Protein AF-A0A8H6FAD7-F1 (afdb_monomer_lite)

Foldseek 3Di:
DDPPPQLLPDPVLVVLLVVLLVLQLVLLVVLPDDPVCNVLLNVVSVVLCVVCSPDRDPVVSVVSSVVSVVLSVLCVVPVSVVVSSVVSVCVSDPVVPPDDDDDDPDDPPPPPPPPPPPPPPQLDPDPPDDDPLVDDDPDDDDAQAQWDWDADQLATDTARDPPGRVNVVVVSVVVNVVVVVLVVLLVVLVVCLVVLVVVLVVVVVVCVPPVDCPPDPPDDRSNVVSVVVNVVSVVVVVVVNVVRVVVSVSSVVRSVVSVVSSVVVVVVVVLVVVLVVQLVVVVVVVDDPVVSVCVSCVDPVVVVVVVVVVVVVVVVVVVVVCVVVVDDPCPPVSVVVVVVVVPDDDDPVVVVVVVVVVVVVVVVVVVVVVVVVVVVVVVVVVVVVVVVVVVVVVVVVVVVVVPDDDDDDDDDDDDDDDDDDDDDDDDPPVVVVVVVVVVVVVVVVPD

pLDDT: mean 80.55, std 16.34, range [39.75, 98.25]

InterPro domains:
  IPR008011 Complex 1 LYR protein domain [PF05347] (16-73)
  IPR059490 Required for respiratory growth protein 1, C-terminal domain [PF28561] (118-277)

Secondary structure (DSSP, 8-state):
--TTS-GGG-HHHHHHHHHHHHHHHHHTTTTT--HHHHHHHHHHHHHHHHHHTT---HHHHHHHHHHHHHHHHHHHSHHHHHHHHHHHHHHHSGGGGG-PPP---------------------PPPTTPPPGGGPPPS--SSS--PPEEEEETTEEEEE-SSSPPHHHHHHHHHHHHHHHHHHHHHHHHHHHHHHHHHHHHHHHHHHHHH-S--S-TT---HHHHHHHHHHHHHHHHHHHHHHHHHHHHHHHHHHHHHHHHHHHHHHHHHHHHHHHHHHHHHHTTT--HHHHHHHHS--HHHHHHHHHHHHHHHHHHHHHHHHHTT-PPPPHHHHHHHHHHHHSPPPHHHHHHHHHHHHHHHHHHHHHHHHHHHHHHHHHHHHHHHHHHHHHHHHHHHHHGGGSPPPP------------PPPPPPPTHHHHHHHHHHHHHHHHHH-

Organism: NCBI:txid560253

Structure (mmCIF, N/CA/C/O backbone):
data_AF-A0A8H6FAD7-F1
#
_entry.id   AF-A0A8H6FAD7-F1
#
loop_
_atom_site.group_PDB
_atom_site.id
_atom_site.type_symbol
_atom_site.label_atom_id
_atom_site.label_alt_id
_atom_site.label_comp_id
_atom_site.label_asym_id
_atom_site.label_entity_id
_atom_site.label_seq_id
_atom_site.pdbx_PDB_ins_code
_atom_site.Cartn_x
_atom_site.Cartn_y
_atom_site.Cartn_z
_atom_site.occupancy
_atom_site.B_iso_or_equiv
_atom_site.auth_seq_id
_atom_site.auth_comp_id
_atom_site.auth_asym_id
_atom_site.auth_atom_id
_atom_site.pdbx_PDB_model_num
ATOM 1 N N . MET A 1 1 ? 23.307 -23.990 -22.978 1.00 42.25 1 MET A N 1
ATOM 2 C CA . MET A 1 1 ? 22.043 -23.214 -23.001 1.00 42.25 1 MET A CA 1
ATOM 3 C C . MET A 1 1 ? 21.091 -23.718 -21.919 1.00 42.25 1 MET A C 1
ATOM 5 O O . MET A 1 1 ? 20.913 -24.931 -21.833 1.00 42.25 1 MET A O 1
ATOM 9 N N . PRO A 1 2 ? 20.505 -22.845 -21.080 1.00 39.75 2 PRO A N 1
ATOM 10 C CA . PRO A 1 2 ? 19.655 -23.275 -19.970 1.00 39.75 2 PRO A CA 1
ATOM 11 C C . PRO A 1 2 ? 18.357 -23.928 -20.477 1.00 39.75 2 PRO A C 1
ATOM 13 O O . PRO A 1 2 ? 17.585 -23.314 -21.210 1.00 39.75 2 PRO A O 1
ATOM 16 N N . ARG A 1 3 ? 18.103 -25.177 -20.067 1.00 52.41 3 ARG A N 1
ATOM 17 C CA . ARG A 1 3 ? 17.018 -26.056 -20.557 1.00 52.41 3 ARG A CA 1
ATOM 18 C C . ARG A 1 3 ? 15.613 -25.748 -19.997 1.00 52.41 3 ARG A C 1
ATOM 20 O O . ARG A 1 3 ? 14.700 -26.542 -20.196 1.00 52.41 3 ARG A O 1
ATOM 27 N N . TYR A 1 4 ? 15.409 -24.617 -19.314 1.00 56.25 4 TYR A N 1
ATOM 28 C CA . TYR A 1 4 ? 14.213 -24.398 -18.475 1.00 56.25 4 TYR A CA 1
ATOM 29 C C . TYR A 1 4 ? 13.311 -23.229 -18.891 1.00 56.25 4 TYR A C 1
ATOM 31 O O . TYR A 1 4 ? 12.312 -22.950 -18.226 1.00 56.25 4 TYR A O 1
ATOM 39 N N . LEU A 1 5 ? 13.606 -22.537 -19.994 1.00 61.47 5 LEU A N 1
ATOM 40 C CA . LEU A 1 5 ? 12.690 -21.517 -20.498 1.00 61.47 5 LEU A CA 1
ATOM 41 C C . LEU A 1 5 ? 11.534 -22.191 -21.238 1.00 61.47 5 LEU A C 1
ATOM 43 O O . LEU A 1 5 ? 11.703 -22.757 -22.314 1.00 61.47 5 LEU A O 1
ATOM 47 N N . VAL A 1 6 ? 10.334 -22.101 -20.661 1.00 69.75 6 VAL A N 1
ATOM 48 C CA . VAL A 1 6 ? 9.083 -22.485 -21.327 1.00 69.75 6 VAL A CA 1
ATOM 49 C C . VAL A 1 6 ? 9.027 -21.770 -22.681 1.00 69.75 6 VAL A C 1
ATOM 51 O O . VAL A 1 6 ? 8.837 -20.555 -22.721 1.00 69.75 6 VAL A O 1
ATOM 54 N N . LEU A 1 7 ? 9.171 -22.510 -23.787 1.00 70.94 7 LEU A N 1
ATOM 55 C CA . LEU A 1 7 ? 9.323 -21.975 -25.154 1.00 70.94 7 LEU A CA 1
ATOM 56 C C . LEU A 1 7 ? 8.253 -20.946 -25.542 1.00 70.94 7 LEU A C 1
ATOM 58 O O . LEU A 1 7 ? 8.541 -19.970 -26.225 1.00 70.94 7 LEU A O 1
ATOM 62 N N . ARG A 1 8 ? 7.029 -21.076 -25.019 1.00 68.88 8 ARG A N 1
ATOM 63 C CA . ARG A 1 8 ? 5.939 -20.102 -25.219 1.00 68.88 8 ARG A CA 1
ATOM 64 C C . ARG A 1 8 ? 6.269 -18.680 -24.723 1.00 68.88 8 ARG A C 1
ATOM 66 O O . ARG A 1 8 ? 5.661 -17.707 -25.184 1.00 68.88 8 ARG A O 1
ATOM 73 N N . ARG A 1 9 ? 7.163 -18.563 -23.738 1.00 77.38 9 ARG A N 1
ATOM 74 C CA . ARG A 1 9 ? 7.654 -17.295 -23.178 1.00 77.38 9 ARG A CA 1
ATOM 75 C C . ARG A 1 9 ? 8.943 -16.814 -23.845 1.00 77.38 9 ARG A C 1
ATOM 77 O O . ARG A 1 9 ? 9.327 -15.679 -23.598 1.00 77.38 9 ARG A O 1
ATOM 84 N N . SER A 1 10 ? 9.567 -17.626 -24.702 1.00 85.50 10 SER A N 1
ATOM 85 C CA . SER A 1 10 ? 10.691 -17.175 -25.519 1.00 85.50 10 SER A CA 1
ATOM 86 C C . SER A 1 10 ? 10.197 -16.174 -26.566 1.00 85.50 10 SER A C 1
ATOM 88 O O . SER A 1 10 ? 9.297 -16.476 -27.359 1.00 85.50 10 SER A O 1
ATOM 90 N N . GLY A 1 11 ? 10.779 -14.972 -26.562 1.00 86.06 11 GLY A N 1
ATOM 91 C CA . GLY A 1 11 ? 10.513 -13.950 -27.577 1.00 86.06 11 GLY A CA 1
ATOM 92 C C . GLY A 1 11 ? 10.861 -14.442 -28.984 1.00 86.06 11 GLY A C 1
ATOM 93 O O . GLY A 1 11 ? 10.070 -14.255 -29.906 1.00 86.06 11 GLY A O 1
ATOM 94 N N . VAL A 1 12 ? 11.969 -15.181 -29.117 1.00 88.88 12 VAL A N 1
ATOM 95 C CA . VAL A 1 12 ? 12.456 -15.751 -30.385 1.00 88.88 12 VAL A CA 1
ATOM 96 C C . VAL A 1 12 ? 11.434 -16.713 -30.995 1.00 88.88 12 VAL A C 1
ATOM 98 O O . VAL A 1 12 ? 11.085 -16.592 -32.166 1.00 88.88 12 VAL A O 1
ATOM 101 N N . HIS A 1 13 ? 10.871 -17.621 -30.191 1.00 88.69 13 HIS A N 1
ATOM 102 C CA . HIS A 1 13 ? 9.853 -18.562 -30.667 1.00 88.69 13 HIS A CA 1
ATOM 103 C C . HIS A 1 13 ? 8.578 -17.842 -31.137 1.00 88.69 13 HIS A C 1
ATOM 105 O O . HIS A 1 13 ? 8.012 -18.179 -32.178 1.00 88.69 13 HIS A O 1
ATOM 111 N N . ARG A 1 14 ? 8.132 -16.818 -30.395 1.00 90.62 14 ARG A N 1
ATOM 112 C CA . ARG A 1 14 ? 6.982 -15.996 -30.803 1.00 90.62 14 ARG A CA 1
ATOM 113 C C . ARG A 1 14 ? 7.246 -15.270 -32.120 1.00 90.62 14 ARG A C 1
ATOM 115 O O . ARG A 1 14 ? 6.364 -15.267 -32.977 1.00 90.62 14 ARG A O 1
ATOM 122 N N . ALA A 1 15 ? 8.433 -14.688 -32.281 1.00 92.44 15 ALA A N 1
ATOM 123 C CA . ALA A 1 15 ? 8.836 -14.009 -33.507 1.00 92.44 15 ALA A CA 1
ATOM 124 C C . ALA A 1 15 ? 8.851 -14.974 -34.703 1.00 92.44 15 ALA A C 1
ATOM 126 O O . ALA A 1 15 ? 8.224 -14.675 -35.717 1.00 92.44 15 ALA A O 1
ATOM 127 N N . ALA A 1 16 ? 9.445 -16.163 -34.554 1.00 92.12 16 ALA A N 1
ATOM 128 C CA . ALA A 1 16 ? 9.476 -17.194 -35.594 1.00 92.12 16 ALA A CA 1
ATOM 129 C C . ALA A 1 16 ? 8.065 -17.651 -36.011 1.00 92.12 16 ALA A C 1
ATOM 131 O O . ALA A 1 16 ? 7.733 -17.649 -37.196 1.00 92.12 16 ALA A O 1
ATOM 132 N N . CYS A 1 17 ? 7.186 -17.951 -35.047 1.00 93.75 17 CYS A N 1
ATOM 133 C CA . CYS A 1 17 ? 5.793 -18.316 -35.324 1.00 93.75 17 CYS A CA 1
ATOM 134 C C . CYS A 1 17 ? 5.025 -17.200 -36.052 1.00 93.75 17 CYS A C 1
ATOM 136 O O . CYS A 1 17 ? 4.243 -17.483 -36.961 1.00 93.75 17 CYS A O 1
ATOM 138 N N . PHE A 1 18 ? 5.227 -15.932 -35.670 1.00 93.69 18 PHE A N 1
ATOM 139 C CA . PHE A 1 18 ? 4.592 -14.803 -36.352 1.00 93.69 18 PHE A CA 1
ATOM 140 C C . PHE A 1 18 ? 5.153 -14.571 -37.752 1.00 93.69 18 PHE A C 1
ATOM 142 O O . PHE A 1 18 ? 4.373 -14.271 -38.656 1.00 93.69 18 PHE A O 1
ATOM 149 N N . ALA A 1 19 ? 6.464 -14.716 -37.937 1.00 95.75 19 ALA A N 1
ATOM 150 C CA . ALA A 1 19 ? 7.107 -14.625 -39.240 1.00 95.75 19 ALA A CA 1
ATOM 151 C C . ALA A 1 19 ? 6.557 -15.698 -40.185 1.00 95.75 19 ALA A C 1
ATOM 153 O O . ALA A 1 19 ? 6.094 -15.358 -41.270 1.00 95.75 19 ALA A O 1
ATOM 154 N N . LEU A 1 20 ? 6.479 -16.953 -39.732 1.00 95.62 20 LEU A N 1
ATOM 155 C CA . LEU A 1 20 ? 5.927 -18.066 -40.506 1.00 95.62 20 LEU A CA 1
ATOM 156 C C . LEU A 1 20 ? 4.444 -17.860 -40.840 1.00 95.62 20 LEU A C 1
ATOM 158 O O . LEU A 1 20 ? 4.042 -17.958 -41.996 1.00 95.62 20 LEU A O 1
ATOM 162 N N . TYR A 1 21 ? 3.628 -17.484 -39.850 1.00 95.19 21 TYR A N 1
ATOM 163 C CA . TYR A 1 21 ? 2.215 -17.162 -40.070 1.00 95.19 21 TYR A CA 1
ATOM 164 C C . TYR A 1 21 ? 2.033 -16.040 -41.104 1.00 95.19 21 TYR A C 1
ATOM 166 O O . TYR A 1 21 ? 1.175 -16.131 -41.983 1.00 95.19 21 TYR A O 1
ATOM 174 N N . ARG A 1 22 ? 2.846 -14.978 -41.025 1.00 94.50 22 ARG A N 1
ATOM 175 C CA . ARG A 1 22 ? 2.821 -13.872 -41.993 1.00 94.50 22 ARG A CA 1
ATOM 176 C C . ARG A 1 22 ? 3.314 -14.309 -43.369 1.00 94.50 22 ARG A C 1
ATOM 178 O O . ARG A 1 22 ? 2.715 -13.890 -44.351 1.00 94.50 22 ARG A O 1
ATOM 185 N N . ALA A 1 23 ? 4.353 -15.137 -43.447 1.00 94.56 23 ALA A N 1
ATOM 186 C CA . ALA A 1 23 ? 4.893 -15.649 -44.701 1.00 94.56 23 ALA A CA 1
ATOM 187 C C . ALA A 1 23 ? 3.840 -16.467 -45.458 1.00 94.56 23 ALA A C 1
ATOM 189 O O . ALA A 1 23 ? 3.537 -16.141 -46.602 1.00 94.56 23 ALA A O 1
ATOM 190 N N . ILE A 1 24 ? 3.185 -17.424 -44.791 1.00 92.12 24 ILE A N 1
ATOM 191 C CA . ILE A 1 24 ? 2.117 -18.238 -45.397 1.00 92.12 24 ILE A CA 1
ATOM 192 C C . ILE A 1 24 ? 0.957 -17.344 -45.861 1.00 92.12 24 ILE A C 1
ATOM 194 O O . ILE A 1 24 ? 0.451 -17.496 -46.970 1.00 92.12 24 ILE A O 1
ATOM 198 N N . LEU A 1 25 ? 0.552 -16.356 -45.055 1.00 90.81 25 LEU A N 1
ATOM 199 C CA . LEU A 1 25 ? -0.509 -15.428 -45.457 1.00 90.81 25 LEU A CA 1
ATOM 200 C C . LEU A 1 25 ? -0.112 -14.484 -46.593 1.00 90.81 25 LEU A C 1
ATOM 202 O O . LEU A 1 25 ? -0.997 -14.052 -47.325 1.00 90.81 25 LEU A O 1
ATOM 206 N N . ARG A 1 26 ? 1.169 -14.141 -46.753 1.00 91.12 26 ARG A N 1
ATOM 207 C CA . ARG A 1 26 ? 1.651 -13.335 -47.886 1.00 91.12 26 ARG A CA 1
ATOM 208 C C . ARG A 1 26 ? 1.573 -14.109 -49.196 1.00 91.12 26 ARG A C 1
ATOM 210 O O . ARG A 1 26 ? 1.255 -13.505 -50.217 1.00 91.12 26 ARG A O 1
ATOM 217 N N . GLN A 1 27 ? 1.766 -15.430 -49.156 1.00 87.31 27 GLN A N 1
ATOM 218 C CA . GLN A 1 27 ? 1.666 -16.263 -50.356 1.00 87.31 27 GLN A CA 1
ATOM 219 C C . GLN A 1 27 ? 0.281 -16.215 -50.999 1.00 87.31 27 GLN A C 1
ATOM 221 O O . GLN A 1 27 ? 0.198 -16.360 -52.209 1.00 87.31 27 GLN A O 1
ATOM 226 N N . LYS A 1 28 ? -0.792 -15.895 -50.256 1.00 81.62 28 LYS A N 1
ATOM 227 C CA . LYS A 1 28 ? -2.170 -15.821 -50.783 1.00 81.62 28 LYS A CA 1
ATOM 228 C C . LYS A 1 28 ? -2.309 -15.007 -52.082 1.00 81.62 28 LYS A C 1
ATOM 230 O O . LYS A 1 28 ? -3.155 -15.337 -52.902 1.00 81.62 28 LYS A O 1
ATOM 235 N N . HIS A 1 29 ? -1.500 -13.955 -52.253 1.00 78.38 29 HIS A N 1
ATOM 236 C CA . HIS A 1 29 ? -1.547 -13.081 -53.429 1.00 78.38 29 HIS A CA 1
ATOM 237 C C . HIS A 1 29 ? -0.911 -13.726 -54.664 1.00 78.38 29 HIS A C 1
ATOM 239 O O . HIS A 1 29 ? -1.365 -13.485 -55.776 1.00 78.38 29 HIS A O 1
ATOM 245 N N . LYS A 1 30 ? 0.100 -14.582 -54.476 1.00 80.69 30 LYS A N 1
ATOM 246 C CA . LYS A 1 30 ? 0.751 -15.309 -55.574 1.00 80.69 30 LYS A CA 1
ATOM 247 C C . LYS A 1 30 ? -0.118 -16.435 -56.128 1.00 80.69 30 LYS A C 1
ATOM 249 O O . LYS A 1 30 ? 0.049 -16.835 -57.269 1.00 80.69 30 LYS A O 1
ATOM 254 N N . LEU A 1 31 ? -1.065 -16.922 -55.327 1.00 72.50 31 LEU A N 1
ATOM 255 C CA . LEU A 1 31 ? -1.897 -18.079 -55.655 1.00 72.50 31 LEU A CA 1
ATOM 256 C C . LEU A 1 31 ? -3.034 -17.763 -56.644 1.00 72.50 31 LEU A C 1
ATOM 258 O O . LEU A 1 31 ? -3.812 -18.665 -56.934 1.00 72.50 31 LEU A O 1
ATOM 262 N N . GLN A 1 32 ? -3.165 -16.507 -57.107 1.00 74.94 32 GLN A N 1
ATOM 263 C CA . GLN A 1 32 ? -4.245 -16.022 -57.988 1.00 74.94 32 GLN A CA 1
ATOM 264 C C . GLN A 1 32 ? -5.647 -16.518 -57.571 1.00 74.94 32 GLN A C 1
ATOM 266 O O . GLN A 1 32 ? -6.512 -16.794 -58.395 1.00 74.94 32 GLN A O 1
ATOM 271 N N . LEU A 1 33 ? -5.880 -16.664 -56.262 1.00 71.44 33 LEU A N 1
ATOM 272 C CA . LEU A 1 33 ? -7.163 -17.115 -55.729 1.00 71.44 33 LEU A CA 1
ATOM 273 C C . LEU A 1 33 ? -8.226 -16.039 -55.969 1.00 71.44 33 LEU A C 1
ATOM 275 O O . LEU A 1 33 ? -8.000 -14.873 -55.624 1.00 71.44 33 LEU A O 1
ATOM 279 N N . ASN A 1 34 ? -9.402 -16.458 -56.451 1.00 75.62 34 ASN A N 1
ATOM 280 C CA . ASN A 1 34 ? -10.610 -15.630 -56.498 1.00 75.62 34 ASN A CA 1
ATOM 281 C C . ASN A 1 34 ? -10.784 -14.878 -55.172 1.00 75.62 34 ASN A C 1
ATOM 283 O O . ASN A 1 34 ? -10.556 -15.446 -54.100 1.00 75.62 34 ASN A O 1
ATOM 287 N N . GLU A 1 35 ? -11.209 -13.617 -55.219 1.00 75.75 35 GLU A N 1
ATOM 288 C CA . GLU A 1 35 ? -11.334 -12.752 -54.036 1.00 75.75 35 GLU A CA 1
ATOM 289 C C . GLU A 1 35 ? -12.200 -13.397 -52.933 1.00 75.75 35 GLU A C 1
ATOM 291 O O . GLU A 1 35 ? -11.853 -13.391 -51.745 1.00 75.75 35 GLU A O 1
ATOM 296 N N . HIS A 1 36 ? -13.251 -14.116 -53.342 1.00 72.75 36 HIS A N 1
ATOM 297 C CA . HIS A 1 36 ? -14.092 -14.928 -52.463 1.00 72.75 36 HIS A CA 1
ATOM 298 C C . HIS A 1 36 ? -13.369 -16.115 -51.801 1.00 72.75 36 HIS A C 1
ATOM 300 O O . HIS A 1 36 ? -13.796 -16.568 -50.751 1.00 72.75 36 HIS A O 1
ATOM 306 N N . HIS A 1 37 ? -12.263 -16.635 -52.326 1.00 71.94 37 HIS A N 1
ATOM 307 C CA . HIS A 1 37 ? -11.517 -17.746 -51.713 1.00 71.94 37 HIS A CA 1
ATOM 308 C C . HIS A 1 37 ? -10.356 -17.265 -50.829 1.00 71.94 37 HIS A C 1
ATOM 310 O O . HIS A 1 37 ? -9.896 -17.987 -49.940 1.00 71.94 37 HIS A O 1
ATOM 316 N N . GLN A 1 38 ? -9.925 -16.009 -50.979 1.00 75.75 38 GLN A N 1
ATOM 317 C CA . GLN A 1 38 ? -8.839 -15.439 -50.175 1.00 75.75 38 GLN A CA 1
ATOM 318 C C . GLN A 1 38 ? -9.199 -15.332 -48.686 1.00 75.75 38 GLN A C 1
ATOM 320 O O . GLN A 1 38 ? -8.352 -15.553 -47.813 1.00 75.75 38 GLN A O 1
ATOM 325 N N . HIS A 1 39 ? -10.460 -15.023 -48.366 1.00 74.94 39 HIS A N 1
ATOM 326 C CA . HIS A 1 39 ? -10.912 -14.959 -46.975 1.00 74.94 39 HIS A CA 1
ATOM 327 C C . HIS A 1 39 ? -11.036 -16.354 -46.335 1.00 74.94 39 HIS A C 1
ATOM 329 O O . HIS A 1 39 ? -10.851 -16.489 -45.118 1.00 74.94 39 HIS A O 1
ATOM 335 N N . LEU A 1 40 ? -11.292 -17.390 -47.145 1.00 77.94 40 LEU A N 1
ATOM 336 C CA . LEU A 1 40 ? -11.363 -18.781 -46.699 1.00 77.94 40 LEU A CA 1
ATOM 337 C C . LEU A 1 40 ? -9.989 -19.307 -46.296 1.00 77.94 40 LEU A C 1
ATOM 339 O O . LEU A 1 40 ? -9.907 -20.022 -45.309 1.00 77.94 40 LEU A O 1
ATOM 343 N N . PHE A 1 41 ? -8.909 -18.864 -46.944 1.00 82.00 41 PHE A N 1
ATOM 344 C CA . PHE A 1 41 ? -7.534 -19.277 -46.633 1.00 82.00 41 PHE A CA 1
ATOM 345 C C . PHE A 1 41 ? -7.078 -18.883 -45.214 1.00 82.00 41 PHE A C 1
ATOM 347 O O . PHE A 1 41 ? -6.361 -19.616 -44.531 1.00 82.00 41 PHE A O 1
ATOM 354 N N . ARG A 1 42 ? -7.534 -17.731 -44.706 1.00 87.1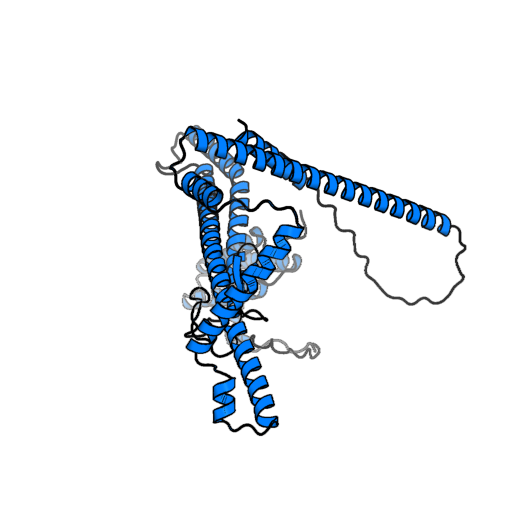2 42 ARG A N 1
ATOM 355 C CA . ARG A 1 42 ? -7.097 -17.201 -43.400 1.00 87.12 42 ARG A CA 1
ATOM 356 C C . ARG A 1 42 ? -7.636 -18.003 -42.211 1.00 87.12 42 ARG A C 1
ATOM 358 O O . ARG A 1 42 ? -6.955 -18.116 -41.188 1.00 87.12 42 ARG A O 1
ATOM 365 N N . LYS A 1 43 ? -8.867 -18.516 -42.306 1.00 86.19 43 LYS A N 1
ATOM 366 C CA . LYS A 1 43 ? -9.552 -19.238 -41.219 1.00 86.19 43 LYS A CA 1
ATOM 367 C C . LYS A 1 43 ? -8.850 -20.551 -40.810 1.00 86.19 43 LYS A C 1
ATOM 369 O O . LYS A 1 43 ? -8.532 -20.657 -39.622 1.00 86.19 43 LYS A O 1
ATOM 374 N N . PRO A 1 44 ? -8.553 -21.505 -41.717 1.00 86.88 44 PRO A N 1
ATOM 375 C CA . PRO A 1 44 ? -7.926 -22.780 -41.377 1.00 86.88 44 PRO A CA 1
ATOM 376 C C . PRO A 1 44 ? -6.501 -22.581 -40.864 1.00 86.88 44 PRO A C 1
ATOM 378 O O . PRO A 1 44 ? -6.144 -23.146 -39.836 1.00 86.88 44 PRO A O 1
ATOM 381 N N . ILE A 1 45 ? -5.721 -21.678 -41.469 1.00 88.94 45 ILE A N 1
ATOM 382 C CA . ILE A 1 45 ? -4.373 -21.350 -40.982 1.00 88.94 45 ILE A CA 1
ATOM 383 C C . ILE A 1 45 ? -4.448 -20.824 -39.548 1.00 88.94 45 ILE A C 1
ATOM 385 O O . ILE A 1 45 ? -3.759 -21.313 -38.652 1.00 88.94 45 ILE A O 1
ATOM 389 N N . ARG A 1 46 ? -5.347 -19.870 -39.274 1.00 90.69 46 ARG A N 1
ATOM 390 C CA . ARG A 1 46 ? -5.539 -19.364 -37.910 1.00 90.69 46 ARG A CA 1
ATOM 391 C C . ARG A 1 46 ? -5.991 -20.469 -36.951 1.00 90.69 46 ARG A C 1
ATOM 393 O O . ARG A 1 46 ? -5.591 -20.435 -35.787 1.00 90.69 46 ARG A O 1
ATOM 400 N N . ALA A 1 47 ? -6.810 -21.418 -37.402 1.00 88.00 47 ALA A N 1
ATOM 401 C CA . ALA A 1 47 ? -7.249 -22.553 -36.596 1.00 88.00 47 ALA A CA 1
ATOM 402 C C . ALA A 1 47 ? -6.076 -23.476 -36.227 1.00 88.00 47 ALA A C 1
ATOM 404 O O . ALA A 1 47 ? -5.932 -23.810 -35.052 1.00 88.00 47 ALA A O 1
ATOM 405 N N . VAL A 1 48 ? -5.189 -23.795 -37.176 1.00 89.69 48 VAL A N 1
ATOM 406 C CA . VAL A 1 48 ? -3.981 -24.606 -36.941 1.00 89.69 48 VAL A CA 1
ATOM 407 C C . VAL A 1 48 ? -3.044 -23.923 -35.940 1.00 89.69 48 VAL A C 1
ATOM 409 O O . VAL A 1 48 ? -2.682 -24.519 -34.924 1.00 89.69 48 VAL A O 1
ATOM 412 N N . PHE A 1 49 ? -2.731 -22.637 -36.135 1.00 91.88 49 PHE A N 1
ATOM 413 C CA . PHE A 1 49 ? -1.886 -21.890 -35.192 1.00 91.88 49 PHE A CA 1
ATOM 414 C C . PHE A 1 49 ? -2.533 -21.756 -33.803 1.00 91.88 49 PHE A C 1
ATOM 416 O O . PHE A 1 49 ? -1.846 -21.834 -32.784 1.00 91.88 49 PHE A O 1
ATOM 423 N N . LYS A 1 50 ? -3.863 -21.604 -33.720 1.00 90.12 50 LYS A N 1
ATOM 424 C CA . LYS A 1 50 ? -4.581 -21.603 -32.434 1.00 90.12 50 LYS A CA 1
ATOM 425 C C . LYS A 1 50 ? -4.535 -22.969 -31.751 1.00 90.12 50 LYS A C 1
ATOM 427 O O . LYS A 1 50 ? -4.278 -23.004 -30.546 1.00 90.12 50 LYS A O 1
ATOM 432 N N . ARG A 1 51 ? -4.746 -24.064 -32.491 1.00 91.00 51 ARG A N 1
ATOM 433 C CA . ARG A 1 51 ? -4.648 -25.444 -31.984 1.00 91.00 51 ARG A CA 1
ATOM 434 C C . ARG A 1 51 ? -3.268 -25.698 -31.380 1.00 91.00 51 ARG A C 1
ATOM 436 O O . ARG A 1 51 ? -3.176 -26.191 -30.260 1.00 91.00 51 ARG A O 1
ATOM 443 N N . ASN A 1 52 ? -2.222 -25.230 -32.057 1.00 90.38 52 ASN A N 1
ATOM 444 C CA . ASN A 1 52 ? -0.833 -25.427 -31.647 1.00 90.38 52 ASN A CA 1
ATOM 445 C C . ASN A 1 52 ? -0.319 -24.383 -30.630 1.00 90.38 52 ASN A C 1
ATOM 447 O O . ASN A 1 52 ? 0.775 -24.528 -30.094 1.00 90.38 52 ASN A O 1
ATOM 451 N N . SER A 1 53 ? -1.112 -23.362 -30.277 1.00 88.62 53 SER A N 1
ATOM 452 C CA . SER A 1 53 ? -0.686 -22.271 -29.374 1.00 88.62 53 SER A CA 1
ATOM 453 C C . SER A 1 53 ? -0.399 -22.696 -27.925 1.00 88.62 53 SER A C 1
ATOM 455 O O . SER A 1 53 ? 0.233 -21.955 -27.165 1.00 88.62 53 SER A O 1
ATOM 457 N N . LYS A 1 54 ? -0.900 -23.869 -27.518 1.00 88.38 54 LYS A N 1
ATOM 458 C CA . LYS A 1 54 ? -0.736 -24.425 -26.167 1.00 88.38 54 LYS A CA 1
ATOM 459 C C . LYS A 1 54 ? 0.360 -25.488 -26.080 1.00 88.38 54 LYS A C 1
ATOM 461 O O . LYS A 1 54 ? 0.580 -25.992 -24.982 1.00 88.38 54 LYS A O 1
ATOM 466 N N . LEU A 1 55 ? 1.032 -25.817 -27.186 1.00 89.06 55 LEU A N 1
ATOM 467 C CA . LEU A 1 55 ? 2.131 -26.779 -27.174 1.00 89.06 55 LEU A CA 1
ATOM 468 C C . LEU A 1 55 ? 3.269 -26.240 -26.299 1.00 89.06 55 LEU A C 1
ATOM 470 O O . LEU A 1 55 ? 3.643 -25.069 -26.386 1.00 89.06 55 LEU A O 1
ATOM 474 N N . GLN A 1 56 ? 3.774 -27.090 -25.407 1.00 86.00 56 GLN A N 1
ATOM 475 C CA . GLN A 1 56 ? 4.892 -26.768 -24.513 1.00 86.00 56 GLN A CA 1
ATOM 476 C C . GLN A 1 56 ? 6.099 -27.676 -24.745 1.00 86.00 56 GLN A C 1
ATOM 478 O O . GLN A 1 56 ? 7.210 -27.301 -24.384 1.00 86.00 56 GLN A O 1
ATOM 483 N N . SER A 1 57 ? 5.881 -28.844 -25.354 1.00 86.50 57 SER A N 1
ATOM 484 C CA . SER A 1 57 ? 6.924 -29.826 -25.616 1.00 86.50 57 SER A CA 1
ATOM 485 C C . SER A 1 57 ? 7.829 -29.346 -26.762 1.00 86.50 57 SER A C 1
ATOM 487 O O . SER A 1 57 ? 7.317 -29.137 -27.867 1.00 86.50 57 SER A O 1
ATOM 489 N N . PRO A 1 58 ? 9.148 -29.174 -26.537 1.00 87.06 58 PRO A N 1
ATOM 490 C CA . PRO A 1 58 ? 10.096 -28.790 -27.583 1.00 87.06 58 PRO A CA 1
ATOM 491 C C . PRO A 1 58 ? 9.998 -29.617 -28.878 1.00 87.06 58 PRO A C 1
ATOM 493 O O . PRO A 1 58 ? 9.894 -28.991 -29.932 1.00 87.06 58 PRO A O 1
ATOM 496 N N . PRO A 1 59 ? 9.941 -30.969 -28.850 1.00 89.06 59 PRO A N 1
ATOM 497 C CA . PRO A 1 59 ? 9.839 -31.761 -30.078 1.00 89.06 59 PRO A CA 1
ATOM 498 C C . PRO A 1 59 ? 8.519 -31.535 -30.824 1.00 89.06 59 PRO A C 1
ATOM 500 O O . PRO A 1 59 ? 8.498 -31.457 -32.045 1.00 89.06 59 PRO A O 1
ATOM 503 N N . GLN A 1 60 ? 7.403 -31.350 -30.112 1.00 90.62 60 GLN A N 1
ATOM 504 C CA . GLN A 1 60 ? 6.121 -31.060 -30.769 1.00 90.62 60 GLN A CA 1
ATOM 505 C C . GLN A 1 60 ? 6.137 -29.692 -31.453 1.00 90.62 60 GLN A C 1
ATOM 507 O O . GLN A 1 60 ? 5.545 -29.519 -32.516 1.00 90.62 60 GLN A O 1
ATOM 512 N N . ILE A 1 61 ? 6.814 -28.719 -30.841 1.00 90.31 61 ILE A N 1
ATOM 513 C CA . ILE A 1 61 ? 6.989 -27.389 -31.418 1.00 90.31 61 ILE A CA 1
ATOM 514 C C . ILE A 1 61 ? 7.888 -27.458 -32.658 1.00 90.31 61 ILE A C 1
ATOM 516 O O . ILE A 1 61 ? 7.540 -26.846 -33.665 1.00 90.31 61 ILE A O 1
ATOM 520 N N . SER A 1 62 ? 9.001 -28.201 -32.619 1.00 90.94 62 SER A N 1
ATOM 521 C CA . SER A 1 62 ? 9.886 -28.342 -33.782 1.00 90.94 62 SER A CA 1
ATOM 522 C C . SER A 1 62 ? 9.186 -29.042 -34.940 1.00 90.94 62 SER A C 1
ATOM 524 O O . SER A 1 62 ? 9.224 -28.521 -36.048 1.00 90.94 62 SER A O 1
ATOM 526 N N . THR A 1 63 ? 8.466 -30.140 -34.688 1.00 94.25 63 THR A N 1
ATOM 527 C CA . THR A 1 63 ? 7.689 -30.832 -35.727 1.00 94.25 63 THR A CA 1
ATOM 528 C C . THR A 1 63 ? 6.602 -29.926 -36.304 1.00 94.25 63 THR A C 1
ATOM 530 O O . THR A 1 63 ? 6.442 -29.849 -37.517 1.00 94.25 63 THR A O 1
ATOM 533 N N . ALA A 1 64 ? 5.876 -29.176 -35.466 1.00 92.50 64 ALA A N 1
ATOM 534 C CA . ALA A 1 64 ? 4.851 -28.250 -35.948 1.00 92.50 64 ALA A CA 1
ATOM 535 C C . ALA A 1 64 ? 5.433 -27.103 -36.793 1.00 92.50 64 ALA A C 1
ATOM 537 O O . ALA A 1 64 ? 4.798 -26.672 -37.755 1.00 92.50 64 ALA A O 1
ATOM 538 N N . LEU A 1 65 ? 6.620 -26.601 -36.438 1.00 93.38 65 LEU A N 1
ATOM 539 C CA . LEU A 1 65 ? 7.318 -25.582 -37.220 1.00 93.38 65 LEU A CA 1
ATOM 540 C C . LEU A 1 65 ? 7.854 -26.148 -38.535 1.00 93.38 65 LEU A C 1
ATOM 542 O O . LEU A 1 65 ? 7.638 -25.517 -39.561 1.00 93.38 65 LEU A O 1
ATOM 546 N N . GLN A 1 66 ? 8.482 -27.327 -38.517 1.00 94.69 66 GLN A N 1
ATOM 547 C CA . GLN A 1 66 ? 8.948 -28.032 -39.718 1.00 94.69 66 GLN A CA 1
ATOM 548 C C . GLN A 1 66 ? 7.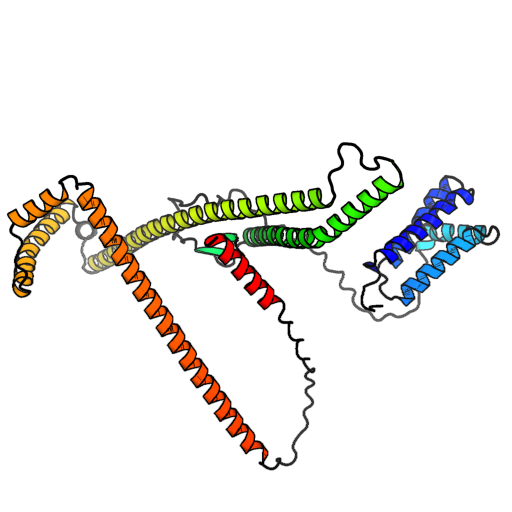807 -28.228 -40.713 1.00 94.69 66 GLN A C 1
ATOM 550 O O . GLN A 1 66 ? 7.908 -27.762 -41.839 1.00 94.69 66 GLN A O 1
ATOM 555 N N . LEU A 1 67 ? 6.672 -28.768 -40.258 1.00 93.44 67 LEU A N 1
ATOM 556 C CA . LEU A 1 67 ? 5.471 -28.900 -41.084 1.00 93.44 67 LEU A CA 1
ATOM 557 C C . LEU A 1 67 ? 5.017 -27.550 -41.654 1.00 93.44 67 LEU A C 1
ATOM 559 O O . LEU A 1 67 ? 4.608 -27.463 -42.806 1.00 93.44 67 LEU A O 1
ATOM 563 N N . GLY A 1 68 ? 5.088 -26.478 -40.863 1.00 93.19 68 GLY A N 1
ATOM 564 C CA . GLY A 1 68 ? 4.747 -25.138 -41.331 1.00 93.19 68 GLY A CA 1
ATOM 565 C C . GLY A 1 68 ? 5.703 -24.608 -42.409 1.00 93.19 68 GLY A C 1
ATOM 566 O O . GLY A 1 68 ? 5.234 -24.000 -43.371 1.00 93.19 68 GLY A O 1
ATOM 567 N N . TYR A 1 69 ? 7.007 -24.867 -42.301 1.00 95.25 69 TYR A N 1
ATOM 568 C CA . TYR A 1 69 ? 7.978 -24.542 -43.352 1.00 95.25 69 TYR A CA 1
ATOM 569 C C . TYR A 1 69 ? 7.768 -25.401 -44.603 1.00 95.25 69 TYR A C 1
ATOM 571 O O . TYR A 1 69 ? 7.660 -24.848 -45.689 1.00 95.25 69 TYR A O 1
ATOM 579 N N . GLU A 1 70 ? 7.544 -26.707 -44.455 1.00 92.56 70 GLU A N 1
ATOM 580 C CA . GLU A 1 70 ? 7.199 -27.597 -45.572 1.00 92.56 70 GLU A CA 1
ATOM 581 C C . GLU A 1 70 ? 5.928 -27.138 -46.300 1.00 92.56 70 GLU A C 1
ATOM 583 O O . GLU A 1 70 ? 5.854 -27.183 -47.529 1.00 92.56 70 GLU A O 1
ATOM 588 N N . THR A 1 71 ? 4.920 -26.650 -45.562 1.00 91.00 71 THR A N 1
ATOM 589 C CA . THR A 1 71 ? 3.726 -26.070 -46.193 1.00 91.00 71 THR A CA 1
ATOM 590 C C . THR A 1 71 ? 4.027 -24.774 -46.937 1.00 91.00 71 THR A C 1
ATOM 592 O O . THR A 1 71 ? 3.410 -24.520 -47.967 1.00 91.00 71 THR A O 1
ATOM 595 N N . LEU A 1 72 ? 4.953 -23.950 -46.439 1.00 92.44 72 LEU A N 1
ATOM 596 C CA . LEU A 1 72 ? 5.355 -22.712 -47.101 1.00 92.44 72 LEU A CA 1
ATOM 597 C C . LEU A 1 72 ? 6.114 -23.009 -48.399 1.00 92.44 72 LEU A C 1
ATOM 599 O O . LEU A 1 72 ? 5.832 -22.377 -49.416 1.00 92.44 72 LEU A O 1
ATOM 603 N N . ASP A 1 73 ? 7.012 -23.989 -48.371 1.00 91.44 73 ASP A N 1
ATOM 604 C CA . ASP A 1 73 ? 7.785 -24.431 -49.533 1.00 91.44 73 ASP A CA 1
ATOM 605 C C . ASP A 1 73 ? 6.868 -25.069 -50.581 1.00 91.44 73 ASP A C 1
ATOM 607 O O . ASP A 1 73 ? 6.878 -24.677 -51.745 1.00 91.44 73 ASP A O 1
ATOM 611 N N . GLY A 1 74 ? 5.949 -25.941 -50.156 1.00 88.81 74 GLY A N 1
ATOM 612 C CA . GLY A 1 74 ? 4.950 -26.534 -51.046 1.00 88.81 74 GLY A CA 1
ATOM 613 C C . GLY A 1 74 ? 3.967 -25.526 -51.660 1.00 88.81 74 GLY A C 1
ATOM 614 O O . GLY A 1 74 ? 3.371 -25.821 -52.693 1.00 88.81 74 GLY A O 1
ATOM 615 N N . LEU A 1 75 ? 3.781 -24.349 -51.049 1.00 87.19 75 LEU A N 1
ATOM 616 C CA . LEU A 1 75 ? 3.004 -23.248 -51.634 1.00 87.19 75 LEU A CA 1
ATOM 617 C C . LEU A 1 75 ? 3.797 -22.446 -52.674 1.00 87.19 75 LEU A C 1
ATOM 619 O O . LEU A 1 75 ? 3.173 -21.798 -53.511 1.00 87.19 75 LEU A O 1
ATOM 623 N N . ASN A 1 76 ? 5.131 -22.461 -52.611 1.00 85.69 76 ASN A N 1
ATOM 624 C CA . ASN A 1 76 ? 5.989 -21.881 -53.646 1.00 85.69 76 ASN A CA 1
ATOM 625 C C . ASN A 1 76 ? 6.157 -22.837 -54.841 1.00 85.69 76 ASN A C 1
ATOM 627 O O . ASN A 1 76 ? 6.307 -22.376 -55.970 1.00 85.69 76 ASN A O 1
ATOM 631 N N . ASP A 1 77 ? 6.087 -24.150 -54.608 1.00 83.94 77 ASP A N 1
ATOM 632 C CA . ASP A 1 77 ? 6.141 -25.168 -55.657 1.00 83.94 77 ASP A CA 1
ATOM 633 C C . ASP A 1 77 ? 4.809 -25.261 -56.421 1.00 83.94 77 ASP A C 1
ATOM 635 O O . ASP A 1 77 ? 3.846 -25.872 -55.948 1.00 83.94 77 ASP A O 1
ATOM 639 N N . GLY A 1 78 ? 4.757 -24.731 -57.649 1.00 72.31 78 GLY A N 1
ATOM 640 C CA . GLY A 1 78 ? 3.528 -24.641 -58.459 1.00 72.31 78 GLY A CA 1
ATOM 641 C C . GLY A 1 78 ? 2.754 -25.959 -58.649 1.00 72.31 78 GLY A C 1
ATOM 642 O O . GLY A 1 78 ? 1.527 -25.952 -58.724 1.00 72.31 78 GLY A O 1
ATOM 643 N N . VAL A 1 79 ? 3.438 -27.111 -58.640 1.00 72.69 79 VAL A N 1
ATOM 644 C CA . VAL A 1 79 ? 2.814 -28.449 -58.746 1.00 72.69 79 VAL A CA 1
ATOM 645 C C . VAL A 1 79 ? 2.154 -28.895 -57.430 1.00 72.69 79 VAL A C 1
ATOM 647 O O . VAL A 1 79 ? 1.111 -29.553 -57.434 1.00 72.69 79 VAL A O 1
ATOM 650 N N . ARG A 1 80 ? 2.739 -28.546 -56.277 1.00 75.38 80 ARG A N 1
ATOM 651 C CA . ARG A 1 80 ? 2.221 -28.899 -54.937 1.00 75.38 80 ARG A CA 1
ATOM 652 C C . ARG A 1 80 ? 1.177 -27.895 -54.448 1.00 75.38 80 ARG A C 1
ATOM 654 O O . ARG A 1 80 ? 0.284 -28.260 -53.679 1.00 75.38 80 ARG A O 1
ATOM 661 N N . GLN A 1 81 ? 1.239 -26.675 -54.970 1.00 80.56 81 GLN A N 1
ATOM 662 C CA . GLN A 1 81 ? 0.357 -25.560 -54.669 1.00 80.56 81 GLN A CA 1
ATOM 663 C C . GLN A 1 81 ? -1.129 -25.916 -54.821 1.00 80.56 81 GLN A C 1
ATOM 665 O O . GLN A 1 81 ? -1.903 -25.729 -53.884 1.00 80.56 81 GLN A O 1
ATOM 670 N N . GLN A 1 82 ? -1.540 -26.474 -55.965 1.00 78.38 82 GLN A N 1
ATOM 671 C CA . GLN A 1 82 ? -2.952 -26.794 -56.225 1.00 78.38 82 GLN A CA 1
ATOM 672 C C . GLN A 1 82 ? -3.500 -27.869 -55.272 1.00 78.38 82 GLN A C 1
ATOM 674 O O . GLN A 1 82 ? -4.611 -27.740 -54.759 1.00 78.38 82 GLN A O 1
ATOM 679 N N . ARG A 1 83 ? -2.702 -28.898 -54.956 1.00 81.00 83 ARG A N 1
ATOM 680 C CA . ARG A 1 83 ? -3.098 -29.964 -54.016 1.00 81.00 83 ARG A CA 1
ATOM 681 C C . ARG A 1 83 ? -3.274 -29.429 -52.596 1.00 81.00 83 ARG A C 1
ATOM 683 O O . ARG A 1 83 ? -4.235 -29.781 -51.914 1.00 81.00 83 ARG A O 1
ATOM 690 N N . LEU A 1 84 ? -2.361 -28.563 -52.153 1.00 79.00 84 LEU A N 1
ATOM 691 C CA . LEU A 1 84 ? -2.444 -27.926 -50.838 1.00 79.00 84 LEU A CA 1
ATOM 692 C C . LEU A 1 84 ? -3.627 -26.963 -50.749 1.00 79.00 84 LEU A C 1
ATOM 694 O O . LEU A 1 84 ? -4.311 -26.940 -49.728 1.00 79.00 84 LEU A O 1
ATOM 698 N N . LEU A 1 85 ? -3.904 -26.211 -51.815 1.00 79.06 85 LEU A N 1
ATOM 699 C CA . LEU A 1 85 ? -5.069 -25.333 -51.890 1.00 79.06 85 LEU A CA 1
ATOM 700 C C . LEU A 1 85 ? -6.379 -26.106 -51.763 1.00 79.06 85 LEU A C 1
ATOM 702 O O . LEU A 1 85 ? -7.206 -25.736 -50.932 1.00 79.06 85 LEU A O 1
ATOM 706 N N . ASN A 1 86 ? -6.533 -27.204 -52.505 1.00 81.62 86 ASN A N 1
ATOM 707 C CA . ASN A 1 86 ? -7.725 -28.049 -52.423 1.00 81.62 86 ASN A CA 1
ATOM 708 C C . ASN A 1 86 ? -7.906 -28.610 -51.009 1.00 81.62 86 ASN A C 1
ATOM 710 O O . ASN A 1 86 ? -8.978 -28.470 -50.431 1.00 81.62 86 ASN A O 1
ATOM 714 N N . ARG A 1 87 ? -6.831 -29.100 -50.381 1.00 81.38 87 ARG A N 1
ATOM 715 C CA . ARG A 1 87 ? -6.870 -29.590 -48.994 1.00 81.38 87 ARG A CA 1
ATOM 716 C C . ARG A 1 87 ? -7.236 -28.498 -47.982 1.00 81.38 87 ARG A C 1
ATOM 718 O O . ARG A 1 87 ? -7.968 -28.746 -47.028 1.00 81.38 87 ARG A O 1
ATOM 725 N N . ILE A 1 88 ? -6.728 -27.278 -48.157 1.00 78.62 88 ILE A N 1
ATOM 726 C CA . ILE A 1 88 ? -7.053 -26.140 -47.282 1.00 78.62 88 ILE A CA 1
ATOM 727 C C . ILE A 1 88 ? -8.515 -25.714 -47.465 1.00 78.62 88 ILE A C 1
ATOM 729 O O . ILE A 1 88 ? -9.172 -25.377 -46.479 1.00 78.62 88 ILE A O 1
ATOM 733 N N . LEU A 1 89 ? -9.030 -25.741 -48.697 1.00 77.00 89 LEU A N 1
ATOM 734 C CA . LEU A 1 89 ? -10.426 -25.434 -49.009 1.00 77.00 89 LEU A CA 1
ATOM 735 C C . LEU A 1 89 ? -11.381 -26.517 -48.487 1.00 77.00 89 LEU A C 1
ATOM 737 O O . LEU A 1 89 ? -12.401 -26.176 -47.894 1.00 77.00 89 LEU A O 1
ATOM 741 N N . GLU A 1 90 ? -11.020 -27.797 -48.589 1.00 80.25 90 GLU A N 1
ATOM 742 C CA . GLU A 1 90 ? -11.755 -28.922 -47.988 1.00 80.25 90 GLU A CA 1
ATOM 743 C C . GLU A 1 90 ? -11.856 -28.802 -46.462 1.00 80.25 90 GLU A C 1
ATOM 745 O O . GLU A 1 90 ? -12.914 -29.053 -45.885 1.00 80.25 90 GLU A O 1
ATOM 750 N N . LEU A 1 91 ? -10.777 -28.364 -45.804 1.00 71.00 91 LEU A N 1
ATOM 751 C CA . LEU A 1 91 ? -10.756 -28.096 -44.362 1.00 71.00 91 LEU A CA 1
ATOM 752 C C . LEU A 1 91 ? -11.506 -26.813 -43.973 1.00 71.00 91 LEU A C 1
ATOM 754 O O . LEU A 1 91 ? -11.890 -26.652 -42.814 1.00 71.00 91 LEU A O 1
ATOM 758 N N . ALA A 1 92 ? -11.670 -25.873 -44.907 1.00 67.25 92 ALA A N 1
ATOM 759 C CA . ALA A 1 92 ? -12.414 -24.633 -44.701 1.00 67.25 92 ALA A CA 1
ATOM 760 C C . ALA A 1 92 ? -13.914 -24.783 -45.004 1.00 67.25 92 ALA A C 1
ATOM 762 O O . ALA A 1 92 ? -14.703 -23.958 -44.534 1.00 67.25 92 ALA A O 1
ATOM 763 N N . SER A 1 93 ? -14.302 -25.809 -45.768 1.00 69.81 93 SER A N 1
ATOM 764 C CA . SER A 1 93 ? -15.697 -26.114 -46.070 1.00 69.81 93 SER A CA 1
ATOM 765 C C . SER A 1 93 ? -16.436 -26.547 -44.798 1.00 69.81 93 SER A C 1
ATOM 767 O O . SER A 1 93 ? -15.973 -27.446 -44.091 1.00 69.81 93 SER A O 1
ATOM 769 N N . PRO A 1 94 ? -17.604 -25.954 -44.489 1.00 57.56 94 PRO A N 1
ATOM 770 C CA . PRO A 1 94 ? -18.383 -26.309 -43.303 1.00 57.56 94 PRO A CA 1
ATOM 771 C C . PRO A 1 94 ? -18.866 -27.772 -43.305 1.00 57.56 94 PRO A C 1
ATOM 773 O O . PRO A 1 94 ? -19.174 -28.298 -42.234 1.00 57.56 94 PRO A O 1
ATOM 776 N N . ALA A 1 95 ? -18.874 -28.444 -44.465 1.00 50.00 95 ALA A N 1
ATOM 777 C CA . ALA A 1 95 ? -19.305 -29.836 -44.617 1.00 50.00 95 ALA A CA 1
ATOM 778 C C . ALA A 1 95 ? -18.355 -30.864 -43.961 1.00 50.00 95 ALA A C 1
ATOM 780 O O . ALA A 1 95 ? -18.808 -31.914 -43.512 1.00 50.00 95 ALA A O 1
ATOM 781 N N . SER A 1 96 ? -17.061 -30.557 -43.813 1.00 48.56 96 SER A N 1
ATOM 782 C CA . SER A 1 96 ? -16.067 -31.495 -43.250 1.00 48.56 96 SER A CA 1
ATOM 783 C C . SER A 1 96 ? -16.032 -31.537 -41.716 1.00 48.56 96 SER A C 1
ATOM 785 O O . SER A 1 96 ? -15.257 -32.290 -41.129 1.00 48.56 96 SER A O 1
ATOM 787 N N . THR A 1 97 ? -16.873 -30.761 -41.026 1.00 47.91 97 THR A N 1
ATOM 788 C CA . THR A 1 97 ? -16.916 -30.747 -39.549 1.00 47.91 97 THR A CA 1
ATOM 789 C C . THR A 1 97 ? -17.690 -31.936 -38.951 1.00 47.91 97 THR A C 1
ATOM 791 O O . THR A 1 97 ? -17.758 -32.060 -37.732 1.00 47.91 97 THR A O 1
ATOM 794 N N . SER A 1 98 ? -18.256 -32.815 -39.789 1.00 44.22 98 SER A N 1
ATOM 795 C CA . SER A 1 98 ? -19.076 -33.967 -39.374 1.00 44.22 98 SER A CA 1
ATOM 796 C C . SER A 1 98 ? -18.322 -35.305 -39.298 1.00 44.22 98 SER A C 1
ATOM 798 O O . SER A 1 98 ? -18.893 -36.275 -38.812 1.00 44.22 98 SER A O 1
ATOM 800 N N . ALA A 1 99 ? -17.071 -35.391 -39.755 1.00 42.84 99 ALA A N 1
ATOM 801 C CA . ALA A 1 99 ? -16.319 -36.648 -39.778 1.00 42.84 99 ALA A CA 1
ATOM 802 C C . ALA A 1 99 ? -15.048 -36.532 -38.923 1.00 42.84 99 ALA A C 1
ATOM 804 O O . ALA A 1 99 ? -13.962 -36.196 -39.398 1.00 42.84 99 ALA A O 1
ATOM 805 N N . GLN A 1 100 ? -15.189 -36.773 -37.622 1.00 44.06 100 GLN A N 1
ATOM 806 C CA . GLN A 1 100 ? -14.087 -37.318 -36.831 1.00 44.06 100 GLN A CA 1
ATOM 807 C C . GLN A 1 100 ? -14.258 -38.842 -36.794 1.00 44.06 100 GLN A C 1
ATOM 809 O O . GLN A 1 100 ? -15.395 -39.298 -36.700 1.00 44.06 100 GLN A O 1
ATOM 814 N N . PRO A 1 101 ? -13.163 -39.611 -36.892 1.00 44.50 101 PRO A N 1
ATOM 815 C CA . PRO A 1 101 ? -13.214 -41.063 -36.842 1.00 44.50 101 PRO A CA 1
ATOM 816 C C . PRO A 1 101 ? -13.680 -41.514 -35.455 1.00 44.50 101 PRO A C 1
ATOM 818 O O . PRO A 1 101 ? -13.165 -41.049 -34.432 1.00 44.50 101 PRO A O 1
ATOM 821 N N . GLU A 1 102 ? -14.669 -42.404 -35.451 1.00 43.53 102 GLU A N 1
ATOM 822 C CA . GLU A 1 102 ? -14.931 -43.297 -34.331 1.00 43.53 102 GLU A CA 1
ATOM 823 C C . GLU A 1 102 ? -13.715 -44.218 -34.113 1.00 43.53 102 GLU A C 1
ATOM 825 O O . GLU A 1 102 ? -12.818 -44.302 -34.951 1.00 43.53 102 GLU A O 1
ATOM 830 N N . ASP A 1 103 ? -13.693 -44.880 -32.962 1.00 43.47 103 ASP A N 1
ATOM 831 C CA . ASP A 1 103 ? -12.745 -45.932 -32.580 1.00 43.47 103 ASP A CA 1
ATOM 832 C C . ASP A 1 103 ? -11.415 -45.499 -31.963 1.00 43.47 103 ASP A C 1
ATOM 834 O O . ASP A 1 103 ? -10.336 -45.771 -32.473 1.00 43.47 103 ASP A O 1
ATOM 838 N N . LEU A 1 104 ? -11.503 -44.956 -30.744 1.00 44.22 104 LEU A N 1
ATOM 839 C CA . LEU A 1 104 ? -10.700 -45.458 -29.621 1.00 44.22 104 LEU A CA 1
ATOM 840 C C . LEU A 1 104 ? -11.530 -45.340 -28.324 1.00 44.22 104 LEU A C 1
ATOM 842 O O . LEU A 1 104 ? -11.951 -44.228 -27.985 1.00 44.22 104 LEU A O 1
ATOM 846 N N . PRO A 1 105 ? -11.758 -46.432 -27.562 1.00 43.56 105 PRO A N 1
ATOM 847 C CA . PRO A 1 105 ? -12.495 -46.393 -26.302 1.00 43.56 105 PRO A CA 1
ATOM 848 C C . PRO A 1 105 ? -11.638 -45.730 -25.218 1.00 43.56 105 PRO A C 1
ATOM 850 O O . PRO A 1 105 ? -10.966 -46.373 -24.413 1.00 43.56 105 PRO A O 1
ATOM 853 N N . SER A 1 106 ? -11.640 -44.399 -25.207 1.00 44.03 106 SER A N 1
ATOM 854 C CA . SER A 1 106 ? -11.122 -43.625 -24.088 1.00 44.03 106 SER A CA 1
ATOM 855 C C . SER A 1 106 ? -12.100 -43.769 -22.927 1.00 44.03 106 SER A C 1
ATOM 857 O O . SER A 1 106 ? -13.240 -43.310 -23.004 1.00 44.03 106 SER A O 1
ATOM 859 N N . SER A 1 107 ? -11.638 -44.466 -21.889 1.00 49.66 107 SER A N 1
ATOM 860 C CA . SER A 1 107 ? -12.251 -44.613 -20.567 1.00 49.66 107 SER A CA 1
ATOM 861 C C . SER A 1 107 ? -13.116 -43.402 -20.176 1.00 49.66 107 SER A C 1
ATOM 863 O O . SER A 1 107 ? -12.674 -42.265 -20.381 1.00 49.66 107 SER A O 1
ATOM 865 N N . PRO A 1 108 ? -14.321 -43.604 -19.601 1.00 47.91 108 PRO A N 1
ATOM 866 C CA . PRO A 1 108 ? -15.227 -42.531 -19.217 1.00 47.91 108 PRO A CA 1
ATOM 867 C C . PRO A 1 108 ? -14.653 -41.760 -18.023 1.00 47.91 108 PRO A C 1
ATOM 869 O O . PRO A 1 108 ? -15.110 -41.865 -16.888 1.00 47.91 108 PRO A O 1
ATOM 872 N N . GLN A 1 109 ? -13.651 -40.923 -18.282 1.00 55.09 109 GLN A N 1
ATOM 873 C CA . GLN A 1 109 ? -13.390 -39.763 -17.459 1.00 55.09 109 GLN A CA 1
ATOM 874 C C . GLN A 1 109 ? -14.603 -38.866 -17.645 1.00 55.09 109 GLN A C 1
ATOM 876 O O . GLN A 1 109 ? -14.733 -38.163 -18.649 1.00 55.09 109 GLN A O 1
ATOM 881 N N . THR A 1 110 ? -15.519 -38.943 -16.685 1.00 51.84 110 THR A N 1
ATOM 882 C CA . THR A 1 110 ? -16.544 -37.943 -16.427 1.00 51.84 110 THR A CA 1
ATOM 883 C C . THR A 1 110 ? -15.876 -36.579 -16.516 1.00 51.84 110 THR A C 1
ATOM 885 O O . THR A 1 110 ? -15.212 -36.107 -15.593 1.00 51.84 110 THR A O 1
ATOM 888 N N . LYS A 1 111 ? -16.009 -35.946 -17.685 1.00 55.75 111 LYS A N 1
ATOM 889 C CA . LYS A 1 111 ? -15.665 -34.550 -17.900 1.00 55.75 111 LYS A CA 1
ATOM 890 C C . LYS A 1 111 ? -16.657 -33.781 -17.046 1.00 55.75 111 LYS A C 1
ATOM 892 O O . LYS A 1 111 ? -17.714 -33.388 -17.528 1.00 55.75 111 LYS A O 1
ATOM 897 N N . ILE A 1 112 ? -16.341 -33.617 -15.763 1.00 57.88 112 ILE A N 1
ATOM 898 C CA . ILE A 1 112 ? -16.969 -32.615 -14.917 1.00 57.88 112 ILE A CA 1
ATOM 899 C C . ILE A 1 112 ? -16.755 -31.324 -15.695 1.00 57.88 112 ILE A C 1
ATOM 901 O O . ILE A 1 112 ? -15.628 -30.825 -15.781 1.00 57.88 112 ILE A O 1
ATOM 905 N N . ALA A 1 113 ? -17.808 -30.858 -16.371 1.00 62.78 113 ALA A N 1
ATOM 906 C CA . ALA A 1 113 ? -17.777 -29.603 -17.093 1.00 62.78 113 ALA A CA 1
ATOM 907 C C . ALA A 1 113 ? -17.194 -28.581 -16.113 1.00 62.78 113 ALA A C 1
ATOM 909 O O . ALA A 1 113 ? -17.674 -28.527 -14.977 1.00 62.78 113 ALA A O 1
ATOM 910 N N . PRO A 1 114 ? -16.115 -27.857 -16.470 1.00 62.22 114 PRO A N 1
ATOM 911 C CA . PRO A 1 114 ? -15.462 -26.958 -15.534 1.00 62.22 114 PRO A CA 1
ATOM 912 C C . PRO A 1 114 ? -16.538 -26.014 -15.027 1.00 62.22 114 PRO A C 1
ATOM 914 O O . PRO A 1 114 ? -17.060 -25.229 -15.820 1.00 62.22 114 PRO A O 1
ATOM 917 N N . ALA A 1 115 ? -16.912 -26.169 -13.749 1.00 65.38 115 ALA A N 1
ATOM 918 C CA . ALA A 1 115 ? -18.015 -25.442 -13.143 1.00 65.38 115 ALA A CA 1
ATOM 919 C C . ALA A 1 115 ? -17.863 -23.988 -13.567 1.00 65.38 115 ALA A C 1
ATOM 921 O O . ALA A 1 115 ? -16.810 -23.388 -13.308 1.00 65.38 115 ALA A O 1
ATOM 922 N N . GLN A 1 116 ? -18.839 -23.485 -14.334 1.00 63.78 116 GLN A N 1
ATOM 923 C CA . GLN A 1 116 ? -18.788 -22.135 -14.872 1.00 63.78 116 GLN A CA 1
ATOM 924 C C . GLN A 1 116 ? -18.490 -21.237 -13.684 1.00 63.78 116 GLN A C 1
ATOM 926 O O . GLN A 1 116 ? -19.282 -21.169 -12.745 1.00 63.78 116 GLN A O 1
ATOM 931 N N . LYS A 1 117 ? -17.283 -20.659 -13.652 1.00 61.25 117 LYS A N 1
ATOM 932 C CA . LYS A 1 117 ? -16.846 -19.838 -12.528 1.00 61.25 117 LYS A CA 1
ATOM 933 C C . LYS A 1 117 ? -17.815 -18.674 -12.504 1.00 61.25 117 LYS A C 1
ATOM 935 O O . LYS A 1 117 ? -17.649 -17.750 -13.298 1.00 61.25 117 LYS A O 1
ATOM 940 N N . THR A 1 118 ? -18.831 -18.744 -11.643 1.00 57.16 118 THR A N 1
ATOM 941 C CA . THR A 1 118 ? -19.785 -17.657 -11.447 1.00 57.16 118 THR A CA 1
ATOM 942 C C . THR A 1 118 ? -18.946 -16.395 -11.313 1.00 57.16 118 THR A C 1
ATOM 944 O O . THR A 1 118 ? -18.009 -16.413 -10.497 1.00 57.16 118 THR A O 1
ATOM 947 N N . PRO A 1 119 ? -19.173 -15.360 -12.142 1.00 59.94 119 PRO A N 1
ATOM 948 C CA . PRO A 1 119 ? -18.345 -14.166 -12.126 1.00 59.94 119 PRO A CA 1
ATOM 949 C C . PRO A 1 119 ? -18.282 -13.700 -10.679 1.00 59.94 119 PRO A C 1
ATOM 951 O O . PRO A 1 119 ? -19.318 -13.447 -10.061 1.00 59.94 119 PRO A O 1
ATOM 954 N N . ARG A 1 120 ? -17.077 -13.721 -10.089 1.00 62.41 120 ARG A N 1
ATOM 955 C CA . ARG A 1 120 ? -16.891 -13.370 -8.679 1.00 62.41 120 ARG A CA 1
ATOM 956 C C . ARG A 1 120 ? -17.440 -11.964 -8.534 1.00 62.41 120 ARG A C 1
ATOM 958 O O . ARG A 1 120 ? -16.787 -11.033 -9.000 1.00 62.41 120 ARG A O 1
ATOM 965 N N . ARG A 1 121 ? -18.631 -11.820 -7.937 1.00 67.06 121 ARG A N 1
ATOM 966 C CA . ARG A 1 121 ? -19.243 -10.516 -7.677 1.00 67.06 121 ARG A CA 1
ATOM 967 C C . ARG A 1 121 ? -18.171 -9.691 -6.988 1.00 67.06 121 ARG A C 1
ATOM 969 O O . ARG A 1 121 ? -17.715 -10.046 -5.899 1.00 67.06 121 ARG A O 1
ATOM 976 N N . HIS A 1 122 ? -17.665 -8.681 -7.690 1.00 67.94 122 HIS A N 1
ATOM 977 C CA . HIS A 1 122 ? -16.602 -7.849 -7.164 1.00 67.94 122 HIS A CA 1
ATOM 978 C C . HIS A 1 122 ? -17.117 -7.290 -5.847 1.00 67.94 122 HIS A C 1
ATOM 980 O O . HIS A 1 122 ? -18.186 -6.689 -5.827 1.00 67.94 122 HIS A O 1
ATOM 986 N N . ALA A 1 123 ? -16.401 -7.547 -4.747 1.00 77.44 123 ALA A N 1
ATOM 987 C CA . ALA A 1 123 ? -16.767 -6.983 -3.459 1.00 77.44 123 ALA A CA 1
ATOM 988 C C . ALA A 1 123 ? -16.837 -5.467 -3.652 1.00 77.44 123 ALA A C 1
ATOM 990 O O . ALA A 1 123 ? -15.804 -4.840 -3.879 1.00 77.44 123 ALA A O 1
ATOM 991 N N . ALA A 1 124 ? -18.049 -4.928 -3.684 1.00 82.06 124 ALA A N 1
ATOM 992 C CA . ALA A 1 124 ? -18.316 -3.517 -3.855 1.00 82.06 124 ALA A CA 1
ATOM 993 C C . ALA A 1 124 ? -18.514 -2.896 -2.477 1.00 82.06 124 ALA A C 1
ATOM 995 O O . ALA A 1 124 ? -18.773 -3.586 -1.483 1.00 82.06 124 ALA A O 1
ATOM 996 N N . ARG A 1 125 ? -18.380 -1.575 -2.411 1.00 82.62 125 ARG A N 1
ATOM 997 C CA . ARG A 1 125 ? -18.819 -0.844 -1.231 1.00 82.62 125 ARG A CA 1
ATOM 998 C C . ARG A 1 125 ? -20.333 -1.008 -1.108 1.00 82.62 125 ARG A C 1
ATOM 1000 O O . ARG A 1 125 ? -21.040 -0.948 -2.108 1.00 82.62 125 ARG A O 1
ATOM 1007 N N . TYR A 1 126 ? -20.817 -1.205 0.113 1.00 82.88 126 TYR A N 1
ATOM 1008 C CA . TYR A 1 126 ? -22.254 -1.217 0.360 1.00 82.88 126 TYR A CA 1
ATOM 1009 C C . TYR A 1 126 ? -22.836 0.166 0.003 1.00 82.88 126 TYR A C 1
ATOM 1011 O O . TYR A 1 126 ? -22.276 1.172 0.462 1.00 82.88 126 TYR A O 1
ATOM 1019 N N . PRO A 1 127 ? -23.886 0.250 -0.831 1.00 85.44 127 PRO A N 1
ATOM 1020 C CA . PRO A 1 127 ? -24.467 1.529 -1.233 1.00 85.44 127 PRO A CA 1
ATOM 1021 C C . PRO A 1 127 ? -24.953 2.304 0.001 1.00 85.44 127 PRO A C 1
ATOM 1023 O O . PRO A 1 127 ? -25.503 1.721 0.932 1.00 85.44 127 PRO A O 1
ATOM 1026 N N . GLY A 1 128 ? -24.670 3.608 0.057 1.00 85.25 128 GLY A N 1
ATOM 1027 C CA . GLY A 1 128 ? -25.040 4.470 1.189 1.00 85.25 128 GLY A CA 1
ATOM 1028 C C . GLY A 1 128 ? -24.206 4.304 2.472 1.00 85.25 128 GLY A C 1
ATOM 1029 O O . GLY A 1 128 ? -24.414 5.038 3.435 1.00 85.25 128 GLY A O 1
ATOM 1030 N N . ALA A 1 129 ? -23.229 3.390 2.524 1.00 84.94 129 ALA A N 1
ATOM 1031 C CA . ALA A 1 129 ? -22.368 3.264 3.701 1.00 84.94 129 ALA A CA 1
ATOM 1032 C C . ALA A 1 129 ? -21.473 4.504 3.875 1.00 84.94 129 ALA A C 1
ATOM 1034 O O . ALA A 1 129 ? -20.679 4.814 2.985 1.00 84.94 129 ALA A O 1
ATOM 1035 N N . ARG A 1 130 ? -21.533 5.165 5.041 1.00 87.50 130 ARG A N 1
ATOM 1036 C CA . ARG A 1 130 ? -20.658 6.299 5.424 1.00 87.50 130 ARG A CA 1
ATOM 1037 C C . ARG A 1 130 ? -19.174 5.914 5.397 1.00 87.50 130 ARG A C 1
ATOM 1039 O O . ARG A 1 130 ? -18.844 4.726 5.491 1.00 87.50 130 ARG A O 1
ATOM 1046 N N . ARG A 1 131 ? -18.256 6.871 5.198 1.00 88.75 131 ARG A N 1
ATOM 1047 C CA . ARG A 1 131 ? -16.819 6.544 5.170 1.00 88.75 131 ARG A CA 1
ATOM 1048 C C . ARG A 1 131 ? -16.351 6.304 6.602 1.00 88.75 131 ARG A C 1
ATOM 1050 O O . ARG A 1 131 ? -16.802 6.950 7.538 1.00 88.75 131 ARG A O 1
ATOM 1057 N N . THR A 1 132 ? -15.413 5.376 6.782 1.00 87.38 132 THR A N 1
ATOM 1058 C CA . THR A 1 132 ? -14.841 5.097 8.112 1.00 87.38 132 THR A CA 1
ATOM 1059 C C . THR A 1 132 ? -14.086 6.300 8.681 1.00 87.38 132 THR A C 1
ATOM 1061 O O . THR A 1 132 ? -13.960 6.405 9.894 1.00 87.38 132 THR A O 1
ATOM 1064 N N . LEU A 1 133 ? -13.591 7.179 7.806 1.00 89.06 133 LEU A N 1
ATOM 1065 C CA . LEU A 1 133 ? -12.877 8.399 8.175 1.00 89.06 133 LEU A CA 1
ATOM 1066 C C . LEU A 1 133 ? -13.803 9.544 8.611 1.00 89.06 133 LEU A C 1
ATOM 1068 O O . LEU A 1 133 ? -13.307 10.496 9.185 1.00 89.06 133 LEU A O 1
ATOM 1072 N N . ASP A 1 134 ? -15.121 9.435 8.410 1.00 91.00 134 ASP A N 1
ATOM 1073 C CA . ASP A 1 134 ? -16.091 10.467 8.824 1.00 91.00 134 ASP A CA 1
ATOM 1074 C C . ASP A 1 134 ? -16.502 10.316 10.307 1.00 91.00 134 ASP A C 1
ATOM 1076 O O . ASP A 1 134 ? -17.503 10.872 10.751 1.00 91.00 134 ASP A O 1
ATOM 1080 N N . ARG A 1 135 ? -15.790 9.472 11.059 1.00 88.31 135 ARG A N 1
ATOM 1081 C CA . ARG A 1 135 ? -15.998 9.235 12.493 1.00 88.31 135 ARG A CA 1
ATOM 1082 C C . ARG A 1 135 ? -15.345 10.356 13.311 1.00 88.31 135 ARG A C 1
ATOM 1084 O O . ARG A 1 135 ? -14.396 10.952 12.812 1.00 88.31 135 ARG A O 1
ATOM 1091 N N . PRO A 1 136 ? -15.765 10.592 14.566 1.00 87.75 136 PRO A N 1
ATOM 1092 C CA . PRO A 1 136 ? -16.724 9.835 15.380 1.00 87.75 136 PRO A CA 1
ATOM 1093 C C . PRO A 1 136 ? -18.191 10.054 14.989 1.00 87.75 136 PRO A C 1
ATOM 1095 O O . PRO A 1 136 ? -18.574 11.104 14.487 1.00 87.75 136 PRO A O 1
ATOM 1098 N N . PHE A 1 137 ? -19.043 9.059 15.254 1.00 86.31 137 PHE A N 1
ATOM 1099 C CA . PHE A 1 137 ? -20.499 9.210 15.114 1.00 86.31 137 PHE A CA 1
ATOM 1100 C C . PHE A 1 137 ? -21.151 9.398 16.485 1.00 86.31 137 PHE A C 1
ATOM 1102 O O . PHE A 1 137 ? -20.996 8.536 17.344 1.00 86.31 137 PHE A O 1
ATOM 1109 N N . PHE A 1 138 ? -21.910 10.475 16.696 1.00 81.00 138 PHE A N 1
ATOM 1110 C CA . PHE A 1 138 ? -22.563 10.732 17.989 1.00 81.00 138 PHE A CA 1
ATOM 1111 C C . PHE A 1 138 ? -23.616 9.677 18.342 1.00 81.00 138 PHE A C 1
ATOM 1113 O O . PHE A 1 138 ? -23.620 9.159 19.452 1.00 81.00 138 PHE A O 1
ATOM 1120 N N . HIS A 1 139 ? -24.433 9.276 17.368 1.00 79.50 139 HIS A N 1
ATOM 1121 C CA . HIS A 1 139 ? -25.493 8.292 17.562 1.00 79.50 139 HIS A CA 1
ATOM 1122 C C . HIS A 1 139 ? -25.129 6.983 16.856 1.00 79.50 139 HIS A C 1
ATOM 1124 O O . HIS A 1 139 ? -24.932 6.952 15.638 1.00 79.50 139 HIS A O 1
ATOM 1130 N N . LEU A 1 140 ? -25.029 5.898 17.624 1.00 83.94 140 LEU A N 1
ATOM 1131 C CA . LEU A 1 140 ? -24.819 4.544 17.118 1.00 83.94 140 LEU A CA 1
ATOM 1132 C C . LEU A 1 140 ? -25.945 3.638 17.612 1.00 83.94 140 LEU A C 1
ATOM 1134 O O . LEU A 1 140 ? -26.348 3.700 18.770 1.00 83.94 140 LEU A O 1
ATOM 1138 N N . SER A 1 141 ? -26.436 2.758 16.741 1.00 82.25 141 SER A N 1
ATOM 1139 C CA . SER A 1 141 ? -27.341 1.687 17.148 1.00 82.25 141 SER A CA 1
ATOM 1140 C C . SER A 1 141 ? -26.547 0.625 17.921 1.00 82.25 141 SER A C 1
ATOM 1142 O O . SER A 1 141 ? -25.800 -0.156 17.323 1.00 82.25 141 SER A O 1
ATOM 1144 N N . GLY A 1 142 ? -26.692 0.597 19.246 1.00 87.25 142 GLY A N 1
ATOM 1145 C CA . GLY A 1 142 ? -26.058 -0.389 20.124 1.00 87.25 142 GLY A CA 1
ATOM 1146 C C . GLY A 1 142 ? -24.716 0.056 20.713 1.00 87.25 142 GLY A C 1
ATOM 1147 O O . GLY A 1 142 ? -24.389 1.237 20.756 1.00 87.25 142 GLY A O 1
ATOM 1148 N N . ARG A 1 143 ? -23.930 -0.908 21.211 1.00 87.19 143 ARG A N 1
ATOM 1149 C CA . ARG A 1 143 ? -22.661 -0.630 21.903 1.00 87.19 143 ARG A CA 1
ATOM 1150 C C . ARG A 1 143 ? -21.606 -0.102 20.929 1.00 87.19 143 ARG A C 1
ATOM 1152 O O . ARG A 1 143 ? -21.243 -0.797 19.977 1.00 87.19 143 ARG A O 1
ATOM 1159 N N . ARG A 1 144 ? -21.042 1.074 21.220 1.00 90.81 144 ARG A N 1
ATOM 1160 C CA . ARG A 1 144 ? -19.930 1.649 20.456 1.00 90.81 144 ARG A CA 1
ATOM 1161 C C . ARG A 1 144 ? -18.722 0.718 20.452 1.00 90.81 144 ARG A C 1
ATOM 1163 O O . ARG A 1 144 ? -18.244 0.261 21.492 1.00 90.81 144 ARG A O 1
ATOM 1170 N N . HIS A 1 145 ? -18.221 0.434 19.253 1.00 91.31 145 HIS A N 1
ATOM 1171 C CA . HIS A 1 145 ? -17.009 -0.348 19.058 1.00 91.31 145 HIS A CA 1
ATOM 1172 C C . HIS A 1 145 ? -15.881 0.560 18.575 1.00 91.31 145 HIS A C 1
ATOM 1174 O O . HIS A 1 145 ? -15.891 1.020 17.432 1.00 91.31 145 HIS A O 1
ATOM 1180 N N . VAL A 1 146 ? -14.873 0.745 19.426 1.00 94.75 146 VAL A N 1
ATOM 1181 C CA . VAL A 1 146 ? -13.679 1.532 19.110 1.00 94.75 146 VAL A CA 1
ATOM 1182 C C . VAL A 1 146 ? -12.905 0.867 17.962 1.00 94.75 146 VAL A C 1
ATOM 1184 O O . VAL A 1 146 ? -12.474 -0.288 18.096 1.00 94.75 146 VAL A O 1
ATOM 1187 N N . PRO A 1 147 ? -12.708 1.551 16.821 1.00 95.88 147 PRO A N 1
ATOM 1188 C CA . PRO A 1 147 ? -11.898 1.027 15.731 1.00 95.88 147 PRO A CA 1
ATOM 1189 C C . PRO A 1 147 ? -10.451 0.785 16.181 1.00 95.88 147 PRO A C 1
ATOM 1191 O O . PRO A 1 147 ? -9.891 1.530 16.985 1.00 95.88 147 PRO A O 1
ATOM 1194 N N . LYS A 1 148 ? -9.812 -0.256 15.646 1.00 96.12 148 LYS A N 1
ATOM 1195 C CA . LYS A 1 148 ? -8.383 -0.507 15.886 1.00 96.12 148 LYS A CA 1
ATOM 1196 C C . LYS A 1 148 ? -7.581 -0.007 14.693 1.00 96.12 148 LYS A C 1
ATOM 1198 O O . LYS A 1 148 ? -7.817 -0.487 13.583 1.00 96.12 148 LYS A O 1
ATOM 1203 N N . LEU A 1 149 ? -6.652 0.920 14.922 1.00 96.81 149 LEU A N 1
ATOM 1204 C CA . LEU A 1 149 ? -5.671 1.329 13.921 1.00 96.81 149 LEU A CA 1
ATOM 1205 C C . LEU A 1 149 ? -4.684 0.186 13.682 1.00 96.81 149 LEU A C 1
ATOM 1207 O O . LEU A 1 149 ? -4.107 -0.360 14.621 1.00 96.81 149 LEU A O 1
ATOM 1211 N N . ILE A 1 150 ? -4.554 -0.230 12.425 1.00 96.75 150 ILE A N 1
ATOM 1212 C CA . ILE A 1 150 ? -3.689 -1.332 12.004 1.00 96.75 150 ILE A CA 1
ATOM 1213 C C . ILE A 1 150 ? -2.906 -0.885 10.784 1.00 96.75 150 ILE A C 1
ATOM 1215 O O . ILE A 1 150 ? -3.419 -0.158 9.936 1.00 96.75 150 ILE A O 1
ATOM 1219 N N . ASN A 1 151 ? -1.674 -1.365 10.678 1.00 96.12 151 ASN A N 1
ATOM 1220 C CA . ASN A 1 151 ? -0.834 -1.156 9.517 1.00 96.12 151 ASN A CA 1
ATOM 1221 C C . ASN A 1 151 ? -0.659 -2.481 8.760 1.00 96.12 151 ASN A C 1
ATOM 1223 O O . ASN A 1 151 ? -0.164 -3.451 9.328 1.00 96.12 151 ASN A O 1
ATOM 1227 N N . ALA A 1 152 ? -1.073 -2.534 7.492 1.00 94.25 152 ALA A N 1
ATOM 1228 C CA . ALA A 1 152 ? -0.791 -3.657 6.596 1.00 94.25 152 ALA A CA 1
ATOM 1229 C C . ALA A 1 152 ? 0.202 -3.208 5.521 1.00 94.25 152 ALA A C 1
ATOM 1231 O O . ALA A 1 152 ? -0.169 -2.484 4.604 1.00 94.25 152 ALA A O 1
ATOM 1232 N N . ASN A 1 153 ? 1.469 -3.622 5.624 1.00 93.25 153 ASN A N 1
ATOM 1233 C CA . ASN A 1 153 ? 2.523 -3.298 4.650 1.00 93.25 153 ASN A CA 1
ATOM 1234 C C . ASN A 1 153 ? 2.639 -1.795 4.326 1.00 93.25 153 ASN A C 1
ATOM 1236 O O . ASN A 1 153 ? 2.738 -1.397 3.161 1.00 93.25 153 ASN A O 1
ATOM 1240 N N . ARG A 1 154 ? 2.650 -0.952 5.368 1.00 92.75 154 ARG A N 1
ATOM 1241 C CA . ARG A 1 154 ? 2.667 0.521 5.263 1.00 92.75 154 ARG A CA 1
ATOM 1242 C C . ARG A 1 154 ? 1.386 1.114 4.664 1.00 92.75 154 ARG A C 1
ATOM 1244 O O . ARG A 1 154 ? 1.428 2.191 4.071 1.00 92.75 154 ARG A O 1
ATOM 1251 N N . VAL A 1 155 ? 0.262 0.411 4.781 1.00 96.25 155 VAL A N 1
ATOM 1252 C CA . VAL A 1 155 ? -1.084 0.927 4.510 1.00 96.25 155 VAL A CA 1
ATOM 1253 C C . VAL A 1 155 ? -1.832 0.988 5.846 1.00 96.25 155 VAL A C 1
ATOM 1255 O O . VAL A 1 155 ? -2.257 -0.061 6.346 1.00 96.25 155 VAL A O 1
ATOM 1258 N N . PRO A 1 156 ? -1.964 2.179 6.459 1.00 96.88 156 PRO A N 1
ATOM 1259 C CA . PRO A 1 156 ? -2.738 2.350 7.681 1.00 96.88 156 PRO A CA 1
ATOM 1260 C C . PRO A 1 156 ? -4.236 2.248 7.372 1.00 96.88 156 PRO A C 1
ATOM 1262 O O . PRO A 1 156 ? -4.718 2.791 6.377 1.00 96.88 156 PRO A O 1
ATOM 1265 N N . PHE A 1 157 ? -4.984 1.537 8.212 1.00 96.62 157 PHE A N 1
ATOM 1266 C CA . PHE A 1 157 ? -6.440 1.479 8.127 1.00 96.62 157 PHE A CA 1
ATOM 1267 C C . PHE A 1 157 ? -7.082 1.215 9.490 1.00 96.62 157 PHE A C 1
ATOM 1269 O O . PHE A 1 157 ? -6.514 0.564 10.369 1.00 96.62 157 PHE A O 1
ATOM 1276 N N . LEU A 1 158 ? -8.325 1.671 9.638 1.00 96.12 158 LEU A N 1
ATOM 1277 C CA . LEU A 1 158 ? -9.151 1.406 10.811 1.00 96.12 158 LEU A CA 1
ATOM 1278 C C . LEU A 1 158 ? -9.949 0.112 10.619 1.00 96.12 158 LEU A C 1
ATOM 1280 O O . LEU A 1 158 ? -10.774 -0.008 9.707 1.00 96.12 158 LEU A O 1
ATOM 1284 N N . ARG A 1 159 ? -9.732 -0.871 11.498 1.00 95.12 159 ARG A N 1
ATOM 1285 C CA . ARG A 1 159 ? -10.492 -2.127 11.518 1.00 95.12 159 ARG A CA 1
ATOM 1286 C C . ARG A 1 159 ? -11.628 -2.053 12.534 1.00 95.12 159 ARG A C 1
ATOM 1288 O O . ARG A 1 159 ? -11.381 -1.963 13.734 1.00 95.12 159 ARG A O 1
ATOM 1295 N N . LEU A 1 160 ? -12.861 -2.169 12.036 1.00 92.62 160 LEU A N 1
ATOM 1296 C CA . LEU A 1 160 ? -14.083 -2.173 12.850 1.00 92.62 160 LEU A CA 1
ATOM 1297 C C . LEU A 1 160 ? -14.416 -3.560 13.414 1.00 92.62 160 LEU A C 1
ATOM 1299 O O . LEU A 1 160 ? -14.609 -3.695 14.611 1.00 92.62 160 LEU A O 1
ATOM 1303 N N . LYS A 1 161 ? -14.456 -4.602 12.573 1.00 91.00 161 LYS A N 1
ATOM 1304 C CA . LYS A 1 161 ? -14.839 -5.968 12.975 1.00 91.00 161 LYS A CA 1
ATOM 1305 C C . LYS A 1 161 ? -13.919 -7.042 12.392 1.00 91.00 161 LYS A C 1
ATOM 1307 O O . LYS A 1 161 ? -13.162 -6.775 11.454 1.00 91.00 161 LYS A O 1
ATOM 1312 N N . LYS A 1 162 ? -13.991 -8.251 12.959 1.00 93.00 162 LYS A N 1
ATOM 1313 C CA . LYS A 1 162 ? -13.441 -9.493 12.392 1.00 93.00 162 LYS A CA 1
ATOM 1314 C C . LYS A 1 162 ? -14.613 -10.397 11.956 1.00 93.00 162 LYS A C 1
ATOM 1316 O O . LYS A 1 162 ? -15.578 -10.463 12.713 1.00 93.00 162 LYS A O 1
ATOM 1321 N N . PRO A 1 163 ? -14.546 -11.086 10.800 1.00 91.62 163 PRO A N 1
ATOM 1322 C CA . PRO A 1 163 ? -13.527 -10.974 9.749 1.00 91.62 163 PRO A CA 1
ATOM 1323 C C . PRO A 1 163 ? -13.555 -9.604 9.039 1.00 91.62 163 PRO A C 1
ATOM 1325 O O . PRO A 1 163 ? -14.529 -8.856 9.127 1.00 91.62 163 PRO A O 1
ATOM 1328 N N . GLN A 1 164 ? -12.453 -9.245 8.373 1.00 92.69 164 GLN A N 1
ATOM 1329 C CA . GLN A 1 164 ? -12.339 -7.979 7.637 1.00 92.69 164 GLN A CA 1
ATOM 1330 C C . GLN A 1 164 ? -13.303 -7.965 6.437 1.00 92.69 164 GLN A C 1
ATOM 1332 O O . GLN A 1 164 ? -13.412 -8.983 5.753 1.00 92.69 164 GLN A O 1
ATOM 1337 N N . PRO A 1 165 ? -13.971 -6.836 6.120 1.00 91.50 165 PRO A N 1
ATOM 1338 C CA . PRO A 1 165 ? -14.824 -6.779 4.940 1.00 91.50 165 PRO A CA 1
ATOM 1339 C C . PRO A 1 165 ? -14.010 -7.029 3.654 1.00 91.50 165 PRO A C 1
ATOM 1341 O O . PRO A 1 165 ? -12.931 -6.446 3.492 1.00 91.50 165 PRO A O 1
ATOM 1344 N N . PRO A 1 166 ? -14.520 -7.851 2.715 1.00 91.44 166 PRO A N 1
ATOM 1345 C CA . PRO A 1 166 ? -13.773 -8.271 1.527 1.00 91.44 166 PRO A CA 1
ATOM 1346 C C . PRO A 1 166 ? -13.404 -7.098 0.610 1.00 91.44 166 PRO A C 1
ATOM 1348 O O . PRO A 1 166 ? -12.334 -7.112 0.003 1.00 91.44 166 PRO A O 1
ATOM 1351 N N . PHE A 1 167 ? -14.237 -6.050 0.563 1.00 91.94 167 PHE A N 1
ATOM 1352 C CA . PHE A 1 167 ? -13.936 -4.807 -0.153 1.00 91.94 167 PHE A CA 1
ATOM 1353 C C . PHE A 1 167 ? -12.681 -4.119 0.402 1.00 91.94 167 PHE A C 1
ATOM 1355 O O . PHE A 1 167 ? -11.755 -3.830 -0.349 1.00 91.94 167 PHE A O 1
ATOM 1362 N N . LEU A 1 168 ? -12.599 -3.931 1.724 1.00 92.12 168 LEU A N 1
ATOM 1363 C CA . LEU A 1 168 ? -11.439 -3.301 2.360 1.00 92.12 168 LEU A CA 1
ATOM 1364 C C . LEU A 1 168 ? -10.170 -4.138 2.164 1.00 92.12 168 LEU A C 1
ATOM 1366 O O . LEU A 1 168 ? -9.116 -3.597 1.850 1.00 92.12 168 LEU A O 1
ATOM 1370 N N . SER A 1 169 ? -10.278 -5.463 2.297 1.00 93.25 169 SER A N 1
ATOM 1371 C CA . SER A 1 169 ? -9.159 -6.376 2.040 1.00 93.25 169 SER A CA 1
ATOM 1372 C C . SER A 1 169 ? -8.662 -6.292 0.590 1.00 93.25 169 SER A C 1
ATOM 1374 O O . SER A 1 169 ? -7.458 -6.334 0.339 1.00 93.25 169 SER A O 1
ATOM 1376 N N . ARG A 1 170 ? -9.567 -6.141 -0.387 1.00 93.75 170 ARG A N 1
ATOM 1377 C CA . ARG A 1 170 ? -9.197 -5.893 -1.786 1.00 93.75 170 ARG A CA 1
ATOM 1378 C C . ARG A 1 170 ? -8.457 -4.564 -1.940 1.00 93.75 170 ARG A C 1
ATOM 1380 O O . ARG A 1 170 ? -7.360 -4.580 -2.474 1.00 93.75 170 ARG A O 1
ATOM 1387 N N . VAL A 1 171 ? -9.005 -3.461 -1.428 1.00 93.75 171 VAL A N 1
ATOM 1388 C CA . VAL A 1 171 ? -8.374 -2.131 -1.528 1.00 93.75 171 VAL A CA 1
ATOM 1389 C C . VAL A 1 171 ? -6.970 -2.128 -0.910 1.00 93.75 171 VAL A C 1
ATOM 1391 O O . VAL A 1 171 ? -6.034 -1.588 -1.495 1.00 93.75 171 VAL A O 1
ATOM 1394 N N . ILE A 1 172 ? -6.784 -2.784 0.238 1.00 95.50 172 ILE A N 1
ATOM 1395 C CA . ILE A 1 172 ? -5.459 -2.924 0.860 1.00 95.50 172 ILE A CA 1
ATOM 1396 C C . ILE A 1 172 ? -4.518 -3.728 -0.040 1.00 95.50 172 ILE A C 1
ATOM 1398 O O . ILE A 1 172 ? -3.386 -3.318 -0.257 1.00 95.50 172 ILE A O 1
ATOM 1402 N N . ARG A 1 173 ? -4.967 -4.849 -0.613 1.00 96.00 173 ARG A N 1
ATOM 1403 C CA . ARG A 1 173 ? -4.124 -5.624 -1.537 1.00 96.00 173 ARG A CA 1
ATOM 1404 C C . ARG A 1 173 ? -3.756 -4.827 -2.782 1.00 96.00 173 ARG A C 1
ATOM 1406 O O . ARG A 1 173 ? -2.595 -4.851 -3.172 1.00 96.00 173 ARG A O 1
ATOM 1413 N N . ASP A 1 174 ? -4.708 -4.115 -3.373 1.00 95.81 174 ASP A N 1
ATOM 1414 C CA . ASP A 1 174 ? -4.476 -3.313 -4.575 1.00 95.81 174 ASP A CA 1
ATOM 1415 C C . ASP A 1 174 ? -3.469 -2.186 -4.277 1.00 95.81 174 ASP A C 1
ATOM 1417 O O . ASP A 1 174 ? -2.492 -2.027 -5.001 1.00 95.81 174 ASP A O 1
ATOM 1421 N N . THR A 1 175 ? -3.607 -1.488 -3.144 1.00 96.19 175 THR A N 1
ATOM 1422 C CA . THR A 1 175 ? -2.653 -0.441 -2.722 1.00 96.19 175 THR A CA 1
ATOM 1423 C C . THR A 1 175 ? -1.261 -0.978 -2.370 1.00 96.19 175 THR A C 1
ATOM 1425 O O . THR A 1 175 ? -0.258 -0.315 -2.660 1.00 96.19 175 THR A O 1
ATOM 1428 N N . VAL A 1 176 ? -1.171 -2.171 -1.772 1.00 96.62 176 VAL A N 1
ATOM 1429 C CA . VAL A 1 176 ? 0.105 -2.864 -1.526 1.00 96.62 176 VAL A CA 1
ATOM 1430 C C . VAL A 1 176 ? 0.775 -3.236 -2.847 1.00 96.62 176 VAL A C 1
ATOM 1432 O O . VAL A 1 176 ? 1.951 -2.925 -3.019 1.00 96.62 176 VAL A O 1
ATOM 1435 N N . LYS A 1 177 ? 0.027 -3.796 -3.806 1.00 96.88 177 LYS A N 1
ATOM 1436 C CA . LYS A 1 177 ? 0.538 -4.125 -5.146 1.00 96.88 177 LYS A CA 1
ATOM 1437 C C . LYS A 1 177 ? 1.003 -2.893 -5.910 1.00 96.88 177 LYS A C 1
ATOM 1439 O O . LYS A 1 177 ? 2.070 -2.914 -6.507 1.00 96.88 177 LYS A O 1
ATOM 1444 N N . THR A 1 178 ? 0.253 -1.790 -5.873 1.00 96.38 178 THR A N 1
ATOM 1445 C CA . THR A 1 178 ? 0.689 -0.535 -6.506 1.00 96.38 178 THR A CA 1
ATOM 1446 C C . THR A 1 178 ? 2.019 -0.052 -5.926 1.00 96.38 178 THR A C 1
ATOM 1448 O O . THR A 1 178 ? 2.882 0.402 -6.672 1.00 96.38 178 THR A O 1
ATOM 1451 N N . ARG A 1 179 ? 2.214 -0.167 -4.606 1.00 95.88 179 ARG A N 1
ATOM 1452 C CA . ARG A 1 179 ? 3.496 0.167 -3.969 1.00 95.88 179 ARG A CA 1
ATOM 1453 C C . ARG A 1 179 ? 4.610 -0.777 -4.420 1.00 95.88 179 ARG A C 1
ATOM 1455 O O . ARG A 1 179 ? 5.687 -0.304 -4.755 1.00 95.88 179 ARG A O 1
ATOM 1462 N N . GLU A 1 180 ? 4.352 -2.077 -4.423 1.00 96.75 180 GLU A N 1
ATOM 1463 C CA . GLU A 1 180 ? 5.303 -3.090 -4.886 1.00 96.75 180 GLU A CA 1
ATOM 1464 C C . GLU A 1 180 ? 5.742 -2.824 -6.332 1.00 96.75 180 GLU A C 1
ATOM 1466 O O . GLU A 1 180 ? 6.936 -2.747 -6.597 1.00 96.75 180 GLU A O 1
ATOM 1471 N N . HIS A 1 181 ? 4.805 -2.542 -7.241 1.00 97.00 181 HIS A N 1
ATOM 1472 C CA . HIS A 1 181 ? 5.121 -2.174 -8.623 1.00 97.00 181 HIS A CA 1
ATOM 1473 C C . HIS A 1 181 ? 6.003 -0.927 -8.729 1.00 97.00 181 HIS A C 1
ATOM 1475 O O . HIS A 1 181 ? 6.880 -0.888 -9.585 1.00 97.00 181 HIS A O 1
ATOM 1481 N N . ARG A 1 182 ? 5.817 0.082 -7.868 1.00 96.62 182 ARG A N 1
ATOM 1482 C CA . ARG A 1 182 ? 6.690 1.271 -7.844 1.00 96.62 182 ARG A CA 1
ATOM 1483 C C . ARG A 1 182 ? 8.106 0.940 -7.385 1.00 96.62 182 ARG A C 1
ATOM 1485 O O . ARG A 1 182 ? 9.052 1.443 -7.983 1.00 96.62 182 ARG A O 1
ATOM 1492 N N . ILE A 1 183 ? 8.242 0.086 -6.370 1.00 96.69 183 ILE A N 1
ATOM 1493 C CA . ILE A 1 183 ? 9.546 -0.381 -5.875 1.00 96.69 183 ILE A CA 1
ATOM 1494 C C . ILE A 1 183 ? 10.258 -1.185 -6.963 1.00 96.69 183 ILE A C 1
ATOM 1496 O O . ILE A 1 183 ? 11.405 -0.894 -7.278 1.00 96.69 183 ILE A O 1
ATOM 1500 N N . LEU A 1 184 ? 9.562 -2.139 -7.586 1.00 97.88 184 LEU A N 1
ATOM 1501 C CA . LEU A 1 184 ? 10.116 -2.943 -8.676 1.00 97.88 184 LEU A CA 1
ATOM 1502 C C . LEU A 1 184 ? 10.477 -2.084 -9.891 1.00 97.88 184 LEU A C 1
ATOM 1504 O O . LEU A 1 184 ? 11.514 -2.305 -10.503 1.00 97.88 184 LEU A O 1
ATOM 1508 N N . ARG A 1 185 ? 9.657 -1.078 -10.223 1.00 97.62 185 ARG A N 1
ATOM 1509 C CA . ARG A 1 185 ? 9.974 -0.116 -11.286 1.00 97.62 185 ARG A CA 1
ATOM 1510 C C . ARG A 1 185 ? 11.226 0.689 -10.955 1.00 97.62 185 ARG A C 1
ATOM 1512 O O . ARG A 1 185 ? 12.038 0.881 -11.843 1.00 97.62 185 ARG A O 1
ATOM 1519 N N . ALA A 1 186 ? 11.384 1.148 -9.713 1.00 98.06 186 ALA A N 1
ATOM 1520 C CA . ALA A 1 186 ? 12.584 1.873 -9.302 1.00 98.06 186 ALA A CA 1
ATOM 1521 C C . ALA A 1 186 ? 13.824 0.980 -9.427 1.00 98.06 186 ALA A C 1
ATOM 1523 O O . ALA A 1 186 ? 14.771 1.373 -10.088 1.00 98.06 186 ALA A O 1
ATOM 1524 N N . ALA A 1 187 ? 13.770 -0.246 -8.895 1.00 98.19 187 ALA A N 1
ATOM 1525 C CA . ALA A 1 187 ? 14.868 -1.206 -9.002 1.00 98.19 187 ALA A CA 1
ATOM 1526 C C . ALA A 1 187 ? 15.244 -1.511 -10.462 1.00 98.19 187 ALA A C 1
ATOM 1528 O O . ALA A 1 187 ? 16.423 -1.538 -10.794 1.00 98.19 187 ALA A O 1
ATOM 1529 N N . ARG A 1 188 ? 14.244 -1.682 -11.339 1.00 98.25 188 ARG A N 1
ATOM 1530 C CA . ARG A 1 188 ? 14.456 -1.876 -12.779 1.00 98.25 188 ARG A CA 1
ATOM 1531 C C . ARG A 1 188 ? 15.131 -0.665 -13.432 1.00 98.25 188 ARG A C 1
ATOM 1533 O O . ARG A 1 188 ? 16.104 -0.848 -14.148 1.00 98.25 188 ARG A O 1
ATOM 1540 N N . LEU A 1 189 ? 14.639 0.549 -13.177 1.00 97.94 189 LEU A N 1
ATOM 1541 C CA . LEU A 1 189 ? 15.234 1.770 -13.735 1.00 97.94 189 LEU A CA 1
ATOM 1542 C C . LEU A 1 189 ? 16.678 1.953 -13.257 1.00 97.94 189 LEU A C 1
ATOM 1544 O O . LEU A 1 189 ? 17.544 2.293 -14.047 1.00 97.94 189 LEU A O 1
ATOM 1548 N N . THR A 1 190 ? 16.961 1.653 -11.987 1.00 98.19 190 THR A N 1
ATOM 1549 C CA . THR A 1 190 ? 18.330 1.678 -11.458 1.00 98.19 190 THR A CA 1
ATOM 1550 C C . THR A 1 190 ? 19.242 0.679 -12.173 1.00 98.19 190 THR A C 1
ATOM 1552 O O . THR A 1 190 ? 20.389 1.012 -12.437 1.00 98.19 190 THR A O 1
ATOM 1555 N N . SER A 1 191 ? 18.752 -0.518 -12.518 1.00 97.94 191 SER A N 1
ATOM 1556 C CA . SER A 1 191 ? 19.543 -1.481 -13.300 1.00 97.94 191 SER A CA 1
ATOM 1557 C C . SER A 1 191 ? 19.697 -1.112 -14.779 1.00 97.94 191 SER A C 1
ATOM 1559 O O . SER A 1 191 ? 20.642 -1.573 -15.400 1.00 97.94 191 SER A O 1
ATOM 1561 N N . GLU A 1 192 ? 18.783 -0.314 -15.341 1.00 96.56 192 GLU A N 1
ATOM 1562 C CA . GLU A 1 192 ? 18.838 0.158 -16.738 1.00 96.56 192 GLU A CA 1
ATOM 1563 C C . GLU A 1 192 ? 19.740 1.392 -16.905 1.00 96.56 192 GLU A C 1
ATOM 1565 O O . GLU A 1 192 ? 20.168 1.679 -18.013 1.00 96.56 192 GLU A O 1
ATOM 1570 N N . LEU A 1 193 ? 20.055 2.100 -15.817 1.00 97.75 193 LEU A N 1
ATOM 1571 C CA . LEU A 1 193 ? 20.896 3.299 -15.821 1.00 97.75 193 LEU A CA 1
ATOM 1572 C C . LEU A 1 193 ? 22.296 3.084 -16.436 1.00 97.75 193 LEU A C 1
ATOM 1574 O O . LEU A 1 193 ? 22.646 3.883 -17.296 1.00 97.75 193 LEU A O 1
ATOM 1578 N N . PRO A 1 194 ? 23.086 2.047 -16.072 1.00 97.81 194 PRO A N 1
ATOM 1579 C CA . PRO A 1 194 ? 24.378 1.814 -16.724 1.00 97.81 194 PRO A CA 1
ATOM 1580 C C . PRO A 1 194 ? 24.225 1.514 -18.217 1.00 97.81 194 PRO A C 1
ATOM 1582 O O . PRO A 1 194 ? 24.913 2.118 -19.020 1.00 97.81 194 PRO A O 1
ATOM 1585 N N . THR A 1 195 ? 23.255 0.678 -18.603 1.00 97.44 195 THR A N 1
ATOM 1586 C CA . THR A 1 195 ? 22.985 0.399 -20.022 1.00 97.44 195 THR A CA 1
ATOM 1587 C C . THR A 1 195 ? 22.606 1.663 -20.784 1.00 97.44 195 THR A C 1
ATOM 1589 O O . THR A 1 195 ? 23.041 1.842 -21.905 1.00 97.44 195 THR A O 1
ATOM 1592 N N . ALA A 1 196 ? 21.823 2.559 -20.186 1.00 96.69 196 ALA A N 1
ATOM 1593 C CA . ALA A 1 196 ? 21.487 3.831 -20.815 1.00 96.69 196 ALA A CA 1
ATOM 1594 C C . ALA A 1 196 ? 22.711 4.745 -20.993 1.00 96.69 196 ALA A C 1
ATOM 1596 O O . ALA A 1 196 ? 22.760 5.477 -21.971 1.00 96.69 196 ALA A O 1
ATOM 1597 N N . ALA A 1 197 ? 23.684 4.690 -20.078 1.00 97.12 197 ALA A N 1
ATOM 1598 C CA . ALA A 1 197 ? 24.949 5.403 -20.234 1.00 97.12 197 ALA A CA 1
ATOM 1599 C C . ALA A 1 197 ? 25.800 4.800 -21.363 1.00 97.12 197 ALA A C 1
ATOM 1601 O O . ALA A 1 197 ? 26.354 5.551 -22.156 1.00 97.12 197 ALA A O 1
ATOM 1602 N N . ASP A 1 198 ? 25.836 3.467 -21.475 1.00 97.06 198 ASP A N 1
ATOM 1603 C CA . ASP A 1 198 ? 26.504 2.794 -22.592 1.00 97.06 198 ASP A CA 1
ATOM 1604 C C . ASP A 1 198 ? 25.866 3.226 -23.932 1.00 97.06 198 ASP A C 1
ATOM 1606 O O . ASP A 1 198 ? 26.573 3.577 -24.866 1.00 97.06 198 ASP A O 1
ATOM 1610 N N . GLU A 1 199 ? 24.532 3.265 -24.038 1.00 95.25 199 GLU A N 1
ATOM 1611 C CA . GLU A 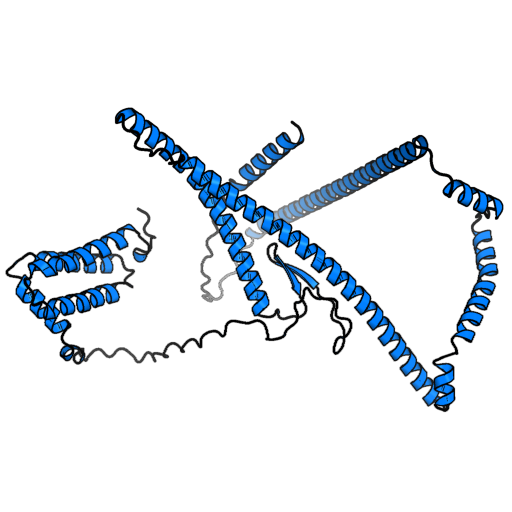1 199 ? 23.842 3.721 -25.263 1.00 95.25 199 GLU A CA 1
ATOM 1612 C C . GLU A 1 199 ? 24.135 5.198 -25.589 1.00 95.25 199 GLU A C 1
ATOM 1614 O O . GLU A 1 199 ? 24.278 5.550 -26.757 1.00 95.25 199 GLU A O 1
ATOM 1619 N N . ASP A 1 200 ? 24.268 6.061 -24.576 1.00 93.94 200 ASP A N 1
ATOM 1620 C CA . ASP A 1 200 ? 24.653 7.461 -24.780 1.00 93.94 200 ASP A CA 1
ATOM 1621 C C . ASP A 1 200 ? 26.071 7.600 -25.365 1.00 93.94 200 ASP A C 1
ATOM 1623 O O . ASP A 1 200 ? 26.261 8.419 -26.268 1.00 93.94 200 ASP A O 1
ATOM 1627 N N . GLU A 1 201 ? 27.025 6.783 -24.892 1.00 95.31 201 GLU A N 1
ATOM 1628 C CA . GLU A 1 201 ? 28.396 6.686 -25.427 1.00 95.31 201 GLU A CA 1
ATOM 1629 C C . GLU A 1 201 ? 28.394 6.145 -26.865 1.00 95.31 201 GLU A C 1
ATOM 1631 O O . GLU A 1 201 ? 29.098 6.653 -27.737 1.00 95.31 201 GLU A O 1
ATOM 1636 N N . TRP A 1 202 ? 27.560 5.144 -27.152 1.00 93.19 202 TRP A N 1
ATOM 1637 C CA . TRP A 1 202 ? 27.400 4.620 -28.510 1.00 93.19 202 TRP A CA 1
ATOM 1638 C C . TRP A 1 202 ? 26.844 5.664 -29.479 1.00 93.19 202 TRP A C 1
ATOM 1640 O O . TRP A 1 202 ? 27.349 5.779 -30.597 1.00 93.19 202 TRP A O 1
ATOM 1650 N N . ASP A 1 203 ? 25.834 6.429 -29.064 1.00 88.62 203 ASP A N 1
ATOM 1651 C CA . ASP A 1 203 ? 25.296 7.518 -29.877 1.00 88.62 203 ASP A CA 1
ATOM 1652 C C . ASP A 1 203 ? 26.367 8.604 -30.122 1.00 88.62 203 ASP A C 1
ATOM 1654 O O . ASP A 1 203 ? 26.430 9.153 -31.217 1.00 88.62 203 ASP A O 1
ATOM 1658 N N . GLU A 1 204 ? 27.246 8.886 -29.150 1.00 91.06 204 GLU A N 1
ATOM 1659 C CA . GLU A 1 204 ? 28.364 9.836 -29.305 1.00 91.06 204 GLU A CA 1
ATOM 1660 C C . GLU A 1 204 ? 29.379 9.355 -30.356 1.00 91.06 204 GLU A C 1
ATOM 1662 O O . GLU A 1 204 ? 29.724 10.108 -31.265 1.00 91.06 204 GLU A O 1
ATOM 1667 N N . ILE A 1 205 ? 29.767 8.074 -30.325 1.00 91.81 205 ILE A N 1
ATOM 1668 C CA . ILE A 1 205 ? 30.652 7.470 -31.340 1.00 91.81 205 ILE A CA 1
ATOM 1669 C C . ILE A 1 205 ? 30.032 7.548 -32.745 1.00 91.81 205 ILE A C 1
ATOM 1671 O O . ILE A 1 205 ? 30.741 7.754 -33.734 1.00 91.81 205 ILE A O 1
ATOM 1675 N N . LEU A 1 206 ? 28.715 7.350 -32.861 1.00 87.00 206 LEU A N 1
ATOM 1676 C CA . LEU A 1 206 ? 28.014 7.434 -34.144 1.00 87.00 206 LEU A CA 1
ATOM 1677 C C . LEU A 1 206 ? 27.944 8.872 -34.666 1.00 87.00 206 LEU A C 1
ATOM 1679 O O . LEU A 1 206 ? 28.179 9.088 -35.857 1.00 87.00 206 LEU A O 1
ATOM 1683 N N . ASP A 1 207 ? 27.659 9.839 -33.793 1.00 86.06 207 ASP A N 1
ATOM 1684 C CA . ASP A 1 207 ? 27.639 11.260 -34.148 1.00 86.06 207 ASP A CA 1
ATOM 1685 C C . ASP A 1 207 ? 29.039 11.712 -34.638 1.00 86.06 207 ASP A C 1
ATOM 1687 O O . ASP A 1 207 ? 29.145 12.388 -35.665 1.00 86.06 207 ASP A O 1
ATOM 1691 N N . GLU A 1 208 ? 30.121 11.251 -33.992 1.00 88.94 208 GLU A N 1
ATOM 1692 C CA . GLU A 1 208 ? 31.509 11.513 -34.415 1.00 88.94 208 GLU A CA 1
ATOM 1693 C C . GLU A 1 208 ? 31.861 10.898 -35.780 1.00 88.94 208 GLU A C 1
ATOM 1695 O O . GLU A 1 208 ? 32.552 11.522 -36.587 1.00 88.94 208 GLU A O 1
ATOM 1700 N N . GLN A 1 209 ? 31.418 9.667 -36.057 1.00 89.44 209 GLN A N 1
ATOM 1701 C CA . GLN A 1 209 ? 31.815 8.939 -37.270 1.00 89.44 209 GLN A CA 1
ATOM 1702 C C . GLN A 1 209 ? 31.069 9.369 -38.533 1.00 89.44 209 GLN A C 1
ATOM 1704 O O . GLN A 1 209 ? 31.610 9.228 -39.632 1.00 89.44 209 GLN A O 1
ATOM 1709 N N . PHE A 1 210 ? 29.825 9.832 -38.405 1.00 85.06 210 PHE A N 1
ATOM 1710 C CA . PHE A 1 210 ? 28.951 10.068 -39.555 1.00 85.06 210 PHE A CA 1
ATOM 1711 C C . PHE A 1 210 ? 28.702 11.550 -39.868 1.00 85.06 210 PHE A C 1
ATOM 1713 O O . PHE A 1 210 ? 27.943 11.816 -40.800 1.00 85.06 210 PHE A O 1
ATOM 1720 N N . GLU A 1 211 ? 29.326 12.493 -39.138 1.00 71.88 211 GLU A N 1
ATOM 1721 C CA . GLU A 1 211 ? 29.151 13.960 -39.288 1.00 71.88 211 GLU A CA 1
ATOM 1722 C C . GLU A 1 211 ? 27.676 14.376 -39.452 1.00 71.88 211 GLU A C 1
ATOM 1724 O O . GLU A 1 211 ? 27.321 15.329 -40.147 1.00 71.88 211 GLU A O 1
ATOM 1729 N N . SER A 1 212 ? 26.787 13.600 -38.847 1.00 66.69 212 SER A N 1
ATOM 1730 C CA . SER A 1 212 ? 25.352 13.726 -38.986 1.00 66.69 212 SER A CA 1
ATOM 1731 C C . SER A 1 212 ? 24.812 13.809 -37.582 1.00 66.69 212 SER A C 1
ATOM 1733 O O . SER A 1 212 ? 24.950 12.840 -36.839 1.00 66.69 212 SER A O 1
ATOM 1735 N N . ASP A 1 213 ? 24.161 14.927 -37.260 1.00 63.09 213 ASP A N 1
ATOM 1736 C CA . ASP A 1 213 ? 23.346 15.084 -36.057 1.00 63.09 213 ASP A CA 1
ATOM 1737 C C . ASP A 1 213 ? 22.195 14.067 -36.123 1.00 63.09 213 ASP A C 1
ATOM 1739 O O . ASP A 1 213 ? 21.073 14.360 -36.548 1.00 63.09 213 ASP A O 1
ATOM 1743 N N . CYS A 1 214 ? 22.482 12.816 -35.767 1.00 61.09 214 CYS A N 1
ATOM 1744 C CA . CYS A 1 214 ? 21.489 11.753 -35.734 1.00 61.09 214 CYS A CA 1
ATOM 1745 C C . CYS A 1 214 ? 20.488 12.022 -34.601 1.00 61.09 214 CYS A C 1
ATOM 1747 O O . CYS A 1 214 ? 19.327 11.602 -34.666 1.00 61.09 214 CYS A O 1
ATOM 1749 N N . ARG A 1 215 ? 20.909 12.801 -33.596 1.00 64.19 215 ARG A N 1
ATOM 1750 C CA . ARG A 1 215 ? 20.043 13.403 -32.587 1.00 64.19 215 ARG A CA 1
ATOM 1751 C C . ARG A 1 215 ? 19.386 14.658 -33.154 1.00 64.19 215 ARG A C 1
ATOM 1753 O O . ARG A 1 215 ? 20.001 15.708 -33.299 1.00 64.19 215 ARG A O 1
ATOM 1760 N N . GLY A 1 216 ? 18.083 14.569 -33.414 1.00 70.12 216 GLY A N 1
ATOM 1761 C CA . GLY A 1 216 ? 17.280 15.772 -33.617 1.00 70.12 216 GLY A CA 1
ATOM 1762 C C . GLY A 1 216 ? 17.422 16.731 -32.418 1.00 70.12 216 GLY A C 1
ATOM 1763 O O . GLY A 1 216 ? 17.675 16.273 -31.302 1.00 70.12 216 GLY A O 1
ATOM 1764 N N . PRO A 1 217 ? 17.191 18.042 -32.602 1.00 67.56 217 PRO A N 1
ATOM 1765 C CA . PRO A 1 217 ? 17.499 19.087 -31.613 1.00 67.56 217 PRO A CA 1
ATOM 1766 C C . PRO A 1 217 ? 16.776 18.968 -30.253 1.00 67.56 217 PRO A C 1
ATOM 1768 O O . PRO A 1 217 ? 17.051 19.742 -29.341 1.00 67.56 217 PRO A O 1
ATOM 1771 N N . GLU A 1 218 ? 15.856 18.013 -30.094 1.00 70.62 218 GLU A N 1
ATOM 1772 C CA . GLU A 1 218 ? 15.071 17.788 -28.873 1.00 70.62 218 GLU A CA 1
ATOM 1773 C C . GLU A 1 218 ? 15.320 16.420 -28.209 1.00 70.62 218 GLU A C 1
ATOM 1775 O O . GLU A 1 218 ? 14.639 16.073 -27.239 1.00 70.62 218 GLU A O 1
ATOM 1780 N N . VAL A 1 219 ? 16.260 15.609 -28.706 1.00 79.38 219 VAL A N 1
ATOM 1781 C CA . VAL A 1 219 ? 16.506 14.274 -28.140 1.00 79.38 219 VAL A CA 1
ATOM 1782 C C . VAL A 1 219 ? 17.426 14.390 -26.927 1.00 79.38 219 VAL A C 1
ATOM 1784 O O . VAL A 1 219 ? 18.605 14.711 -27.040 1.00 79.38 219 VAL A O 1
ATOM 1787 N N . HIS A 1 220 ? 16.877 14.138 -25.741 1.00 86.88 220 HIS A N 1
ATOM 1788 C CA . HIS A 1 220 ? 17.671 14.031 -24.522 1.00 86.88 220 HIS A CA 1
ATOM 1789 C C . HIS A 1 220 ? 18.466 12.714 -24.483 1.00 86.88 220 HIS A C 1
ATOM 1791 O O . HIS A 1 220 ? 17.961 11.710 -24.990 1.00 86.88 220 HIS A O 1
ATOM 1797 N N . PRO A 1 221 ? 19.630 12.685 -23.802 1.00 93.31 221 PRO A N 1
ATOM 1798 C CA . PRO A 1 221 ? 20.367 11.452 -23.532 1.00 93.31 221 PRO A CA 1
ATOM 1799 C C . PRO A 1 221 ? 19.481 10.372 -22.893 1.00 93.31 221 PRO A C 1
ATOM 1801 O O . PRO A 1 221 ? 18.600 10.670 -22.069 1.00 93.31 221 PRO A O 1
ATOM 1804 N N . TRP A 1 222 ? 19.724 9.112 -23.233 1.00 93.69 222 TRP A N 1
ATOM 1805 C CA . TRP A 1 222 ? 19.024 7.950 -22.693 1.00 93.69 222 TRP A CA 1
ATOM 1806 C C . TRP A 1 222 ? 19.103 7.920 -21.169 1.00 93.69 222 TRP A C 1
ATOM 1808 O O . TRP A 1 222 ? 18.083 7.741 -20.487 1.00 93.69 222 TRP A O 1
ATOM 1818 N N . GLN A 1 223 ? 20.293 8.161 -20.616 1.00 96.19 223 GLN A N 1
ATOM 1819 C CA . GLN A 1 223 ? 20.524 8.212 -19.180 1.00 96.19 223 GLN A CA 1
ATOM 1820 C C . GLN A 1 223 ? 19.654 9.284 -18.516 1.00 96.19 223 GLN A C 1
ATOM 1822 O O . GLN A 1 223 ? 19.072 9.046 -17.452 1.00 96.19 223 GLN A O 1
ATOM 1827 N N . HIS A 1 224 ? 19.501 10.445 -19.156 1.00 95.62 224 HIS A N 1
ATOM 1828 C CA . HIS A 1 224 ? 18.678 11.532 -18.638 1.00 95.62 224 HIS A CA 1
ATOM 1829 C C . HIS A 1 224 ? 17.192 11.148 -18.561 1.00 95.62 224 HIS A C 1
ATOM 1831 O O . HIS A 1 224 ? 16.540 11.433 -17.553 1.00 95.62 224 HIS A O 1
ATOM 1837 N N . GLU A 1 225 ? 16.643 10.446 -19.557 1.00 95.88 225 GLU A N 1
ATOM 1838 C CA . GLU A 1 225 ? 15.248 9.981 -19.504 1.00 95.88 225 GLU A CA 1
ATOM 1839 C C . GLU A 1 225 ? 15.025 8.901 -18.435 1.00 95.88 225 GLU A C 1
ATOM 1841 O O . GLU A 1 225 ? 14.020 8.929 -17.709 1.00 95.88 225 GLU A O 1
ATOM 1846 N N . VAL A 1 226 ? 15.976 7.975 -18.275 1.00 97.12 226 VAL A N 1
ATOM 1847 C CA . VAL A 1 226 ? 15.932 6.968 -17.201 1.00 97.12 226 VAL A CA 1
ATOM 1848 C C . VAL A 1 226 ? 15.982 7.644 -15.829 1.00 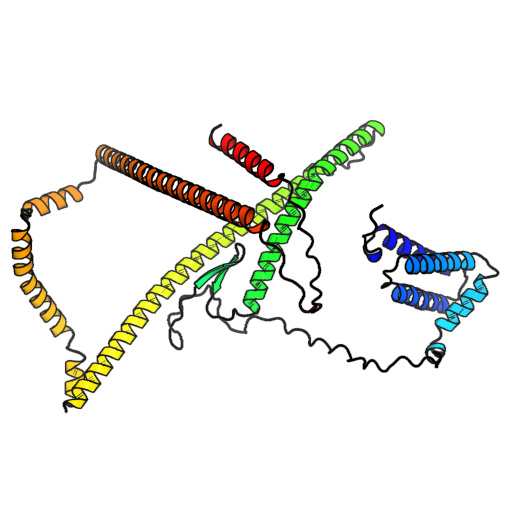97.12 226 VAL A C 1
ATOM 1850 O O . VAL A 1 226 ? 15.164 7.327 -14.955 1.00 97.12 226 VAL A O 1
ATOM 1853 N N . GLN A 1 227 ? 16.869 8.626 -15.651 1.00 97.69 227 GLN A N 1
ATOM 1854 C CA . GLN A 1 227 ? 16.993 9.393 -14.414 1.00 97.69 227 GLN A CA 1
ATOM 1855 C C . GLN A 1 227 ? 15.720 10.199 -14.121 1.00 97.69 227 GLN A C 1
ATOM 1857 O O . GLN A 1 227 ? 15.164 10.111 -13.024 1.00 97.69 227 GLN A O 1
ATOM 1862 N N . ARG A 1 228 ? 15.172 10.893 -15.123 1.00 97.56 228 ARG A N 1
ATOM 1863 C CA . ARG A 1 228 ? 13.895 11.616 -15.027 1.00 97.56 228 ARG A CA 1
ATOM 1864 C C . ARG A 1 228 ? 12.755 10.686 -14.596 1.00 97.56 228 ARG A C 1
ATOM 1866 O O . ARG A 1 228 ? 11.932 11.048 -13.744 1.00 97.56 228 ARG A O 1
ATOM 1873 N N . ALA A 1 229 ? 12.692 9.473 -15.147 1.00 97.69 229 ALA A N 1
ATOM 1874 C CA . ALA A 1 229 ? 11.697 8.472 -14.768 1.00 97.69 229 ALA A CA 1
ATOM 1875 C C . ALA A 1 229 ? 11.885 7.968 -13.324 1.00 97.69 229 ALA A C 1
ATOM 1877 O O . ALA A 1 229 ? 10.891 7.732 -12.621 1.00 97.69 229 ALA A O 1
ATOM 1878 N N . LEU A 1 230 ? 13.133 7.815 -12.873 1.00 98.06 230 LEU A N 1
ATOM 1879 C CA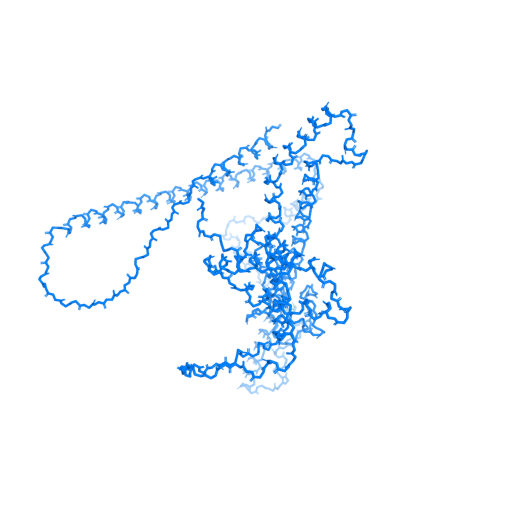 . LEU A 1 230 ? 13.478 7.437 -11.502 1.00 98.06 230 LEU A CA 1
ATOM 1880 C C . LEU A 1 230 ? 13.054 8.532 -10.520 1.00 98.06 230 LEU A C 1
ATOM 1882 O O . LEU A 1 230 ? 12.330 8.237 -9.563 1.00 98.06 230 LEU A O 1
ATOM 1886 N N . ASP A 1 231 ? 13.391 9.788 -10.804 1.00 98.00 231 ASP A N 1
ATOM 1887 C CA . ASP A 1 231 ? 13.026 10.946 -9.987 1.00 98.00 231 ASP A CA 1
ATOM 1888 C C . ASP A 1 231 ? 11.508 11.105 -9.885 1.00 98.00 231 ASP A C 1
ATOM 1890 O O . ASP A 1 231 ? 10.964 11.304 -8.796 1.00 98.00 231 ASP A O 1
ATOM 1894 N N . SER A 1 232 ? 10.793 10.946 -11.003 1.00 98.12 232 SER A N 1
ATOM 1895 C CA . SER A 1 232 ? 9.326 10.949 -11.023 1.00 98.12 232 SER A CA 1
ATOM 1896 C C . SER A 1 232 ? 8.740 9.841 -10.137 1.00 98.12 232 SER A C 1
ATOM 1898 O O . SER A 1 232 ? 7.840 10.081 -9.325 1.00 98.12 232 SER A O 1
ATOM 1900 N N . ASN A 1 233 ? 9.284 8.621 -10.212 1.00 97.88 233 ASN A N 1
ATOM 1901 C CA . ASN A 1 233 ? 8.864 7.517 -9.347 1.00 97.88 233 ASN A CA 1
ATOM 1902 C C . ASN A 1 233 ? 9.166 7.812 -7.868 1.00 97.88 233 ASN A C 1
ATOM 1904 O O . ASN A 1 233 ? 8.319 7.558 -7.008 1.00 97.88 233 ASN A O 1
ATOM 1908 N N . HIS A 1 234 ? 10.331 8.385 -7.562 1.00 97.69 234 HIS A N 1
ATOM 1909 C CA . HIS A 1 234 ? 10.712 8.745 -6.200 1.00 97.69 234 HIS A CA 1
ATOM 1910 C C . HIS A 1 234 ? 9.787 9.825 -5.619 1.00 97.69 234 HIS A C 1
ATOM 1912 O O . HIS A 1 234 ? 9.247 9.635 -4.527 1.00 97.69 234 HIS A O 1
ATOM 1918 N N . LYS A 1 235 ? 9.481 10.883 -6.384 1.00 98.06 235 LYS A N 1
ATOM 1919 C CA . LYS A 1 235 ? 8.489 11.913 -6.019 1.00 98.06 235 LYS A CA 1
ATOM 1920 C C . LYS A 1 235 ? 7.132 11.287 -5.680 1.00 98.06 235 LYS A C 1
ATOM 1922 O O . LYS A 1 235 ? 6.603 11.498 -4.588 1.00 98.06 235 LYS A O 1
ATOM 1927 N N . LEU A 1 236 ? 6.618 10.403 -6.541 1.00 96.88 236 LEU A N 1
ATOM 1928 C CA . LEU A 1 236 ? 5.359 9.684 -6.294 1.00 96.88 236 LEU A CA 1
ATOM 1929 C C . LEU A 1 236 ? 5.400 8.782 -5.049 1.00 96.88 236 LEU A C 1
ATOM 1931 O O . LEU A 1 236 ? 4.359 8.530 -4.429 1.00 96.88 236 LEU A O 1
ATOM 1935 N N . GLN A 1 237 ? 6.565 8.239 -4.689 1.00 96.12 237 GLN A N 1
ATOM 1936 C CA . GLN A 1 237 ? 6.731 7.456 -3.465 1.00 96.12 237 GLN A CA 1
ATOM 1937 C C . GLN A 1 237 ? 6.713 8.345 -2.222 1.00 96.12 237 GLN A C 1
ATOM 1939 O O . GLN A 1 237 ? 5.990 8.016 -1.279 1.00 96.12 237 GLN A O 1
ATOM 1944 N N . VAL A 1 238 ? 7.444 9.461 -2.235 1.00 96.94 238 VAL A N 1
ATOM 1945 C CA . VAL A 1 238 ? 7.488 10.431 -1.131 1.00 96.94 238 VAL A CA 1
ATOM 1946 C C . VAL A 1 238 ? 6.099 11.002 -0.865 1.00 96.94 238 VAL A C 1
ATOM 1948 O O . VAL A 1 238 ? 5.607 10.902 0.260 1.00 96.94 238 VAL A O 1
ATOM 1951 N N . GLU A 1 239 ? 5.401 11.474 -1.900 1.00 97.31 239 GLU A N 1
ATOM 1952 C CA . GLU A 1 239 ? 4.028 11.970 -1.761 1.00 97.31 239 GLU A CA 1
ATOM 1953 C C . GLU A 1 239 ? 3.080 10.906 -1.199 1.00 97.31 239 GLU A C 1
ATOM 1955 O O . GLU A 1 239 ? 2.216 11.187 -0.367 1.00 97.31 239 GLU A O 1
ATOM 1960 N N . ALA A 1 240 ? 3.210 9.655 -1.654 1.00 95.94 240 ALA A N 1
ATOM 1961 C CA . ALA A 1 240 ? 2.378 8.568 -1.158 1.00 95.94 240 ALA A CA 1
ATOM 1962 C C . ALA A 1 240 ? 2.677 8.238 0.310 1.00 95.94 240 ALA A C 1
ATOM 1964 O O . ALA A 1 240 ? 1.766 7.811 1.019 1.00 95.94 240 ALA A O 1
ATOM 1965 N N . ILE A 1 241 ? 3.922 8.403 0.766 1.00 95.81 241 ILE A N 1
ATOM 1966 C CA . ILE A 1 241 ? 4.308 8.239 2.172 1.00 95.81 241 ILE A CA 1
ATOM 1967 C C . ILE A 1 241 ? 3.709 9.367 3.014 1.00 95.81 241 ILE A C 1
ATOM 1969 O O . ILE A 1 241 ? 3.062 9.064 4.014 1.00 95.81 241 ILE A O 1
ATOM 1973 N N . GLN A 1 242 ? 3.847 10.623 2.581 1.00 97.12 242 GLN A N 1
ATOM 1974 C CA . GLN A 1 242 ? 3.290 11.795 3.267 1.00 97.12 242 GLN A CA 1
ATOM 1975 C C . GLN A 1 242 ? 1.768 11.687 3.407 1.00 97.12 242 GLN A C 1
ATOM 1977 O O . GLN A 1 242 ? 1.262 11.613 4.522 1.00 97.12 242 GLN A O 1
ATOM 1982 N N . LYS A 1 243 ? 1.047 11.473 2.296 1.00 96.62 243 LYS A N 1
ATOM 1983 C CA . LYS A 1 243 ? -0.417 11.284 2.302 1.00 96.62 243 LYS A CA 1
ATOM 1984 C C . LYS A 1 243 ? -0.858 10.176 3.265 1.00 96.62 243 LYS A C 1
ATOM 1986 O O . LYS A 1 243 ? -1.904 10.269 3.900 1.00 96.62 243 LYS A O 1
ATOM 1991 N N . ARG A 1 244 ? -0.081 9.092 3.383 1.00 96.06 244 ARG A N 1
ATOM 1992 C CA . ARG A 1 244 ? -0.377 7.997 4.325 1.00 96.06 244 ARG A CA 1
ATOM 1993 C C . ARG A 1 244 ? -0.085 8.378 5.770 1.00 96.06 244 ARG A C 1
ATOM 1995 O O . ARG A 1 244 ? -0.830 7.930 6.638 1.00 96.06 244 ARG A O 1
ATOM 2002 N N . ALA A 1 245 ? 0.968 9.151 6.023 1.00 96.50 245 ALA A N 1
ATOM 2003 C CA . ALA A 1 245 ? 1.280 9.674 7.346 1.00 96.50 245 ALA A CA 1
ATOM 2004 C C . ALA A 1 245 ? 0.147 10.590 7.834 1.00 96.50 245 ALA A C 1
ATOM 2006 O O . ALA A 1 245 ? -0.401 10.334 8.906 1.00 96.50 245 ALA A O 1
ATOM 2007 N N . ASP A 1 246 ? -0.308 11.522 6.995 1.00 97.06 246 ASP A N 1
ATOM 2008 C CA . ASP A 1 246 ? -1.414 12.441 7.303 1.00 97.06 246 ASP A CA 1
ATOM 2009 C C . ASP A 1 246 ? -2.710 11.676 7.589 1.00 97.06 246 ASP A C 1
ATOM 2011 O O . ASP A 1 246 ? -3.365 11.864 8.616 1.00 97.06 246 ASP A O 1
ATOM 2015 N N . ILE A 1 247 ? -3.052 10.718 6.719 1.00 96.00 247 ILE A N 1
ATOM 2016 C CA . ILE A 1 247 ? -4.216 9.851 6.922 1.00 96.00 247 ILE A CA 1
ATOM 2017 C C . ILE A 1 247 ? -4.078 9.047 8.222 1.00 96.00 247 ILE A C 1
ATOM 2019 O O . ILE A 1 247 ? -5.067 8.864 8.930 1.00 96.00 247 ILE A O 1
ATOM 2023 N N . SER A 1 248 ? -2.881 8.557 8.554 1.00 96.81 248 SER A N 1
ATOM 2024 C CA . SER A 1 248 ? -2.662 7.795 9.787 1.00 96.81 248 SER A CA 1
ATOM 2025 C C . SER A 1 248 ? -2.812 8.650 11.043 1.00 96.81 248 SER A C 1
ATOM 2027 O O . SER A 1 248 ? -3.405 8.173 12.010 1.00 96.81 248 SER A O 1
ATOM 2029 N N . ALA A 1 249 ? -2.360 9.907 11.005 1.00 97.06 249 ALA A N 1
ATOM 2030 C CA . ALA A 1 249 ? -2.557 10.868 12.082 1.00 97.06 249 ALA A CA 1
ATOM 2031 C C . ALA A 1 249 ? -4.053 11.143 12.283 1.00 97.06 249 ALA A C 1
ATOM 2033 O O . ALA A 1 249 ? -4.564 10.992 13.389 1.00 97.06 249 ALA A O 1
ATOM 2034 N N . ASN A 1 250 ? -4.792 11.388 11.196 1.00 96.75 250 ASN A N 1
ATOM 2035 C CA . ASN A 1 250 ? -6.244 11.572 11.254 1.00 96.75 250 ASN A CA 1
ATOM 2036 C C . ASN A 1 250 ? -6.958 10.337 11.827 1.00 96.75 250 ASN A C 1
ATOM 2038 O O . ASN A 1 250 ? -7.835 10.452 12.681 1.00 96.75 250 ASN A O 1
ATOM 2042 N N . MET A 1 251 ? -6.568 9.132 11.401 1.00 97.00 251 MET A N 1
ATOM 2043 C CA . MET A 1 251 ? -7.122 7.885 11.939 1.00 97.00 251 MET A CA 1
ATOM 2044 C C . MET A 1 251 ? -6.833 7.702 13.434 1.00 97.00 251 MET A C 1
ATOM 2046 O O . MET A 1 251 ? -7.657 7.116 14.138 1.00 97.00 251 MET A O 1
ATOM 2050 N N . TYR A 1 252 ? -5.678 8.166 13.909 1.00 97.44 252 TYR A N 1
ATOM 2051 C CA . TYR A 1 252 ? -5.311 8.126 15.320 1.00 97.44 252 TYR A CA 1
ATOM 2052 C C . TYR A 1 252 ? -6.198 9.066 16.148 1.00 97.44 252 TYR A C 1
ATOM 2054 O O . TYR A 1 252 ? -6.808 8.613 17.115 1.00 97.44 252 TYR A O 1
ATOM 2062 N N . THR A 1 253 ? -6.392 10.309 15.697 1.00 97.25 253 THR A N 1
ATOM 2063 C CA . THR A 1 253 ? -7.315 11.270 16.327 1.00 97.25 253 THR A CA 1
ATOM 2064 C C . THR A 1 253 ? -8.735 10.711 16.423 1.00 97.25 253 THR A C 1
ATOM 2066 O O . THR A 1 253 ? -9.354 10.740 17.486 1.00 97.25 253 THR A O 1
ATOM 2069 N N . ILE A 1 254 ? -9.236 10.105 15.340 1.00 96.31 254 ILE A N 1
ATOM 2070 C CA . ILE A 1 254 ? -10.549 9.439 15.326 1.00 96.31 254 ILE A CA 1
ATOM 2071 C C . ILE A 1 254 ? -10.607 8.316 16.365 1.00 96.31 254 ILE A C 1
ATOM 2073 O O . ILE A 1 254 ? -11.619 8.135 17.044 1.00 96.31 254 ILE A O 1
ATOM 2077 N N . GLN A 1 255 ? -9.538 7.527 16.483 1.00 96.50 255 GLN A N 1
ATOM 2078 C CA . GLN A 1 255 ? -9.478 6.440 17.451 1.00 96.50 255 GLN A CA 1
ATOM 2079 C C . GLN A 1 255 ? -9.530 6.963 18.892 1.00 96.50 255 GLN A C 1
ATOM 2081 O O . GLN A 1 255 ? -10.201 6.344 19.717 1.00 96.50 255 GLN A O 1
ATOM 2086 N N . GLU A 1 256 ? -8.843 8.061 19.205 1.00 96.94 256 GLU A N 1
ATOM 2087 C CA . GLU A 1 256 ? -8.884 8.692 20.530 1.00 96.94 256 GLU A CA 1
ATOM 2088 C C . GLU A 1 256 ? -10.270 9.251 20.856 1.00 96.94 256 GLU A C 1
ATOM 2090 O O . GLU A 1 256 ? -10.810 8.953 21.920 1.00 96.94 256 GLU A O 1
ATOM 2095 N N . GLN A 1 257 ? -10.894 9.958 19.913 1.00 95.75 257 GLN A N 1
ATOM 2096 C CA . GLN A 1 257 ? -12.250 10.485 20.084 1.00 95.75 257 GLN A CA 1
ATOM 2097 C C . GLN A 1 257 ? -13.278 9.364 20.303 1.00 95.75 257 GLN A C 1
ATOM 2099 O O . GLN A 1 257 ? -14.102 9.431 21.212 1.00 95.75 257 GLN A O 1
ATOM 2104 N N . GLU A 1 258 ? -13.208 8.282 19.520 1.00 94.94 258 GLU A N 1
ATOM 2105 C CA . GLU A 1 258 ? -14.088 7.119 19.701 1.00 94.94 258 GLU A CA 1
ATOM 2106 C C . GLU A 1 258 ? -13.823 6.382 21.024 1.00 94.94 258 GLU A C 1
ATOM 2108 O O . GLU A 1 258 ? -14.756 5.814 21.592 1.00 94.94 258 GLU A O 1
ATOM 2113 N N . LYS A 1 259 ? -12.579 6.375 21.533 1.00 95.69 259 LYS A N 1
ATOM 2114 C CA . LYS A 1 259 ? -12.266 5.833 22.868 1.00 95.69 259 LYS A CA 1
ATOM 2115 C C . LYS A 1 259 ? -12.909 6.667 23.969 1.00 95.69 259 LYS A C 1
ATOM 2117 O O . LYS A 1 259 ? -13.561 6.077 24.823 1.00 95.69 259 LYS A O 1
ATOM 2122 N N . ALA A 1 260 ? -12.767 7.991 23.917 1.00 95.25 260 ALA A N 1
ATOM 2123 C CA . ALA A 1 260 ? -13.352 8.896 24.903 1.00 95.25 260 ALA A CA 1
ATOM 2124 C C . ALA A 1 260 ? -14.879 8.725 24.977 1.00 95.25 260 ALA A C 1
ATOM 2126 O O . ALA A 1 260 ? -15.419 8.412 26.036 1.00 95.25 260 ALA A O 1
ATOM 2127 N N . LEU A 1 261 ? -15.561 8.764 23.826 1.00 94.81 261 LEU A N 1
ATOM 2128 C CA . LEU A 1 261 ? -17.010 8.536 23.758 1.00 94.81 261 LEU A CA 1
ATOM 2129 C C . LEU A 1 261 ? -17.412 7.136 24.250 1.00 94.81 261 LEU A C 1
ATOM 2131 O O . LEU A 1 261 ? -18.437 6.966 24.906 1.00 94.81 261 LEU A O 1
ATOM 2135 N N . ALA A 1 262 ? -16.610 6.106 23.955 1.00 94.25 262 ALA A N 1
ATOM 2136 C CA . ALA A 1 262 ? -16.884 4.752 24.433 1.00 94.25 262 ALA A CA 1
ATOM 2137 C C . ALA A 1 262 ? -16.718 4.616 25.956 1.00 94.25 262 ALA A C 1
ATOM 2139 O O . ALA A 1 262 ? -17.395 3.787 26.571 1.00 94.25 262 ALA A O 1
ATOM 2140 N N . GLU A 1 263 ? -15.821 5.387 26.569 1.00 94.38 263 GLU A N 1
ATOM 2141 C CA . GLU A 1 263 ? -15.638 5.434 28.020 1.00 94.38 263 GLU A CA 1
ATOM 2142 C C . GLU A 1 263 ? -16.800 6.155 28.706 1.00 94.38 263 GLU A C 1
ATOM 2144 O O . GLU A 1 263 ? -17.357 5.609 29.660 1.00 94.38 263 GLU A O 1
ATOM 2149 N N . GLU A 1 264 ? -17.242 7.293 28.168 1.00 93.12 264 GLU A N 1
ATOM 2150 C CA . GLU A 1 264 ? -18.429 8.019 28.636 1.00 93.12 264 GLU A CA 1
ATOM 2151 C C . GLU A 1 264 ? -19.694 7.148 28.576 1.00 93.12 264 GLU A C 1
ATOM 2153 O O . GLU A 1 264 ? -20.412 7.007 29.570 1.00 93.12 264 GLU A O 1
ATOM 2158 N N . GLU A 1 265 ? -19.942 6.478 27.445 1.00 92.38 265 GLU A N 1
ATOM 2159 C CA . GLU A 1 265 ? -21.066 5.544 27.305 1.00 92.38 265 GLU A CA 1
ATOM 2160 C C . GLU A 1 265 ? -20.965 4.377 28.296 1.00 92.38 265 GLU A C 1
ATOM 2162 O O . GLU A 1 265 ? -21.961 3.956 28.889 1.00 92.38 265 GLU A O 1
ATOM 2167 N N . LYS A 1 266 ? -19.759 3.842 28.516 1.00 92.94 266 LYS A N 1
ATOM 2168 C CA . LYS A 1 266 ? -19.538 2.748 29.469 1.00 92.94 266 LYS A CA 1
ATOM 2169 C C . LYS A 1 266 ? -19.823 3.186 30.906 1.00 92.94 266 LYS A C 1
ATOM 2171 O O . LYS A 1 266 ? -20.368 2.382 31.666 1.00 92.94 266 LYS A O 1
ATOM 2176 N N . LEU A 1 267 ? -19.456 4.413 31.277 1.00 92.88 267 LEU A N 1
ATOM 2177 C CA . LEU A 1 267 ? -19.771 4.992 32.583 1.00 92.88 267 LEU A CA 1
ATOM 2178 C C . LEU A 1 267 ? -21.282 5.159 32.746 1.00 92.88 267 LEU A C 1
ATOM 2180 O O . LEU A 1 267 ? -21.834 4.625 33.705 1.00 92.88 267 LEU A O 1
ATOM 2184 N N . ARG A 1 268 ? -21.969 5.743 31.756 1.00 90.81 268 ARG A N 1
ATOM 2185 C CA . ARG A 1 268 ? -23.437 5.864 31.760 1.00 90.81 268 ARG A CA 1
ATOM 2186 C C . ARG A 1 268 ? -24.139 4.520 31.940 1.00 90.81 268 ARG A C 1
ATOM 2188 O O . ARG A 1 268 ? -24.974 4.379 32.826 1.00 90.81 268 ARG A O 1
ATOM 2195 N N . ILE A 1 269 ? -23.741 3.502 31.174 1.00 90.88 269 ILE A N 1
ATOM 2196 C CA . ILE A 1 269 ? -24.307 2.149 31.292 1.00 90.88 269 ILE A CA 1
ATOM 2197 C C . ILE A 1 269 ? -24.031 1.554 32.680 1.00 90.88 269 ILE A C 1
ATOM 2199 O O . ILE A 1 269 ? -24.868 0.833 33.228 1.00 90.88 269 ILE A O 1
ATOM 2203 N N . ARG A 1 270 ? -22.849 1.801 33.261 1.00 92.25 270 ARG A N 1
ATOM 2204 C CA . ARG A 1 270 ? -22.510 1.323 34.609 1.00 92.25 270 ARG A CA 1
ATOM 2205 C C . ARG A 1 270 ? -23.385 1.996 35.662 1.00 92.25 270 ARG A C 1
ATOM 2207 O O . ARG A 1 270 ? -23.886 1.294 36.540 1.00 92.25 270 ARG A O 1
ATOM 2214 N N . ASP A 1 271 ? -23.599 3.300 35.543 1.00 91.12 271 ASP A N 1
ATOM 2215 C CA . ASP A 1 271 ? -24.441 4.079 36.447 1.00 91.12 271 ASP A CA 1
ATOM 2216 C C . ASP A 1 271 ? -25.906 3.666 36.335 1.00 91.12 271 ASP A C 1
ATOM 2218 O O . ASP A 1 271 ? -26.551 3.430 37.352 1.00 91.12 271 ASP A O 1
ATOM 2222 N N . GLU A 1 272 ? -26.423 3.479 35.120 1.00 91.12 272 GLU A N 1
ATOM 2223 C CA . GLU A 1 272 ? -27.775 2.968 34.868 1.00 91.12 272 GLU A CA 1
ATOM 2224 C C . GLU A 1 272 ? -27.963 1.559 35.442 1.00 91.12 272 GLU A C 1
ATOM 2226 O O . GLU A 1 272 ? -28.945 1.297 36.133 1.00 91.12 272 GLU A O 1
ATOM 2231 N N . LYS A 1 273 ? -26.994 0.653 35.251 1.00 93.38 273 LYS A N 1
ATOM 2232 C CA . LYS A 1 273 ? -27.026 -0.684 35.870 1.00 93.38 273 LYS A CA 1
ATOM 2233 C C . LYS A 1 273 ? -26.978 -0.613 37.390 1.00 93.38 273 LYS A C 1
ATOM 2235 O O . LYS A 1 273 ? -27.682 -1.373 38.059 1.00 93.38 273 LYS A O 1
ATOM 2240 N N . HIS A 1 274 ? -26.150 0.267 37.945 1.00 91.69 274 HIS A N 1
ATOM 2241 C CA . HIS A 1 274 ? -26.052 0.460 39.386 1.00 91.69 274 HIS A CA 1
ATOM 2242 C C . HIS A 1 274 ? -27.372 0.994 39.956 1.00 91.69 274 HIS A C 1
ATOM 2244 O O . HIS A 1 274 ? -27.903 0.416 40.906 1.00 91.69 274 HIS A O 1
ATOM 2250 N N . LYS A 1 275 ? -27.949 2.016 39.316 1.00 88.94 275 LYS A N 1
ATOM 2251 C CA . LYS A 1 275 ? -29.274 2.574 39.610 1.00 88.94 275 LYS A CA 1
ATOM 2252 C C . LYS A 1 275 ? -30.361 1.507 39.535 1.00 88.94 275 LYS A C 1
ATOM 2254 O O . LYS A 1 275 ? -31.052 1.295 40.523 1.00 88.94 275 LYS A O 1
ATOM 2259 N N . ALA A 1 276 ? -30.445 0.757 38.440 1.00 91.12 276 ALA A N 1
ATOM 2260 C CA . ALA A 1 276 ? -31.411 -0.329 38.279 1.00 91.12 276 ALA A CA 1
ATOM 2261 C C . ALA A 1 276 ? -31.254 -1.413 39.358 1.00 91.12 276 ALA A C 1
ATOM 2263 O O . ALA A 1 276 ? -32.237 -1.922 39.892 1.00 91.12 276 ALA A O 1
ATOM 2264 N N . THR A 1 277 ? -30.016 -1.744 39.736 1.00 92.88 277 THR A N 1
ATOM 2265 C CA . THR A 1 277 ? -29.750 -2.699 40.822 1.00 92.88 277 THR A CA 1
ATOM 2266 C C . THR A 1 277 ? -30.195 -2.144 42.178 1.00 92.88 277 THR A C 1
ATOM 2268 O O . THR A 1 277 ? -30.793 -2.876 42.967 1.00 92.88 277 THR A O 1
ATOM 2271 N N . LYS A 1 278 ? -29.942 -0.858 42.459 1.00 90.50 278 LYS A N 1
ATOM 2272 C CA . LYS A 1 278 ? -30.398 -0.174 43.681 1.00 90.50 278 LYS A CA 1
ATOM 2273 C C . LYS A 1 278 ? -31.927 -0.095 43.731 1.00 90.50 278 LYS A C 1
ATOM 2275 O O . LYS A 1 278 ? -32.494 -0.432 44.763 1.00 90.50 278 LYS A O 1
ATOM 2280 N N . ALA A 1 279 ? -32.579 0.242 42.619 1.00 88.88 279 ALA A N 1
ATOM 2281 C CA . ALA A 1 279 ? -34.035 0.283 42.496 1.00 88.88 279 ALA A CA 1
ATOM 2282 C C . ALA A 1 279 ? -34.648 -1.092 42.780 1.00 88.88 279 ALA A C 1
ATOM 2284 O O . ALA A 1 279 ? -35.514 -1.212 43.638 1.00 88.88 279 ALA A O 1
ATOM 2285 N N . ARG A 1 280 ? -34.102 -2.164 42.184 1.00 89.12 280 ARG A N 1
ATOM 2286 C CA . ARG A 1 280 ? -34.514 -3.549 42.481 1.00 89.12 280 ARG A CA 1
ATOM 2287 C C . ARG A 1 280 ? -34.342 -3.921 43.956 1.00 89.12 280 ARG A C 1
ATOM 2289 O O . ARG A 1 280 ? -35.169 -4.643 44.501 1.00 89.12 280 ARG A O 1
ATOM 2296 N N . ARG A 1 281 ? -33.272 -3.457 44.614 1.00 91.00 281 ARG A N 1
ATOM 2297 C CA . ARG A 1 281 ? -33.055 -3.684 46.055 1.00 91.00 281 ARG A CA 1
ATOM 2298 C C . ARG A 1 281 ? -34.058 -2.925 46.923 1.00 91.00 281 ARG A C 1
ATOM 2300 O O . ARG A 1 281 ? -34.484 -3.473 47.930 1.00 91.00 281 ARG A O 1
ATOM 2307 N N . LEU A 1 282 ? -34.402 -1.690 46.558 1.00 88.00 282 LEU A N 1
ATOM 2308 C CA . LEU A 1 282 ? -35.375 -0.877 47.291 1.00 88.00 282 LEU A CA 1
ATOM 2309 C C . LEU A 1 282 ? -36.805 -1.397 47.091 1.00 88.00 282 LEU A C 1
ATOM 2311 O O . LEU A 1 282 ? -37.516 -1.549 48.076 1.00 88.00 282 LEU A O 1
ATOM 2315 N N . ALA A 1 283 ? -37.174 -1.795 45.871 1.00 84.88 283 ALA A N 1
ATOM 2316 C CA . ALA A 1 283 ? -38.454 -2.447 45.590 1.00 84.88 283 ALA A CA 1
ATOM 2317 C C . ALA A 1 283 ? -38.620 -3.749 46.398 1.00 84.88 283 ALA A C 1
ATOM 2319 O O . ALA A 1 283 ? -39.667 -3.998 46.982 1.00 84.88 283 ALA A O 1
ATOM 2320 N N . ARG A 1 284 ? -37.549 -4.547 46.539 1.00 90.06 284 ARG A N 1
ATOM 2321 C CA . ARG A 1 284 ? -37.544 -5.731 47.424 1.00 90.06 284 ARG A CA 1
ATOM 2322 C C . ARG A 1 284 ? -37.748 -5.410 48.907 1.00 90.06 284 ARG A C 1
ATOM 2324 O O . ARG A 1 284 ? -38.111 -6.305 49.657 1.00 90.06 284 ARG A O 1
ATOM 2331 N N . ARG A 1 285 ? -37.475 -4.176 49.339 1.00 89.69 285 ARG A N 1
ATOM 2332 C CA . ARG A 1 285 ? -37.718 -3.706 50.712 1.00 89.69 285 ARG A CA 1
ATOM 2333 C C . ARG A 1 285 ? -39.128 -3.133 50.902 1.00 89.69 285 ARG A C 1
ATOM 2335 O O . ARG A 1 285 ? -39.408 -2.642 51.986 1.00 89.69 285 ARG A O 1
ATOM 2342 N N . GLY A 1 286 ? -39.983 -3.187 49.879 1.00 88.81 286 GLY A N 1
ATOM 2343 C CA . GLY A 1 286 ? -41.360 -2.697 49.945 1.00 88.81 286 GLY A CA 1
ATOM 2344 C C . GLY A 1 286 ? -41.506 -1.179 49.824 1.00 88.81 286 GLY A C 1
ATOM 2345 O O . GLY A 1 286 ? -42.575 -0.669 50.132 1.00 88.81 286 GLY A O 1
ATOM 2346 N N . LEU A 1 287 ? -40.463 -0.455 49.393 1.00 85.06 287 LEU A N 1
ATOM 2347 C CA . LEU A 1 287 ? -40.582 0.984 49.136 1.00 85.06 287 LEU A CA 1
ATOM 2348 C C . LEU A 1 287 ? -41.419 1.242 47.879 1.00 85.06 287 LEU A C 1
ATOM 2350 O O . LEU A 1 287 ? -41.283 0.525 46.882 1.00 85.06 287 LEU A O 1
ATOM 2354 N N . THR A 1 288 ? -42.238 2.292 47.928 1.00 83.69 288 THR A N 1
ATOM 2355 C CA . THR A 1 288 ? -43.080 2.722 46.801 1.00 83.69 288 THR A CA 1
ATOM 2356 C C . THR A 1 288 ? -42.228 3.322 45.676 1.00 83.69 288 THR A C 1
ATOM 2358 O O . THR A 1 288 ? -41.104 3.775 45.899 1.00 83.69 288 THR A O 1
ATOM 2361 N N . GLU A 1 289 ? -42.724 3.313 44.433 1.00 79.38 289 GLU A N 1
ATOM 2362 C CA . GLU A 1 289 ? -41.953 3.789 43.270 1.00 79.38 289 GLU A CA 1
ATOM 2363 C C . GLU A 1 289 ? -41.497 5.253 43.411 1.00 79.38 289 GLU A C 1
ATOM 2365 O O . GLU A 1 289 ? -40.384 5.582 42.994 1.00 79.38 289 GLU A O 1
ATOM 2370 N N . SER A 1 290 ? -42.291 6.104 44.071 1.00 77.94 290 SER A N 1
ATOM 2371 C CA . SER A 1 290 ? -41.937 7.497 44.378 1.00 77.94 290 SER A CA 1
ATOM 2372 C C . SER A 1 290 ? -40.733 7.597 45.321 1.00 77.94 290 SER A C 1
ATOM 2374 O O . SER A 1 290 ? -39.771 8.301 45.014 1.00 77.94 290 SER A O 1
ATOM 2376 N N . GLU A 1 291 ? -40.713 6.823 46.409 1.00 79.44 291 GLU A N 1
ATOM 2377 C CA . GLU A 1 291 ? -39.592 6.791 47.361 1.00 79.44 291 GLU A CA 1
ATOM 2378 C C . GLU A 1 291 ? -38.320 6.180 46.746 1.00 79.44 291 GLU A C 1
ATOM 2380 O O . GLU A 1 291 ? -37.187 6.557 47.075 1.00 79.44 291 GLU A O 1
ATOM 2385 N N . VAL A 1 292 ? -38.480 5.214 45.834 1.00 78.44 292 VAL A N 1
ATOM 2386 C CA . VAL A 1 292 ? -37.364 4.640 45.071 1.00 78.44 292 VAL A CA 1
ATOM 2387 C C . VAL A 1 292 ? -36.752 5.694 44.152 1.00 78.44 292 VAL A C 1
ATOM 2389 O O . VAL A 1 292 ? -35.522 5.793 44.092 1.00 78.44 292 VAL A O 1
ATOM 2392 N N . GLN A 1 293 ? -37.586 6.477 43.464 1.00 79.44 293 GLN A N 1
ATOM 2393 C CA . GLN A 1 293 ? -37.159 7.538 42.555 1.00 79.44 293 GLN A CA 1
ATOM 2394 C C . GLN A 1 293 ? -36.386 8.634 43.305 1.00 79.44 293 GLN A C 1
ATOM 2396 O O . GLN A 1 293 ? -35.269 8.973 42.906 1.00 79.44 293 GLN A O 1
ATOM 2401 N N . GLU A 1 294 ? -36.914 9.091 44.442 1.00 81.25 294 GLU A N 1
ATOM 2402 C CA . GLU A 1 294 ? -36.301 10.102 45.313 1.00 81.25 294 GLU A CA 1
ATOM 2403 C C . GLU A 1 294 ? -34.929 9.646 45.852 1.00 81.25 294 GLU A C 1
ATOM 2405 O O . GLU A 1 294 ? -33.934 10.369 45.790 1.00 81.25 294 GLU A O 1
ATOM 2410 N N . ARG A 1 295 ? -34.800 8.377 46.268 1.00 76.50 295 ARG A N 1
ATOM 2411 C CA . ARG A 1 295 ? -33.519 7.812 46.749 1.00 76.50 295 ARG A CA 1
ATOM 2412 C C . ARG A 1 295 ? -32.515 7.463 45.646 1.00 76.50 295 ARG A C 1
ATOM 2414 O O . ARG A 1 295 ? -31.322 7.253 45.935 1.00 76.50 295 ARG A O 1
ATOM 2421 N N . LEU A 1 296 ? -32.962 7.289 44.402 1.00 75.25 296 LEU A N 1
ATOM 2422 C CA . LEU A 1 296 ? -32.082 7.058 43.248 1.00 75.25 296 LEU A CA 1
ATOM 2423 C C . LEU A 1 296 ? -31.521 8.365 42.687 1.00 75.25 296 LEU A C 1
ATOM 2425 O O . LEU A 1 296 ? -30.373 8.389 42.226 1.00 75.25 296 LEU A O 1
ATOM 2429 N N . TYR A 1 297 ? -32.320 9.426 42.743 1.00 72.88 297 TYR A N 1
ATOM 2430 C CA . TYR A 1 297 ? -31.993 10.758 42.263 1.00 72.88 297 TYR A CA 1
ATOM 2431 C C . TYR A 1 297 ? -32.177 11.758 43.409 1.00 72.88 297 TYR A C 1
ATOM 2433 O O . TYR A 1 297 ? -33.139 12.519 43.382 1.00 72.88 297 TYR A O 1
ATOM 2441 N N . PRO A 1 298 ? -31.249 11.789 44.392 1.00 64.94 298 PRO A N 1
ATOM 2442 C CA . PRO A 1 298 ? -31.217 12.901 45.333 1.00 64.94 298 PRO A CA 1
ATOM 2443 C C . PRO A 1 298 ? -31.147 14.183 44.511 1.00 64.94 298 PRO A C 1
ATOM 2445 O O . PRO A 1 298 ? -30.374 14.214 43.534 1.00 64.94 298 PRO A O 1
ATOM 2448 N N . GLN A 1 299 ? -31.958 15.176 44.868 1.00 63.28 299 GLN A N 1
ATOM 2449 C CA . GLN A 1 299 ? -31.971 16.454 44.172 1.00 63.28 299 GLN A CA 1
ATOM 2450 C C . GLN A 1 299 ? -30.538 17.001 44.106 1.00 63.28 299 GLN A C 1
ATOM 2452 O O . GLN A 1 299 ? -29.701 16.729 44.972 1.00 63.28 299 GLN A O 1
ATOM 2457 N N . ILE A 1 300 ? -30.202 17.667 43.000 1.00 59.81 300 ILE A N 1
ATOM 2458 C CA . ILE A 1 300 ? -28.822 18.100 42.719 1.00 59.81 300 ILE A CA 1
ATOM 2459 C C . ILE A 1 300 ? -28.299 18.993 43.858 1.00 59.81 300 ILE A C 1
ATOM 2461 O O . ILE A 1 300 ? -27.137 18.862 44.242 1.00 59.81 300 ILE A O 1
ATOM 2465 N N . GLU A 1 301 ? -29.191 19.782 44.456 1.00 57.62 301 GLU A N 1
ATOM 2466 C CA . GLU A 1 301 ? -28.940 20.675 45.588 1.00 57.62 301 GLU A CA 1
ATOM 2467 C C . GLU A 1 301 ? -28.407 19.918 46.823 1.00 57.62 301 GLU A C 1
ATOM 2469 O O . GLU A 1 301 ? -27.374 20.294 47.379 1.00 57.62 301 GLU A O 1
ATOM 2474 N N . ASP A 1 302 ? -28.970 18.754 47.166 1.00 55.06 302 ASP A N 1
ATOM 2475 C CA . ASP A 1 302 ? -28.522 17.952 48.318 1.00 55.06 302 ASP A CA 1
ATOM 2476 C C . ASP A 1 302 ? -27.115 17.363 48.134 1.00 55.06 302 ASP A C 1
ATOM 2478 O O . ASP A 1 302 ? -26.384 17.121 49.100 1.00 55.06 302 ASP A O 1
ATOM 2482 N N . LYS A 1 303 ? -26.702 17.102 46.886 1.00 57.47 303 LYS A N 1
ATOM 2483 C CA . LYS A 1 303 ? -25.370 16.545 46.592 1.00 57.47 303 LYS A CA 1
ATOM 2484 C C . LYS A 1 303 ? -24.270 17.591 46.666 1.00 57.47 303 LYS A C 1
ATOM 2486 O O . LYS A 1 303 ? -23.143 17.231 47.012 1.00 57.47 303 LYS A O 1
ATOM 2491 N N . GLU A 1 304 ? -24.564 18.838 46.315 1.00 60.09 304 GLU A N 1
ATOM 2492 C CA . GLU A 1 304 ? -23.610 19.941 46.443 1.00 60.09 304 GLU A CA 1
ATOM 2493 C C . GLU A 1 304 ? -23.415 20.315 47.912 1.00 60.09 304 GLU A C 1
ATOM 2495 O O . GLU A 1 304 ? -22.271 20.378 48.365 1.00 60.09 304 GLU A O 1
ATOM 2500 N N . VAL A 1 305 ? -24.504 20.382 48.685 1.00 60.34 305 VAL A N 1
ATOM 2501 C CA . VAL A 1 305 ? -24.459 20.590 50.142 1.00 60.34 305 VAL A CA 1
ATOM 2502 C C . VAL A 1 305 ? -23.715 19.444 50.847 1.00 60.34 305 VAL A C 1
ATOM 2504 O O . VAL A 1 305 ? -22.838 19.680 51.680 1.00 60.34 305 VAL A O 1
ATOM 2507 N N . ALA A 1 306 ? -23.962 18.184 50.467 1.00 59.16 306 ALA A N 1
ATOM 2508 C CA . ALA A 1 306 ? -23.245 17.038 51.034 1.00 59.16 306 ALA A CA 1
ATOM 2509 C C . ALA A 1 306 ? -21.757 16.978 50.632 1.00 59.16 306 ALA A C 1
ATOM 2511 O O . ALA A 1 306 ? -20.925 16.525 51.424 1.00 59.16 306 ALA A O 1
ATOM 2512 N N . LYS A 1 307 ? -21.393 17.420 49.418 1.00 64.44 307 LYS A N 1
ATOM 2513 C CA . LYS A 1 307 ? -19.984 17.540 49.003 1.00 64.44 307 LYS A CA 1
ATOM 2514 C C . LYS A 1 307 ? -19.264 18.628 49.792 1.00 64.44 307 LYS A C 1
ATOM 2516 O O . LYS A 1 307 ? -18.173 18.349 50.280 1.00 64.44 307 LYS A O 1
ATOM 2521 N N . GLN A 1 308 ? -19.880 19.799 49.959 1.00 64.88 308 GLN A N 1
ATOM 2522 C CA . GLN A 1 308 ? -19.327 20.891 50.765 1.00 64.88 308 GLN A CA 1
ATOM 2523 C C . GLN A 1 308 ? -19.097 20.440 52.215 1.00 64.88 308 GLN A C 1
ATOM 2525 O O . GLN A 1 308 ? -17.977 20.543 52.711 1.00 64.88 308 GLN A O 1
ATOM 2530 N N . GLY A 1 309 ? -20.080 19.786 52.845 1.00 66.62 309 GLY A N 1
ATOM 2531 C CA . GLY A 1 309 ? -19.924 19.258 54.206 1.00 66.62 309 GLY A CA 1
ATOM 2532 C C . GLY A 1 309 ? -18.855 18.157 54.346 1.00 66.62 309 GLY A C 1
ATOM 2533 O O . GLY A 1 309 ? -18.136 18.099 55.345 1.00 66.62 309 GLY A O 1
ATOM 2534 N N . GLN A 1 310 ? -18.686 17.280 53.346 1.00 62.88 310 GLN A N 1
ATOM 2535 C CA . GLN A 1 310 ? -17.618 16.266 53.360 1.00 62.88 310 GLN A CA 1
ATOM 2536 C C . GLN A 1 310 ? -16.223 16.853 53.120 1.00 62.88 310 GLN A C 1
ATOM 2538 O O . GLN A 1 310 ? -15.238 16.329 53.649 1.00 62.88 310 GLN A O 1
ATOM 2543 N N . GLU A 1 311 ? -16.120 17.904 52.314 1.00 62.31 311 GLU A N 1
ATOM 2544 C CA . GLU A 1 311 ? -14.864 18.598 52.046 1.00 62.31 311 GLU A CA 1
ATOM 2545 C C . GLU A 1 311 ? -14.410 19.379 53.287 1.00 62.31 311 GLU A C 1
ATOM 2547 O O . GLU A 1 311 ? -13.255 19.243 53.698 1.00 62.31 311 GLU A O 1
ATOM 2552 N N . GLU A 1 312 ? -15.339 20.046 53.980 1.00 65.19 312 GLU A N 1
ATOM 2553 C CA . GLU A 1 312 ? -15.120 20.675 55.289 1.00 65.19 312 GLU A CA 1
ATOM 2554 C C . GLU A 1 312 ? -14.704 19.663 56.369 1.00 65.19 312 GLU A C 1
ATOM 2556 O O . GLU A 1 312 ? -13.745 19.904 57.103 1.00 65.19 312 GLU A O 1
ATOM 2561 N N . ALA A 1 313 ? -15.323 18.476 56.412 1.00 63.06 313 ALA A N 1
ATOM 2562 C CA . ALA A 1 313 ? -14.953 17.408 57.349 1.00 63.06 313 ALA A CA 1
ATOM 2563 C C . ALA A 1 313 ? -13.607 16.722 57.022 1.00 63.06 313 ALA A C 1
ATOM 2565 O O . ALA A 1 313 ? -12.968 16.132 57.902 1.00 63.06 313 ALA A O 1
ATOM 2566 N N . ARG A 1 314 ? -13.137 16.786 55.767 1.00 60.91 314 ARG A N 1
ATOM 2567 C CA . ARG A 1 314 ? -11.824 16.260 55.343 1.00 60.91 314 ARG A CA 1
ATOM 2568 C C . ARG A 1 314 ? -10.670 17.209 55.653 1.00 60.91 314 ARG A C 1
ATOM 2570 O O . ARG A 1 314 ? -9.564 16.728 55.914 1.00 60.91 314 ARG A O 1
ATOM 2577 N N . GLN A 1 315 ? -10.910 18.521 55.684 1.00 59.78 315 GLN A N 1
ATOM 2578 C CA . GLN A 1 315 ? -9.883 19.515 56.010 1.00 59.78 315 GLN A CA 1
ATOM 2579 C C . GLN A 1 315 ? -9.166 19.285 57.359 1.00 59.78 315 GLN A C 1
ATOM 2581 O O . GLN A 1 315 ? -7.933 19.369 57.382 1.00 59.78 315 GLN A O 1
ATOM 2586 N N . PRO A 1 316 ? -9.843 18.953 58.480 1.00 61.16 316 PRO A N 1
ATOM 2587 C CA . PRO A 1 316 ? -9.159 18.715 59.753 1.00 61.16 316 PRO A CA 1
ATOM 2588 C C . PRO A 1 316 ? -8.353 17.406 59.767 1.00 61.16 316 PRO A C 1
ATOM 2590 O O . PRO A 1 316 ? -7.251 17.383 60.317 1.00 61.16 316 PRO A O 1
ATOM 2593 N N . LYS A 1 317 ? -8.832 16.339 59.107 1.00 60.59 317 LYS A N 1
ATOM 2594 C CA . LYS A 1 317 ? -8.111 15.051 59.019 1.00 60.59 317 LYS A CA 1
ATOM 2595 C C . LYS A 1 317 ? -6.852 15.147 58.162 1.00 60.59 317 LYS A C 1
ATOM 2597 O O . LYS A 1 317 ? -5.792 14.702 58.592 1.00 60.59 317 LYS A O 1
ATOM 2602 N N . MET A 1 318 ? -6.939 15.805 57.004 1.00 54.62 318 MET A N 1
ATOM 2603 C CA . MET A 1 318 ? -5.769 16.062 56.159 1.00 54.62 318 MET A CA 1
ATOM 2604 C C . MET A 1 318 ? -4.747 16.945 56.894 1.00 54.62 318 MET A C 1
ATOM 2606 O O . MET A 1 318 ? -3.543 16.717 56.771 1.00 54.62 318 MET A O 1
ATOM 2610 N N . LYS A 1 319 ? -5.215 17.893 57.727 1.00 58.34 319 LYS A N 1
ATOM 2611 C CA . LYS A 1 319 ? -4.340 18.725 58.562 1.00 58.34 319 LYS A CA 1
ATOM 2612 C C . LYS A 1 319 ? -3.566 17.932 59.623 1.00 58.34 319 LYS A C 1
ATOM 2614 O O . LYS A 1 319 ? -2.396 18.235 59.875 1.00 58.34 319 LYS A O 1
ATOM 2619 N N . GLN A 1 320 ? -4.201 16.934 60.238 1.00 60.09 320 GLN A N 1
ATOM 2620 C CA . GLN A 1 320 ? -3.583 16.064 61.247 1.00 60.09 320 GLN A CA 1
ATOM 2621 C C . GLN A 1 320 ? -2.600 15.057 60.632 1.00 60.09 320 GLN A C 1
ATOM 2623 O O . GLN A 1 320 ? -1.490 14.902 61.138 1.00 60.09 320 GLN A O 1
ATOM 2628 N N . GLU A 1 321 ? -2.957 14.434 59.508 1.00 58.44 321 GLU A N 1
ATOM 2629 C CA . GLU A 1 321 ? -2.120 13.434 58.828 1.00 58.44 321 GLU A CA 1
ATOM 2630 C C . GLU A 1 321 ? -0.826 14.048 58.253 1.00 58.44 321 GLU A C 1
ATOM 2632 O O . GLU A 1 321 ? 0.243 13.437 58.291 1.00 58.44 321 GLU A O 1
ATOM 2637 N N . TRP A 1 322 ? -0.882 15.309 57.810 1.00 56.50 322 TRP A N 1
ATOM 2638 C CA . TRP A 1 322 ? 0.296 16.071 57.379 1.00 56.50 322 TRP A CA 1
ATOM 2639 C C . TRP A 1 322 ? 1.228 16.487 58.528 1.00 56.50 322 TRP A C 1
ATOM 2641 O O . TRP A 1 322 ? 2.446 16.494 58.340 1.00 56.50 322 TRP A O 1
ATOM 2651 N N . ARG A 1 323 ? 0.695 16.793 59.725 1.00 56.44 323 ARG A N 1
ATOM 2652 C CA . ARG A 1 323 ? 1.518 17.112 60.914 1.00 56.44 323 ARG A CA 1
ATOM 2653 C C . ARG A 1 323 ? 2.380 15.923 61.346 1.00 56.44 323 ARG A C 1
ATOM 2655 O O . ARG A 1 323 ? 3.518 16.124 61.755 1.00 56.44 323 ARG A O 1
ATOM 2662 N N . LEU A 1 324 ? 1.876 14.698 61.186 1.00 60.69 324 LEU A N 1
ATOM 2663 C CA . LEU A 1 324 ? 2.600 13.465 61.518 1.00 60.69 324 LEU A CA 1
ATOM 2664 C C . LEU A 1 324 ? 3.767 13.158 60.560 1.00 60.69 324 LEU A C 1
ATOM 2666 O O . LEU A 1 324 ? 4.696 12.456 60.943 1.00 60.69 324 LEU A O 1
ATOM 2670 N N . ARG A 1 325 ? 3.770 13.707 59.335 1.00 65.38 325 ARG A N 1
ATOM 2671 C CA . ARG A 1 325 ? 4.859 13.529 58.351 1.00 65.38 325 ARG A CA 1
ATOM 2672 C C . ARG A 1 325 ? 5.981 14.574 58.444 1.00 65.38 325 ARG A C 1
ATOM 2674 O O . ARG A 1 325 ? 6.843 14.604 57.571 1.00 65.38 325 ARG A O 1
ATOM 2681 N N . GLY A 1 326 ? 5.975 15.449 59.453 1.00 55.41 326 GLY A N 1
ATOM 2682 C CA . GLY A 1 326 ? 7.019 16.471 59.634 1.00 55.41 326 GLY A CA 1
ATOM 2683 C C . GLY A 1 326 ? 7.049 17.553 58.544 1.00 55.41 326 GLY A C 1
ATOM 2684 O O . GLY A 1 326 ? 8.001 18.329 58.459 1.00 55.41 326 GLY A O 1
ATOM 2685 N N . GLY A 1 327 ? 6.014 17.633 57.703 1.00 55.34 327 GLY A N 1
ATOM 2686 C CA . GLY A 1 327 ? 5.895 18.677 56.694 1.00 55.34 327 GLY A CA 1
ATOM 2687 C C . GLY A 1 327 ? 5.565 20.010 57.359 1.00 55.34 327 GLY A C 1
ATOM 2688 O O . GLY A 1 327 ? 4.450 20.200 57.842 1.00 55.34 327 GLY A O 1
ATOM 2689 N N . LYS A 1 328 ? 6.516 20.950 57.381 1.00 65.19 328 LYS A N 1
ATOM 2690 C CA . LYS A 1 328 ? 6.224 22.344 57.738 1.00 65.19 328 LYS A CA 1
ATOM 2691 C C . LYS A 1 328 ? 5.189 22.871 56.740 1.00 65.19 328 LYS A C 1
ATOM 2693 O O . LYS A 1 328 ? 5.433 22.848 55.533 1.00 65.19 328 LYS A O 1
ATOM 2698 N N . TYR A 1 329 ? 4.027 23.309 57.228 1.00 54.09 329 TYR A N 1
ATOM 2699 C CA . TYR A 1 329 ? 3.081 24.033 56.384 1.00 54.09 329 TYR A CA 1
ATOM 2700 C C . TYR A 1 329 ? 3.786 25.279 55.882 1.00 54.09 329 TYR A C 1
ATOM 2702 O O . TYR A 1 329 ? 4.226 26.096 56.690 1.00 54.09 329 TYR A O 1
ATOM 2710 N N . LYS A 1 330 ? 3.863 25.429 54.559 1.00 68.12 330 LYS A N 1
ATOM 2711 C CA . LYS A 1 330 ? 4.128 26.743 53.997 1.00 68.12 330 LYS A CA 1
ATOM 2712 C C . LYS A 1 330 ? 2.988 27.637 54.456 1.00 68.12 330 LYS A C 1
ATOM 2714 O O . LYS A 1 330 ? 1.824 27.301 54.218 1.00 68.12 330 LYS A O 1
ATOM 2719 N N . THR A 1 331 ? 3.297 28.690 55.204 1.00 72.31 331 THR A N 1
ATOM 2720 C CA . THR A 1 331 ? 2.280 29.631 55.684 1.00 72.31 331 THR A CA 1
ATOM 2721 C C . THR A 1 331 ? 1.507 30.187 54.489 1.00 72.31 331 THR A C 1
ATOM 2723 O O . THR A 1 331 ? 2.000 30.179 53.357 1.00 72.31 331 THR A O 1
ATOM 2726 N N . SER A 1 332 ? 0.275 30.655 54.713 1.00 68.00 332 SER A N 1
ATOM 2727 C CA . SER A 1 332 ? -0.528 31.269 53.644 1.00 68.00 332 SER A CA 1
ATOM 2728 C C . SER A 1 332 ? 0.276 32.336 52.885 1.00 68.00 332 SER A C 1
ATOM 2730 O O . SER A 1 332 ? 0.200 32.408 51.661 1.00 68.00 332 SER A O 1
ATOM 2732 N N . ASP A 1 333 ? 1.139 33.071 53.592 1.00 70.94 333 ASP A N 1
ATOM 2733 C CA . ASP A 1 333 ? 2.057 34.050 53.010 1.00 70.94 333 ASP A CA 1
ATOM 2734 C C . ASP A 1 333 ? 3.187 33.436 52.178 1.00 70.94 333 ASP A C 1
ATOM 2736 O O . ASP A 1 333 ? 3.526 33.979 51.131 1.00 70.94 333 ASP A O 1
ATOM 2740 N N . GLU A 1 334 ? 3.753 32.290 52.561 1.00 73.88 334 GLU A N 1
ATOM 2741 C CA . GLU A 1 334 ? 4.726 31.586 51.716 1.00 73.88 334 GLU A CA 1
ATOM 2742 C C . GLU A 1 334 ? 4.090 31.050 50.432 1.00 73.88 334 GLU A C 1
ATOM 2744 O O . GLU A 1 334 ? 4.691 31.138 49.361 1.00 73.88 334 GLU A O 1
ATOM 2749 N N . LEU A 1 335 ? 2.861 30.531 50.502 1.00 74.31 335 LEU A N 1
ATOM 2750 C CA . LEU A 1 335 ? 2.125 30.108 49.308 1.00 74.31 335 LEU A CA 1
ATOM 2751 C C . LEU A 1 335 ? 1.785 31.303 48.413 1.00 74.31 335 LEU A C 1
ATOM 2753 O O . LEU A 1 335 ? 1.892 31.193 47.189 1.00 74.31 335 LEU A O 1
ATOM 2757 N N . ARG A 1 336 ? 1.444 32.454 49.007 1.00 74.75 336 ARG A N 1
ATOM 2758 C CA . ARG A 1 336 ? 1.204 33.705 48.280 1.00 74.75 336 ARG A CA 1
ATOM 2759 C C . ARG A 1 336 ? 2.479 34.207 47.605 1.00 74.75 336 ARG A C 1
ATOM 2761 O O . ARG A 1 336 ? 2.446 34.459 46.408 1.00 74.75 336 ARG A O 1
ATOM 2768 N N . ARG A 1 337 ? 3.619 34.203 48.307 1.00 77.38 337 ARG A N 1
ATOM 2769 C CA . ARG A 1 337 ? 4.941 34.546 47.750 1.00 77.38 337 ARG A CA 1
ATOM 2770 C C . ARG A 1 337 ? 5.365 33.609 46.623 1.00 77.38 337 ARG A C 1
ATOM 2772 O O . ARG A 1 337 ? 5.887 34.075 45.618 1.00 77.38 337 ARG A O 1
ATOM 2779 N N . ILE A 1 338 ? 5.115 32.303 46.740 1.00 77.25 338 ILE A N 1
ATOM 2780 C CA . ILE A 1 338 ? 5.398 31.336 45.664 1.00 77.25 338 ILE A CA 1
ATOM 2781 C C . ILE A 1 338 ? 4.493 31.588 44.453 1.00 77.25 338 ILE A C 1
ATOM 2783 O O . ILE A 1 338 ? 4.959 31.537 43.315 1.00 77.25 338 ILE A O 1
ATOM 2787 N N . LYS A 1 339 ? 3.209 31.880 44.683 1.00 81.12 339 LYS A N 1
ATOM 2788 C CA . LYS A 1 339 ? 2.251 32.186 43.616 1.00 81.12 339 LYS A CA 1
ATOM 2789 C C . LYS A 1 339 ? 2.604 33.500 42.916 1.00 81.12 339 LYS A C 1
ATOM 2791 O O . LYS A 1 339 ? 2.651 33.529 41.690 1.00 81.12 339 LYS A O 1
ATOM 2796 N N . GLU A 1 340 ? 2.941 34.542 43.665 1.00 80.38 340 GLU A N 1
ATOM 2797 C CA . GLU A 1 340 ? 3.414 35.826 43.138 1.00 80.38 340 GLU A CA 1
ATOM 2798 C C . GLU A 1 340 ? 4.742 35.679 42.388 1.00 80.38 340 GLU A C 1
ATOM 2800 O O . GLU A 1 340 ? 4.878 36.205 41.287 1.00 80.38 340 GLU A O 1
ATOM 2805 N N . ALA A 1 341 ? 5.690 34.892 42.905 1.00 75.75 341 ALA A N 1
ATOM 2806 C CA . ALA A 1 341 ? 6.934 34.577 42.202 1.00 75.75 341 ALA A CA 1
ATOM 2807 C C . ALA A 1 341 ? 6.693 33.797 40.897 1.00 75.75 341 ALA A C 1
ATOM 2809 O O . ALA A 1 341 ? 7.440 33.966 39.939 1.00 75.75 341 ALA A O 1
ATOM 2810 N N . SER A 1 342 ? 5.640 32.974 40.825 1.00 75.62 342 SER A N 1
ATOM 2811 C CA . SER A 1 342 ? 5.269 32.257 39.596 1.00 75.62 342 SER A CA 1
ATOM 2812 C C . SER A 1 342 ? 4.590 33.138 38.541 1.00 75.62 342 SER A C 1
ATOM 2814 O O . SER A 1 342 ? 4.612 32.786 37.363 1.00 75.62 342 SER A O 1
ATOM 2816 N N . LEU A 1 343 ? 3.997 34.261 38.964 1.00 80.56 343 LEU A N 1
ATOM 2817 C CA . LEU A 1 343 ? 3.264 35.205 38.113 1.00 80.56 343 LEU A CA 1
ATOM 2818 C C . LEU A 1 343 ? 4.145 36.335 37.571 1.00 80.56 343 LEU A C 1
ATOM 2820 O O . LEU A 1 343 ? 3.750 37.003 36.618 1.00 80.56 343 LEU A O 1
ATOM 2824 N N . ARG A 1 344 ? 5.329 36.561 38.152 1.00 82.88 344 ARG A N 1
ATOM 2825 C CA . ARG A 1 344 ? 6.276 37.544 37.618 1.00 82.88 344 ARG A CA 1
ATOM 2826 C C . ARG A 1 344 ? 6.787 37.082 36.246 1.00 82.88 344 ARG A C 1
ATOM 2828 O O . ARG A 1 344 ? 7.143 35.907 36.101 1.00 82.88 344 ARG A O 1
ATOM 2835 N N . PRO A 1 345 ? 6.839 37.977 35.243 1.00 79.69 345 PRO A N 1
ATOM 2836 C CA . PRO A 1 345 ? 7.477 37.662 33.974 1.00 79.69 345 PRO A CA 1
ATOM 2837 C C . PRO A 1 345 ? 8.941 37.308 34.246 1.00 79.69 345 PRO A C 1
ATOM 2839 O O . PRO A 1 345 ? 9.671 38.070 34.879 1.00 79.69 345 PRO A O 1
ATOM 2842 N N . LYS A 1 346 ? 9.346 36.110 33.820 1.00 88.62 346 LYS A N 1
ATOM 2843 C CA . LYS A 1 346 ? 10.719 35.628 33.995 1.00 88.62 346 LYS A CA 1
ATOM 2844 C C . LYS A 1 346 ? 11.642 36.432 33.098 1.00 88.62 346 LYS A C 1
ATOM 2846 O O . LYS A 1 346 ? 11.309 36.668 31.939 1.00 88.62 346 LYS A O 1
ATOM 2851 N N . THR A 1 347 ? 12.799 36.815 33.619 1.00 91.94 347 THR A N 1
ATOM 2852 C CA . THR A 1 347 ? 13.824 37.486 32.811 1.00 91.94 347 THR A CA 1
ATOM 2853 C C . THR A 1 347 ? 14.450 36.501 31.821 1.00 91.94 347 THR A C 1
ATOM 2855 O O . THR A 1 347 ? 14.470 35.289 32.061 1.00 91.94 347 THR A O 1
ATOM 2858 N N . ASP A 1 348 ? 15.011 36.998 30.719 1.00 88.31 348 ASP A N 1
ATOM 2859 C CA . ASP A 1 348 ? 15.655 36.144 29.710 1.00 88.31 348 ASP A CA 1
ATOM 2860 C C . ASP A 1 348 ? 16.791 35.290 30.296 1.00 88.31 348 ASP A C 1
ATOM 2862 O O . ASP A 1 348 ? 16.971 34.132 29.909 1.00 88.31 348 ASP A O 1
ATOM 2866 N N . ALA A 1 349 ? 17.492 35.803 31.314 1.00 89.19 349 ALA A N 1
ATOM 2867 C CA . ALA A 1 349 ? 18.518 35.067 32.051 1.00 89.19 349 ALA A CA 1
ATOM 2868 C C . ALA A 1 349 ? 17.945 33.872 32.841 1.00 89.19 349 ALA A C 1
ATOM 2870 O O . ALA A 1 349 ? 18.542 32.794 32.874 1.00 89.19 349 ALA A O 1
ATOM 2871 N N . GLU A 1 350 ? 16.770 34.017 33.460 1.00 89.12 350 GLU A N 1
ATOM 2872 C CA . GLU A 1 350 ? 16.083 32.910 34.139 1.00 89.12 350 GLU A CA 1
ATOM 2873 C C . GLU A 1 350 ? 15.559 31.876 33.143 1.00 89.12 350 GLU A C 1
ATOM 2875 O O . GLU A 1 350 ? 15.636 30.669 33.390 1.00 89.12 350 GLU A O 1
ATOM 2880 N N . ILE A 1 351 ? 15.061 32.330 31.992 1.00 87.06 351 ILE A N 1
ATOM 2881 C CA . ILE A 1 351 ? 14.627 31.447 30.909 1.00 87.06 351 ILE A CA 1
ATOM 2882 C C . ILE A 1 351 ? 15.820 30.643 30.375 1.00 87.06 351 ILE A C 1
ATOM 2884 O O . ILE A 1 351 ? 15.687 29.432 30.178 1.00 87.06 351 ILE A O 1
ATOM 2888 N N . ALA A 1 352 ? 16.987 31.271 30.201 1.00 90.69 352 ALA A N 1
ATOM 2889 C CA . ALA A 1 352 ? 18.223 30.598 29.805 1.00 90.69 352 ALA A CA 1
ATOM 2890 C C . ALA A 1 352 ? 18.647 29.532 30.830 1.00 90.69 352 ALA A C 1
ATOM 2892 O O . ALA A 1 352 ? 18.844 28.377 30.451 1.00 90.69 352 ALA A O 1
ATOM 2893 N N . LYS A 1 353 ? 18.651 29.856 32.133 1.00 93.81 353 LYS A N 1
ATOM 2894 C CA . LYS A 1 353 ? 18.944 28.885 33.208 1.00 93.81 353 LYS A CA 1
ATOM 2895 C C . LYS A 1 353 ? 17.971 27.704 33.218 1.00 93.81 353 LYS A C 1
ATOM 2897 O O . LYS A 1 353 ? 18.379 26.558 33.399 1.00 93.81 353 LYS A O 1
ATOM 2902 N N . ILE A 1 354 ? 16.676 27.946 32.991 1.00 89.69 354 ILE A N 1
ATOM 2903 C CA . ILE A 1 354 ? 15.671 26.873 32.899 1.00 89.69 354 ILE A CA 1
ATOM 2904 C C . ILE A 1 354 ? 15.914 25.997 31.664 1.00 89.69 354 ILE A C 1
ATOM 2906 O O . ILE A 1 354 ? 15.755 24.776 31.745 1.00 89.69 354 ILE A O 1
ATOM 2910 N N . LYS A 1 355 ? 16.277 26.591 30.521 1.00 93.06 355 LYS A N 1
ATOM 2911 C CA . LYS A 1 355 ? 16.611 25.846 29.298 1.00 93.06 355 LYS A CA 1
ATOM 2912 C C . LYS A 1 355 ? 17.851 24.975 29.505 1.00 93.06 355 LYS A C 1
ATOM 2914 O O . LYS A 1 355 ? 17.794 23.795 29.172 1.00 93.06 355 LYS A O 1
ATOM 2919 N N . GLU A 1 356 ? 18.900 25.510 30.121 1.00 94.88 356 GLU A N 1
ATOM 2920 C CA . GLU A 1 356 ? 20.122 24.769 30.444 1.00 94.88 356 GLU A CA 1
ATOM 2921 C C . GLU A 1 356 ? 19.844 23.615 31.420 1.00 94.88 356 GLU A C 1
ATOM 2923 O O . GLU A 1 356 ? 20.205 22.471 31.155 1.00 94.88 356 GLU A O 1
ATOM 2928 N N . ALA A 1 357 ? 19.094 23.864 32.498 1.00 92.38 357 ALA A N 1
ATOM 2929 C CA . ALA A 1 357 ? 18.705 22.818 33.445 1.00 92.38 357 ALA A CA 1
ATOM 2930 C C . ALA A 1 357 ? 17.856 21.712 32.789 1.00 92.38 357 ALA A C 1
ATOM 2932 O O . ALA A 1 357 ? 17.977 20.533 33.127 1.00 92.38 357 ALA A O 1
ATOM 2933 N N . ARG A 1 358 ? 16.992 22.069 31.828 1.00 92.00 358 ARG A N 1
ATOM 2934 C CA . ARG A 1 358 ? 16.240 21.092 31.026 1.00 92.00 358 ARG A CA 1
ATOM 2935 C C . ARG A 1 358 ? 17.142 20.312 30.071 1.00 92.00 358 ARG A C 1
ATOM 2937 O O . ARG A 1 358 ? 16.866 19.136 29.857 1.00 92.00 358 ARG A O 1
ATOM 2944 N N . ALA A 1 359 ? 18.174 20.936 29.505 1.00 92.00 359 ALA A N 1
ATOM 2945 C CA . ALA A 1 359 ? 19.153 20.261 28.657 1.00 92.00 359 ALA A CA 1
ATOM 2946 C C . ALA A 1 359 ? 19.952 19.226 29.462 1.00 92.00 359 ALA A C 1
ATOM 2948 O O . ALA A 1 359 ? 19.940 18.057 29.089 1.00 92.00 359 ALA A O 1
ATOM 2949 N N . ARG A 1 360 ? 20.483 19.605 30.634 1.00 94.44 360 ARG A N 1
ATOM 2950 C CA . ARG A 1 360 ? 21.190 18.682 31.542 1.00 94.44 360 ARG A CA 1
ATOM 2951 C C . ARG A 1 360 ? 20.323 17.496 31.970 1.00 94.44 360 ARG A C 1
ATOM 2953 O O . ARG A 1 360 ? 20.755 16.355 31.906 1.00 94.44 360 ARG A O 1
ATOM 2960 N N . ARG A 1 361 ? 19.048 17.726 32.316 1.00 92.62 361 ARG A N 1
ATOM 2961 C CA . ARG A 1 361 ? 18.117 16.620 32.629 1.00 92.62 361 ARG A CA 1
ATOM 2962 C C . ARG A 1 361 ? 17.881 15.682 31.447 1.00 92.62 361 ARG A C 1
ATOM 2964 O O . ARG A 1 361 ? 17.739 14.481 31.651 1.00 92.62 361 ARG A O 1
ATOM 2971 N N . LYS A 1 362 ? 17.802 16.212 30.223 1.00 92.00 362 LYS A N 1
ATOM 2972 C CA . LYS A 1 362 ? 17.668 15.383 29.017 1.00 92.00 362 LYS A CA 1
ATOM 2973 C C . LYS A 1 362 ? 18.926 14.555 28.764 1.00 92.00 362 LYS A C 1
ATOM 2975 O O . LYS A 1 362 ? 18.796 13.405 28.357 1.00 92.00 362 LYS A O 1
ATOM 2980 N N . GLU A 1 363 ? 20.098 15.125 29.020 1.00 94.44 363 GLU A N 1
ATOM 2981 C CA . GLU A 1 363 ? 21.389 14.444 28.929 1.00 94.44 363 GLU A CA 1
ATOM 2982 C C . GLU A 1 363 ? 21.480 13.305 29.956 1.00 94.44 363 GLU A C 1
ATOM 2984 O O . GLU A 1 363 ? 21.609 12.151 29.554 1.00 94.44 363 GLU A O 1
ATOM 2989 N N . GLU A 1 364 ? 21.202 13.572 31.238 1.00 95.31 364 GLU A N 1
ATOM 2990 C CA . GLU A 1 364 ? 21.129 12.541 32.289 1.00 95.31 364 GLU A CA 1
ATOM 2991 C C . GLU A 1 364 ? 20.106 11.433 31.966 1.00 95.31 364 GLU A C 1
ATOM 2993 O O . GLU A 1 364 ? 20.320 10.250 32.241 1.00 95.31 364 GLU A O 1
ATOM 2998 N N . GLU A 1 365 ? 18.946 11.787 31.399 1.00 93.19 365 GLU A N 1
ATOM 2999 C CA . GLU A 1 365 ? 17.956 10.799 30.959 1.00 93.19 365 GLU A CA 1
ATOM 3000 C C . GLU A 1 365 ? 18.450 9.963 29.774 1.00 93.19 365 GLU A C 1
ATOM 3002 O O . GLU A 1 365 ? 18.093 8.784 29.669 1.00 93.19 365 GLU A O 1
ATOM 3007 N N . SER A 1 366 ? 19.235 10.554 28.873 1.00 92.06 366 SER A N 1
ATOM 3008 C CA . SER A 1 366 ? 19.829 9.856 27.734 1.00 92.06 366 SER A CA 1
ATOM 3009 C C . SER A 1 366 ? 20.931 8.891 28.178 1.00 92.06 366 SER A C 1
ATOM 3011 O O . SER A 1 366 ? 20.915 7.737 27.750 1.00 92.06 366 SER A O 1
ATOM 3013 N N . GLU A 1 367 ? 21.770 9.285 29.139 1.00 95.50 367 GLU A N 1
ATOM 3014 C CA . GLU A 1 367 ? 22.784 8.429 29.762 1.00 95.50 367 GLU A CA 1
ATOM 3015 C C . GLU A 1 367 ? 22.143 7.254 30.504 1.00 95.50 367 GLU A C 1
ATOM 3017 O O . GLU A 1 367 ? 22.477 6.097 30.256 1.00 95.50 367 GLU A O 1
ATOM 3022 N N . LYS A 1 368 ? 21.116 7.510 31.329 1.00 95.44 368 LYS A N 1
ATOM 3023 C CA . LYS A 1 368 ? 20.356 6.444 32.012 1.00 95.44 368 LYS A CA 1
ATOM 3024 C C . LYS A 1 368 ? 19.679 5.486 31.030 1.00 95.44 368 LYS A C 1
ATOM 3026 O O . LYS A 1 368 ? 19.477 4.309 31.343 1.00 95.44 368 LYS A O 1
ATOM 3031 N N . LYS A 1 369 ? 19.266 5.966 29.852 1.00 94.12 369 LYS A N 1
ATOM 3032 C CA . LYS A 1 369 ? 18.729 5.108 28.783 1.00 94.12 369 LYS A CA 1
ATOM 3033 C C . LYS A 1 369 ? 19.833 4.283 28.122 1.00 94.12 369 LYS A C 1
ATOM 3035 O O . LYS A 1 369 ? 19.594 3.099 27.887 1.00 94.12 369 LYS A O 1
ATOM 3040 N N . ALA A 1 370 ? 21.001 4.869 27.866 1.00 94.38 370 ALA A N 1
ATOM 3041 C CA . ALA A 1 370 ? 22.164 4.171 27.325 1.00 94.38 370 ALA A CA 1
ATOM 3042 C C . ALA A 1 370 ? 22.661 3.078 28.287 1.00 94.38 370 ALA A C 1
ATOM 3044 O O . ALA A 1 370 ? 22.811 1.933 27.869 1.00 94.38 370 ALA A O 1
ATOM 3045 N N . GLU A 1 371 ? 22.773 3.366 29.588 1.00 96.44 371 GLU A N 1
ATOM 3046 C CA . GLU A 1 371 ? 23.154 2.380 30.611 1.00 96.44 371 GLU A CA 1
ATOM 3047 C C . GLU A 1 371 ? 22.165 1.202 30.655 1.00 96.44 371 GLU A C 1
ATOM 3049 O O . GLU A 1 371 ? 22.555 0.033 30.682 1.00 96.44 371 GLU A O 1
ATOM 3054 N N . LYS A 1 372 ? 20.855 1.481 30.586 1.00 94.94 372 LYS A N 1
ATOM 3055 C CA . LYS A 1 372 ? 19.824 0.431 30.510 1.00 94.94 372 LYS A CA 1
ATOM 3056 C C . LYS A 1 372 ? 19.920 -0.406 29.235 1.00 94.94 372 LYS A C 1
ATOM 3058 O O . LYS A 1 372 ? 19.567 -1.585 29.274 1.00 94.94 372 LYS A O 1
ATOM 3063 N N . LEU A 1 373 ? 20.318 0.191 28.112 1.00 94.75 373 LEU A N 1
ATOM 3064 C CA . LEU A 1 373 ? 20.521 -0.526 26.855 1.00 94.75 373 LEU A CA 1
ATOM 3065 C C . LEU A 1 373 ? 21.754 -1.432 26.948 1.00 94.75 373 LEU A C 1
ATOM 3067 O O . LEU A 1 373 ? 21.655 -2.605 26.594 1.00 94.75 373 LEU A O 1
ATOM 3071 N N . ASN A 1 374 ? 22.853 -0.927 27.512 1.00 95.50 374 ASN A N 1
ATOM 3072 C CA . ASN A 1 374 ? 24.079 -1.693 27.705 1.00 95.50 374 ASN A CA 1
ATOM 3073 C C . ASN A 1 374 ? 23.846 -2.895 28.639 1.00 95.50 374 ASN A C 1
ATOM 3075 O O . ASN A 1 374 ? 24.096 -4.032 28.256 1.00 95.50 374 ASN A O 1
ATOM 3079 N N . ARG A 1 375 ? 23.171 -2.695 29.784 1.00 94.56 375 ARG A N 1
ATOM 3080 C CA . ARG A 1 375 ? 22.753 -3.804 30.670 1.00 94.56 375 ARG A CA 1
ATOM 3081 C C . ARG A 1 375 ? 21.871 -4.842 29.973 1.00 94.56 375 ARG A C 1
ATOM 3083 O O . ARG A 1 375 ? 21.890 -6.020 30.324 1.00 94.56 375 ARG A O 1
ATOM 3090 N N . LYS A 1 376 ? 21.036 -4.432 29.011 1.00 94.50 376 LYS A N 1
ATOM 3091 C CA . LYS A 1 376 ? 20.237 -5.379 28.215 1.00 94.50 376 LYS A CA 1
ATOM 3092 C C . LYS A 1 376 ? 21.107 -6.184 27.254 1.00 94.50 376 LYS A C 1
ATOM 3094 O O . LYS A 1 376 ? 20.835 -7.369 27.090 1.00 94.50 376 LYS A O 1
ATOM 3099 N N . GLN A 1 377 ? 22.109 -5.562 26.638 1.00 93.81 377 GLN A N 1
ATOM 3100 C CA . GLN A 1 377 ? 23.060 -6.237 25.754 1.00 93.81 377 GLN A CA 1
ATOM 3101 C C . GLN A 1 377 ? 23.947 -7.219 26.531 1.00 93.81 377 GLN A C 1
ATOM 3103 O O . GLN A 1 377 ? 24.068 -8.364 26.112 1.00 93.81 377 GLN A O 1
ATOM 3108 N N . GLU A 1 378 ? 24.454 -6.831 27.702 1.00 95.44 378 GLU A N 1
ATOM 3109 C CA . GLU A 1 378 ? 25.204 -7.716 28.609 1.00 95.44 378 GLU A CA 1
ATOM 3110 C C . GLU A 1 378 ? 24.363 -8.913 29.074 1.00 95.44 378 GLU A C 1
ATOM 3112 O O . GLU A 1 378 ? 24.816 -10.056 29.070 1.00 95.44 378 GLU A O 1
ATOM 3117 N N . ASN A 1 379 ? 23.094 -8.684 29.423 1.00 94.62 379 ASN A N 1
ATOM 3118 C CA . ASN A 1 379 ? 22.190 -9.783 29.755 1.00 94.62 379 ASN A CA 1
ATOM 3119 C C . ASN A 1 379 ? 21.934 -10.701 28.550 1.00 94.62 379 ASN A C 1
ATOM 3121 O O . ASN A 1 379 ? 21.829 -11.914 28.723 1.00 94.62 379 ASN A O 1
ATOM 3125 N N . ALA A 1 380 ? 21.817 -10.153 27.337 1.00 93.00 380 ALA A N 1
ATOM 3126 C CA . ALA A 1 380 ? 21.624 -10.949 26.129 1.00 93.00 380 ALA A CA 1
ATOM 3127 C C . ALA A 1 380 ? 22.850 -11.827 25.829 1.00 93.00 380 ALA A C 1
ATOM 3129 O O . ALA A 1 380 ? 22.688 -13.032 25.633 1.00 93.00 380 ALA A O 1
ATOM 3130 N N . SER A 1 381 ? 24.062 -11.265 25.889 1.00 94.31 381 SER A N 1
ATOM 3131 C CA . SER A 1 381 ? 25.304 -12.018 25.674 1.00 94.31 381 SER A CA 1
ATOM 3132 C C . SER A 1 381 ? 25.513 -13.099 26.740 1.00 94.31 381 SER A C 1
ATOM 3134 O O . SER A 1 381 ? 25.906 -14.221 26.416 1.00 94.31 381 SER A O 1
ATOM 3136 N N . PHE A 1 382 ? 25.151 -12.824 27.998 1.00 97.12 382 PHE A N 1
ATOM 3137 C CA . PHE A 1 382 ? 25.141 -13.826 29.066 1.00 97.12 382 PHE A CA 1
ATOM 3138 C C . PHE A 1 382 ? 24.228 -15.022 28.739 1.00 97.12 382 PHE A C 1
ATOM 3140 O O . PHE A 1 382 ? 24.614 -16.182 28.920 1.00 97.12 382 PHE A O 1
ATOM 3147 N N . TRP A 1 383 ? 23.017 -14.768 28.230 1.00 94.62 383 TRP A N 1
ATOM 3148 C CA . TRP A 1 383 ? 22.094 -15.837 27.837 1.00 94.62 383 TRP A CA 1
ATOM 3149 C C . TRP A 1 383 ? 22.581 -16.619 26.616 1.00 94.62 383 TRP A C 1
ATOM 3151 O O . TRP A 1 383 ? 22.447 -17.843 26.606 1.00 94.62 383 TRP A O 1
ATOM 3161 N N . GLU A 1 384 ? 23.191 -15.961 25.631 1.00 93.50 384 GLU A N 1
ATOM 3162 C CA . GLU A 1 384 ? 23.797 -16.629 24.473 1.00 93.50 384 GLU A CA 1
ATOM 3163 C C . GLU A 1 384 ? 24.942 -17.562 24.881 1.00 93.50 384 GLU A C 1
ATOM 3165 O O . GLU A 1 384 ? 24.962 -18.726 24.472 1.00 93.50 384 GLU A O 1
ATOM 3170 N N . GLN A 1 385 ? 25.842 -17.116 25.764 1.00 95.50 385 GLN A N 1
ATOM 3171 C CA . GLN A 1 385 ? 26.912 -17.963 26.302 1.00 95.50 385 GLN A CA 1
ATOM 3172 C C . GLN A 1 385 ? 26.358 -19.190 27.036 1.00 95.50 385 GLN A C 1
ATOM 3174 O O . GLN A 1 385 ? 26.838 -20.311 26.847 1.00 95.50 385 GLN A O 1
ATOM 3179 N N . LYS A 1 386 ? 25.308 -19.007 27.846 1.00 95.75 386 LYS A N 1
ATOM 3180 C CA . LYS A 1 386 ? 24.651 -20.111 28.561 1.00 95.75 386 LYS A CA 1
ATOM 3181 C C . LYS A 1 386 ? 24.014 -21.117 27.598 1.00 95.75 386 LYS A C 1
ATOM 3183 O O . LYS A 1 386 ? 24.063 -22.322 27.847 1.00 95.75 386 LYS A O 1
ATOM 3188 N N . LEU A 1 387 ? 23.440 -20.629 26.501 1.00 93.19 387 LEU A N 1
ATOM 3189 C CA . LEU A 1 387 ? 22.799 -21.449 25.477 1.00 93.19 387 LEU A CA 1
ATOM 3190 C C . LEU A 1 387 ? 23.834 -22.240 24.664 1.00 93.19 387 LEU A C 1
ATOM 3192 O O . LEU A 1 387 ? 23.630 -23.427 24.415 1.00 93.19 387 LEU A O 1
ATOM 3196 N N . ASN A 1 388 ? 24.979 -21.633 24.343 1.00 92.94 388 ASN A N 1
ATOM 3197 C CA . ASN A 1 388 ? 26.100 -22.327 23.706 1.00 92.94 388 ASN A CA 1
ATOM 3198 C C . ASN A 1 388 ? 26.688 -23.413 24.621 1.00 92.94 388 ASN A C 1
ATOM 3200 O O . ASN A 1 388 ? 26.811 -24.559 24.200 1.00 92.94 388 ASN A O 1
ATOM 3204 N N . LYS A 1 389 ? 26.888 -23.128 25.915 1.00 94.38 389 LYS A N 1
ATOM 3205 C CA . LYS A 1 389 ? 27.350 -24.134 26.891 1.00 94.38 389 LYS A CA 1
ATOM 3206 C C . LYS A 1 389 ? 26.385 -25.323 27.036 1.00 94.38 389 LYS A C 1
ATOM 3208 O O . LYS A 1 389 ? 26.817 -26.453 27.267 1.00 94.38 389 LYS A O 1
ATOM 3213 N N . ALA A 1 390 ? 25.077 -25.090 26.899 1.00 91.12 390 ALA A N 1
ATOM 3214 C CA . ALA A 1 390 ? 24.065 -26.151 26.881 1.00 91.12 390 ALA A CA 1
ATOM 3215 C C . ALA A 1 390 ? 24.091 -26.985 25.581 1.00 91.12 390 ALA A C 1
ATOM 3217 O O . ALA A 1 390 ? 23.866 -28.197 25.616 1.00 91.12 390 ALA A O 1
ATOM 3218 N N . LYS A 1 391 ? 24.396 -26.368 24.434 1.00 90.38 391 LYS A N 1
ATOM 3219 C CA . LYS A 1 391 ? 24.619 -27.093 23.171 1.00 90.38 391 LYS A CA 1
ATOM 3220 C C . LYS A 1 391 ? 25.873 -27.970 23.239 1.00 90.38 391 LYS A C 1
ATOM 3222 O O . LYS A 1 391 ? 25.836 -29.124 22.823 1.00 90.38 391 LYS A O 1
ATOM 3227 N N . ASP A 1 392 ? 26.946 -27.479 23.847 1.00 89.56 392 ASP A N 1
ATOM 3228 C CA . ASP A 1 392 ? 28.182 -28.257 23.986 1.00 89.56 392 ASP A CA 1
ATOM 3229 C C . ASP A 1 392 ? 28.002 -29.465 24.914 1.00 89.56 392 ASP A C 1
ATOM 3231 O O . ASP A 1 392 ? 28.483 -30.560 24.619 1.00 89.56 392 ASP A O 1
ATOM 3235 N N . SER A 1 393 ? 27.256 -29.312 26.015 1.00 85.31 393 SER A N 1
ATOM 3236 C CA . SER A 1 393 ? 26.977 -30.428 26.930 1.00 85.31 393 SER A CA 1
ATOM 3237 C C . SER A 1 393 ? 26.068 -31.493 26.306 1.00 85.31 393 SER A C 1
ATOM 3239 O O . SER A 1 393 ? 26.288 -32.687 26.518 1.00 85.31 393 SER A O 1
ATOM 3241 N N . THR A 1 394 ? 25.090 -31.087 25.492 1.00 84.50 394 THR A N 1
ATOM 3242 C CA . THR A 1 394 ? 24.228 -32.019 24.747 1.00 84.50 394 THR A CA 1
ATOM 3243 C C . THR A 1 394 ? 24.995 -32.752 23.648 1.00 84.50 394 THR A C 1
ATOM 3245 O O . THR A 1 394 ? 24.882 -33.975 23.561 1.00 84.50 394 THR A O 1
ATOM 3248 N N . ASN A 1 395 ? 25.857 -32.067 22.893 1.00 80.75 395 ASN A N 1
ATOM 3249 C CA . ASN A 1 395 ? 26.745 -32.717 21.925 1.00 80.75 395 ASN A CA 1
ATOM 3250 C C . ASN A 1 395 ? 27.718 -33.697 22.595 1.00 80.75 395 ASN A C 1
ATOM 3252 O O . ASN A 1 395 ? 27.926 -34.797 22.085 1.00 80.75 395 ASN A O 1
ATOM 3256 N N . LYS A 1 396 ? 28.257 -33.359 23.775 1.00 80.25 396 LYS A N 1
ATOM 3257 C CA . LYS A 1 396 ? 29.129 -34.265 24.540 1.00 80.25 396 LYS A CA 1
ATOM 3258 C C . LYS A 1 396 ? 28.388 -35.526 25.007 1.00 80.25 396 LYS A C 1
ATOM 3260 O O . LYS A 1 396 ? 28.964 -36.609 24.975 1.00 80.25 396 LYS A O 1
ATOM 3265 N N . ARG A 1 397 ? 27.104 -35.404 2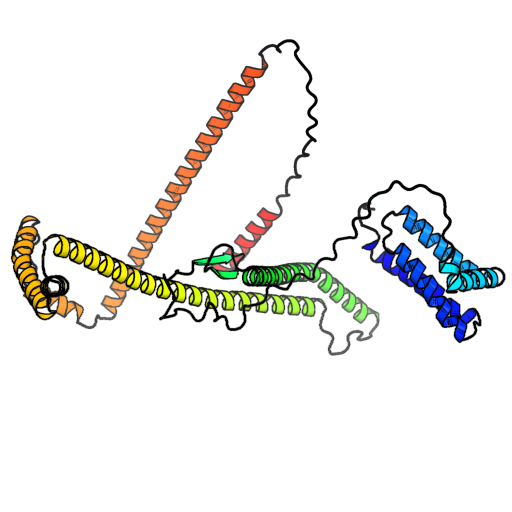5.369 1.00 73.62 397 ARG A N 1
ATOM 3266 C CA . ARG A 1 397 ? 26.241 -36.535 25.759 1.00 73.62 397 ARG A CA 1
ATOM 3267 C C . ARG A 1 397 ? 25.872 -37.434 24.571 1.00 73.62 397 ARG A C 1
ATOM 3269 O O . ARG A 1 397 ? 25.953 -38.652 24.683 1.00 73.62 397 ARG A O 1
ATOM 3276 N N . LEU A 1 398 ? 25.549 -36.846 23.418 1.00 72.19 398 LEU A N 1
ATOM 3277 C CA . LEU A 1 398 ? 25.261 -37.591 22.183 1.00 72.19 398 LEU A CA 1
ATOM 3278 C C . LEU A 1 398 ? 26.512 -38.263 21.590 1.00 72.19 398 LEU A C 1
ATOM 3280 O O . LEU A 1 398 ? 26.411 -39.319 20.969 1.00 72.19 398 LEU A O 1
ATOM 3284 N N . GLY A 1 399 ? 27.697 -37.686 21.808 1.00 65.69 399 GLY A N 1
ATOM 3285 C CA . GLY A 1 399 ? 28.977 -38.288 21.426 1.00 65.69 399 GLY A CA 1
ATOM 3286 C C . GLY A 1 399 ? 29.305 -39.564 22.208 1.00 65.69 399 GLY A C 1
ATOM 3287 O O . GLY A 1 399 ? 29.849 -40.503 21.631 1.00 65.69 399 GLY A O 1
ATOM 3288 N N . SER A 1 400 ? 28.926 -39.641 23.490 1.00 60.03 400 SER A N 1
ATOM 3289 C CA . SER A 1 400 ? 29.157 -40.828 24.330 1.00 60.03 400 SER A CA 1
ATOM 3290 C C . SER A 1 400 ? 28.142 -41.959 24.116 1.00 60.03 400 SER A C 1
ATOM 3292 O O . SER A 1 400 ? 28.418 -43.105 24.454 1.00 60.03 400 SER A O 1
ATOM 3294 N N . GLU A 1 401 ? 26.975 -41.668 23.535 1.00 56.75 401 GLU A N 1
ATOM 3295 C CA . GLU A 1 401 ? 25.887 -42.645 23.362 1.00 56.75 401 GLU A CA 1
ATOM 3296 C C . GLU A 1 401 ? 26.032 -43.494 22.079 1.00 56.75 401 GLU A C 1
ATOM 3298 O O . GLU A 1 401 ? 25.370 -44.517 21.917 1.00 56.75 401 GLU A O 1
ATOM 3303 N N . LYS A 1 402 ? 26.979 -43.150 21.192 1.00 56.06 402 LYS A N 1
ATOM 3304 C CA . LYS A 1 402 ? 27.283 -43.904 19.959 1.00 56.06 402 LYS A CA 1
ATOM 3305 C C . LYS A 1 402 ? 28.123 -45.182 20.154 1.00 56.06 402 LYS A C 1
ATOM 3307 O O . LYS A 1 402 ? 28.457 -45.823 19.163 1.00 56.06 402 LYS A O 1
ATOM 3312 N N . GLN A 1 403 ? 28.438 -45.589 21.389 1.00 57.50 403 GLN A N 1
ATOM 3313 C CA . GLN A 1 403 ? 29.075 -46.890 21.681 1.00 57.50 403 GLN A CA 1
ATOM 3314 C C . GLN A 1 403 ? 28.114 -47.955 22.248 1.00 57.50 403 GLN A C 1
ATOM 3316 O O . GLN A 1 403 ? 28.546 -49.054 22.598 1.00 57.50 403 GLN A O 1
ATOM 3321 N N . ALA A 1 404 ? 26.805 -47.689 22.307 1.00 53.88 404 ALA A N 1
ATOM 3322 C CA . ALA A 1 404 ? 25.829 -48.710 22.679 1.00 53.88 404 ALA A CA 1
ATOM 3323 C C . ALA A 1 404 ? 25.500 -49.624 21.481 1.00 53.88 404 ALA A C 1
ATOM 3325 O O . ALA A 1 404 ? 25.084 -49.167 20.417 1.00 53.88 404 ALA A O 1
ATOM 3326 N N . LYS A 1 405 ? 25.715 -50.932 21.673 1.00 60.31 405 LYS A N 1
ATOM 3327 C CA . LYS A 1 405 ? 25.456 -52.017 20.710 1.00 60.31 405 LYS A CA 1
ATOM 3328 C C . LYS A 1 405 ? 24.049 -51.922 20.086 1.00 60.31 405 LYS A C 1
ATOM 3330 O O . LYS A 1 405 ? 23.092 -51.645 20.811 1.00 60.31 405 LYS A O 1
ATOM 3335 N N . PRO A 1 406 ? 23.888 -52.230 18.785 1.00 51.69 406 PRO A N 1
ATOM 3336 C CA . PRO A 1 406 ? 22.582 -52.202 18.136 1.00 51.69 406 PRO A CA 1
ATOM 3337 C C . PRO A 1 406 ? 21.654 -53.291 18.713 1.00 51.69 406 PRO A C 1
ATOM 3339 O O . PRO A 1 406 ? 22.075 -54.449 18.825 1.00 51.69 406 PRO A O 1
ATOM 3342 N N . PRO A 1 407 ? 20.391 -52.972 19.055 1.00 48.44 407 PRO A N 1
ATOM 3343 C CA . PRO A 1 407 ? 19.391 -53.985 19.350 1.00 48.44 407 PRO A CA 1
ATOM 3344 C C . PRO A 1 407 ? 19.048 -54.773 18.081 1.00 48.44 407 PRO A C 1
ATOM 3346 O O . PRO A 1 407 ? 18.923 -54.229 16.982 1.00 48.44 407 PRO A O 1
ATOM 3349 N N . LYS A 1 408 ? 18.917 -56.089 18.250 1.00 52.19 408 LYS A N 1
ATOM 3350 C CA . LYS A 1 408 ? 18.574 -57.037 17.192 1.00 52.19 408 LYS A CA 1
ATOM 3351 C C . LYS A 1 408 ? 17.138 -56.813 16.704 1.00 52.19 408 LYS A C 1
ATOM 3353 O O . LYS A 1 408 ? 16.212 -56.787 17.505 1.00 52.19 408 LYS A O 1
ATOM 3358 N N . SER A 1 409 ? 17.015 -56.712 15.379 1.00 49.50 409 SER A N 1
ATOM 3359 C CA . SER A 1 409 ? 15.908 -57.167 14.521 1.00 49.50 409 SER A CA 1
ATOM 3360 C C . SER A 1 409 ? 14.469 -56.996 15.025 1.00 49.50 409 SER A C 1
ATOM 3362 O O . SER A 1 409 ? 14.000 -57.761 15.865 1.00 49.50 409 SER A O 1
ATOM 3364 N N . GLY A 1 410 ? 13.706 -56.123 14.365 1.00 44.72 410 GLY A N 1
ATOM 3365 C CA . GLY A 1 410 ? 12.250 -56.158 14.465 1.00 44.72 410 GLY A CA 1
ATOM 3366 C C . GLY A 1 410 ? 11.531 -55.144 13.582 1.00 44.72 410 GLY A C 1
ATOM 3367 O O . GLY A 1 410 ? 11.363 -53.999 13.973 1.00 44.72 410 GLY A O 1
ATOM 3368 N N . VAL A 1 411 ? 11.027 -55.632 12.445 1.00 44.44 411 VAL A N 1
ATOM 3369 C CA . VAL A 1 411 ? 9.872 -55.107 11.691 1.00 44.44 411 VAL A CA 1
ATOM 3370 C C . VAL A 1 411 ? 10.085 -53.809 10.896 1.00 44.44 411 VAL A C 1
ATOM 3372 O O . VAL A 1 411 ? 9.928 -52.686 11.367 1.00 44.44 411 VAL A O 1
ATOM 3375 N N . VAL A 1 412 ? 10.329 -54.010 9.600 1.00 40.56 412 VAL A N 1
ATOM 3376 C CA . VAL A 1 412 ? 10.276 -53.002 8.538 1.00 40.56 412 VAL A CA 1
ATOM 3377 C C . VAL A 1 412 ? 8.820 -52.582 8.307 1.00 40.56 412 VAL A C 1
ATOM 3379 O O . VAL A 1 412 ? 8.031 -53.340 7.745 1.00 40.56 412 VAL A O 1
ATOM 3382 N N . ARG A 1 413 ? 8.464 -51.351 8.687 1.00 41.69 413 ARG A N 1
ATOM 3383 C CA . ARG A 1 413 ? 7.348 -50.619 8.071 1.00 41.69 413 ARG A CA 1
ATOM 3384 C C . ARG A 1 413 ? 7.928 -49.550 7.151 1.00 41.69 413 ARG A C 1
ATOM 3386 O O . ARG A 1 413 ? 8.542 -48.596 7.617 1.00 41.69 413 ARG A O 1
ATOM 3393 N N . ARG A 1 414 ? 7.736 -49.748 5.844 1.00 44.53 414 ARG A N 1
ATOM 3394 C CA . ARG A 1 414 ? 7.963 -48.740 4.802 1.00 44.53 414 ARG A CA 1
ATOM 3395 C C . ARG A 1 414 ? 7.044 -47.551 5.072 1.00 44.53 414 ARG A C 1
ATOM 3397 O O . ARG A 1 414 ? 5.833 -47.700 4.970 1.00 44.53 414 ARG A O 1
ATOM 3404 N N . ASN A 1 415 ? 7.628 -46.409 5.406 1.00 41.44 415 ASN A N 1
ATOM 3405 C CA . ASN A 1 415 ? 7.011 -45.108 5.199 1.00 41.44 415 ASN A CA 1
ATOM 3406 C C . ASN A 1 415 ? 8.001 -44.288 4.380 1.00 41.44 415 ASN A C 1
ATOM 3408 O O . ASN A 1 415 ? 9.055 -43.890 4.875 1.00 41.44 415 ASN A O 1
ATOM 3412 N N . ASP A 1 416 ? 7.645 -44.094 3.117 1.00 44.28 416 ASP A N 1
ATOM 3413 C CA . ASP A 1 416 ? 8.317 -43.198 2.195 1.00 44.28 416 ASP A CA 1
ATOM 3414 C C . ASP A 1 416 ? 8.122 -41.760 2.695 1.00 44.28 416 ASP A C 1
ATOM 3416 O O . ASP A 1 416 ? 7.025 -41.206 2.629 1.00 44.28 416 ASP A O 1
ATOM 3420 N N . TYR A 1 417 ? 9.183 -41.162 3.236 1.00 43.81 417 TYR A N 1
ATOM 3421 C CA . TYR A 1 417 ? 9.287 -39.716 3.391 1.00 43.81 417 TYR A CA 1
ATOM 3422 C C . TYR A 1 417 ? 10.394 -39.224 2.470 1.00 43.81 417 TYR A C 1
ATOM 3424 O O . TYR A 1 417 ? 11.572 -39.537 2.640 1.00 43.81 417 TYR A O 1
ATOM 3432 N N . GLU A 1 418 ? 9.961 -38.475 1.463 1.00 42.47 418 GLU A N 1
ATOM 3433 C CA . GLU A 1 418 ? 10.792 -37.790 0.491 1.00 42.47 418 GLU A CA 1
ATOM 3434 C C . GLU A 1 418 ? 11.853 -36.929 1.185 1.00 42.47 418 GLU A C 1
ATOM 3436 O O . GLU A 1 418 ? 11.579 -36.125 2.079 1.00 42.47 418 GLU A O 1
ATOM 3441 N N . SER A 1 419 ? 13.087 -37.121 0.730 1.00 47.00 419 SER A N 1
ATOM 3442 C CA . SER A 1 419 ? 14.276 -36.383 1.124 1.00 47.00 419 SER A CA 1
ATOM 3443 C C . SER A 1 419 ? 14.095 -34.891 0.820 1.00 47.00 419 SER A C 1
ATOM 3445 O O . SER A 1 419 ? 14.183 -34.462 -0.331 1.00 47.00 419 SER A O 1
ATOM 3447 N N . ILE A 1 420 ? 13.862 -34.083 1.856 1.00 47.31 420 ILE A N 1
ATOM 3448 C CA . ILE A 1 420 ? 13.924 -32.622 1.766 1.00 47.31 420 ILE A CA 1
ATOM 3449 C C . ILE A 1 420 ? 15.394 -32.248 1.553 1.00 47.31 420 ILE A C 1
ATOM 3451 O O . ILE A 1 420 ? 16.226 -32.405 2.444 1.00 47.31 420 ILE A O 1
ATOM 3455 N N . GLN A 1 421 ? 15.714 -31.793 0.343 1.00 49.72 421 GLN A N 1
ATOM 3456 C CA . GLN A 1 421 ? 17.010 -31.209 0.004 1.00 49.72 421 GLN A CA 1
ATOM 3457 C C . GLN A 1 421 ? 17.276 -29.967 0.882 1.00 49.72 421 GLN A C 1
ATOM 3459 O O . GLN A 1 421 ? 16.355 -29.165 1.083 1.00 49.72 421 GLN A O 1
ATOM 3464 N N . PRO A 1 422 ? 18.507 -29.772 1.390 1.00 51.69 422 PRO A N 1
ATOM 3465 C CA . PRO A 1 422 ? 18.873 -28.551 2.096 1.00 51.69 422 PRO A CA 1
ATOM 3466 C C . PRO A 1 422 ? 18.766 -27.345 1.150 1.00 51.69 422 PRO A C 1
ATOM 3468 O O . PRO A 1 422 ? 19.177 -27.401 -0.008 1.00 51.69 422 PRO A O 1
ATOM 3471 N N . GLN A 1 423 ? 18.160 -26.260 1.641 1.00 51.06 423 GLN A N 1
ATOM 3472 C CA . GLN A 1 423 ? 18.077 -24.984 0.926 1.00 51.06 423 GLN A CA 1
ATOM 3473 C C . GLN A 1 423 ? 19.495 -24.456 0.638 1.00 51.06 423 GLN A C 1
ATOM 3475 O O . GLN A 1 423 ? 20.347 -24.555 1.522 1.00 51.06 423 GLN A O 1
ATOM 3480 N N . PRO A 1 424 ? 19.757 -23.877 -0.547 1.00 48.69 424 PRO A N 1
ATOM 3481 C CA . PRO A 1 424 ? 21.033 -23.231 -0.819 1.00 48.69 424 PRO A CA 1
ATOM 3482 C C . PRO A 1 424 ? 21.199 -22.003 0.082 1.00 48.69 424 PRO A C 1
ATOM 3484 O O . PRO A 1 424 ? 20.284 -21.185 0.213 1.00 48.69 424 PRO A O 1
ATOM 3487 N N . GLU A 1 425 ? 22.369 -21.896 0.705 1.00 52.41 425 GLU A N 1
ATOM 3488 C CA . GLU A 1 425 ? 22.772 -20.744 1.503 1.00 52.41 425 GLU A CA 1
ATOM 3489 C C . GLU A 1 425 ? 22.709 -19.467 0.652 1.00 52.41 425 GLU A C 1
ATOM 3491 O O . GLU A 1 425 ? 23.171 -19.414 -0.489 1.00 52.41 425 GLU A O 1
ATOM 3496 N N . ILE A 1 426 ? 22.064 -18.442 1.205 1.00 50.59 426 ILE A N 1
ATOM 3497 C CA . ILE A 1 426 ? 21.939 -17.120 0.594 1.00 50.59 426 ILE A CA 1
ATOM 3498 C C . ILE A 1 426 ? 23.326 -16.458 0.664 1.00 50.59 426 ILE A C 1
ATOM 3500 O O . ILE A 1 426 ? 23.864 -16.356 1.766 1.00 50.59 426 ILE A O 1
ATOM 3504 N N . PRO A 1 427 ? 23.918 -15.998 -0.453 1.00 57.81 427 PRO A N 1
ATOM 3505 C CA . PRO A 1 427 ? 25.239 -15.378 -0.422 1.00 57.81 427 PRO A CA 1
ATOM 3506 C C . PRO A 1 427 ? 25.233 -14.043 0.357 1.00 57.81 427 PRO A C 1
ATOM 3508 O O . PRO A 1 427 ? 24.236 -13.313 0.305 1.00 57.81 427 PRO A O 1
ATOM 3511 N N . PRO A 1 428 ? 26.348 -13.677 1.023 1.00 59.59 428 PRO A N 1
ATOM 3512 C CA . PRO A 1 428 ? 26.472 -12.543 1.958 1.00 59.59 428 PRO A CA 1
ATOM 3513 C C . PRO A 1 428 ? 26.412 -11.135 1.323 1.00 59.59 428 PRO A C 1
ATOM 3515 O O . PRO A 1 428 ? 26.716 -10.137 1.969 1.00 59.59 428 PRO A O 1
ATOM 3518 N N . LEU A 1 429 ? 25.937 -11.007 0.082 1.00 51.38 429 LEU A N 1
ATOM 3519 C CA . LEU A 1 429 ? 25.862 -9.736 -0.656 1.00 51.38 429 LEU A CA 1
ATOM 3520 C C . LEU A 1 429 ? 24.901 -8.700 -0.038 1.00 51.38 429 LEU A C 1
ATOM 3522 O O . LEU A 1 429 ? 24.953 -7.519 -0.376 1.00 51.38 429 LEU A O 1
ATOM 3526 N N . LEU A 1 430 ? 24.006 -9.114 0.865 1.00 54.28 430 LEU A N 1
ATOM 3527 C CA . LEU A 1 430 ? 23.092 -8.196 1.553 1.00 54.28 430 LEU A CA 1
ATOM 3528 C C . LEU A 1 430 ? 23.729 -7.484 2.754 1.00 54.28 430 LEU A C 1
ATOM 3530 O O . LEU A 1 430 ? 23.260 -6.402 3.102 1.00 54.28 430 LEU A O 1
ATOM 3534 N N . GLU A 1 431 ? 24.771 -8.043 3.372 1.00 60.53 431 GLU A N 1
ATOM 3535 C CA . GLU A 1 431 ? 25.446 -7.395 4.506 1.00 60.53 431 GLU A CA 1
ATOM 3536 C C . GLU A 1 431 ? 26.356 -6.260 4.025 1.00 60.53 431 GLU A C 1
ATOM 3538 O O . GLU A 1 431 ? 26.271 -5.148 4.549 1.00 60.53 431 GLU A O 1
ATOM 3543 N N . GLU A 1 432 ? 27.077 -6.471 2.924 1.00 69.38 432 GLU A N 1
ATOM 3544 C CA . GLU A 1 432 ? 27.935 -5.460 2.287 1.00 69.38 432 GLU A CA 1
ATOM 3545 C C . GLU A 1 432 ? 27.140 -4.224 1.817 1.00 69.38 432 GLU A C 1
ATOM 3547 O O . GLU A 1 432 ? 27.533 -3.077 2.036 1.00 69.38 432 GLU A O 1
ATOM 3552 N N . LEU A 1 433 ? 25.944 -4.436 1.255 1.00 69.44 433 LEU A N 1
ATOM 3553 C CA . LEU A 1 433 ? 25.040 -3.360 0.824 1.00 69.44 433 LEU A CA 1
ATOM 3554 C C . LEU A 1 433 ? 24.428 -2.575 1.996 1.00 69.44 433 LEU A C 1
ATOM 3556 O O . LEU A 1 433 ? 24.085 -1.396 1.850 1.00 69.44 433 LEU A O 1
ATOM 3560 N N . VAL A 1 434 ? 24.267 -3.210 3.160 1.00 74.06 434 VAL A N 1
ATOM 3561 C CA . VAL A 1 434 ? 23.773 -2.549 4.375 1.00 74.06 434 VAL A CA 1
ATOM 3562 C C . VAL A 1 434 ? 24.885 -1.742 5.042 1.00 74.06 434 VAL A C 1
ATOM 3564 O O . VAL A 1 434 ? 24.611 -0.642 5.528 1.00 74.06 434 VAL A O 1
ATOM 3567 N N . GLU A 1 435 ? 26.124 -2.229 5.035 1.00 76.94 435 GLU A N 1
ATOM 3568 C CA . GLU A 1 435 ? 27.277 -1.492 5.563 1.00 76.94 435 GLU A CA 1
ATOM 3569 C C . GLU A 1 435 ? 27.660 -0.302 4.682 1.00 76.94 435 GLU A C 1
ATOM 3571 O O . GLU A 1 435 ? 27.809 0.810 5.196 1.00 76.94 435 GLU A O 1
ATOM 3576 N N . SER A 1 436 ? 27.660 -0.474 3.358 1.00 75.19 436 SER A N 1
ATOM 3577 C CA . SER A 1 436 ? 27.922 0.615 2.409 1.00 75.19 436 SER A CA 1
ATOM 3578 C C . SER A 1 436 ? 26.891 1.754 2.536 1.00 75.19 436 SER A C 1
ATOM 3580 O O . SER A 1 436 ? 27.230 2.940 2.520 1.00 75.19 436 SER A O 1
ATOM 3582 N N . ARG A 1 437 ? 25.619 1.424 2.817 1.00 74.12 437 ARG A N 1
ATOM 3583 C CA . ARG A 1 437 ? 24.584 2.431 3.116 1.00 74.12 437 ARG A CA 1
ATOM 3584 C C . ARG A 1 437 ? 24.760 3.129 4.461 1.00 74.12 437 ARG A C 1
ATOM 3586 O O . ARG A 1 437 ? 24.409 4.302 4.565 1.00 74.12 437 ARG A O 1
ATOM 3593 N N . LYS A 1 438 ? 25.264 2.445 5.491 1.00 78.38 438 LYS A N 1
ATOM 3594 C CA . LYS A 1 438 ? 25.547 3.084 6.788 1.00 78.38 438 LYS A CA 1
ATOM 3595 C C . LYS A 1 438 ? 26.699 4.083 6.667 1.00 78.38 438 LYS A C 1
ATOM 3597 O O . LYS A 1 438 ? 26.589 5.167 7.231 1.00 78.38 438 LYS A O 1
ATOM 3602 N N . ALA A 1 439 ? 27.732 3.760 5.887 1.00 72.38 439 ALA A N 1
ATOM 3603 C CA . ALA A 1 439 ? 28.860 4.655 5.627 1.00 72.38 439 ALA A CA 1
ATOM 3604 C C . ALA A 1 439 ? 28.435 5.925 4.863 1.00 72.38 439 ALA A C 1
ATOM 3606 O O . ALA A 1 439 ? 28.794 7.033 5.259 1.00 72.38 439 ALA A O 1
ATOM 3607 N N . ALA A 1 440 ? 27.585 5.784 3.839 1.00 71.19 440 ALA A N 1
ATOM 3608 C CA . ALA A 1 440 ? 27.055 6.923 3.084 1.00 71.19 440 ALA A CA 1
ATOM 3609 C C . ALA A 1 440 ? 26.178 7.857 3.943 1.00 71.19 440 ALA A C 1
ATOM 3611 O O . ALA A 1 440 ? 26.285 9.078 3.848 1.00 71.19 440 ALA A O 1
ATOM 3612 N N . VAL A 1 441 ? 25.341 7.297 4.827 1.00 73.69 441 VAL A N 1
ATOM 3613 C CA . VAL A 1 441 ? 24.519 8.097 5.754 1.00 73.69 441 VAL A CA 1
ATOM 3614 C C . VAL A 1 441 ? 25.378 8.799 6.808 1.00 73.69 441 VAL A C 1
ATOM 3616 O O . VAL A 1 441 ? 25.060 9.919 7.193 1.00 73.69 441 VAL A O 1
ATOM 3619 N N . TRP A 1 442 ? 26.468 8.178 7.263 1.00 80.25 442 TRP A N 1
ATOM 3620 C CA . TRP A 1 442 ? 27.372 8.782 8.243 1.00 80.25 442 TRP A CA 1
ATOM 3621 C C . TRP A 1 442 ? 28.130 9.987 7.663 1.00 80.25 442 TRP A C 1
ATOM 3623 O O . TRP A 1 442 ? 28.156 11.045 8.289 1.00 80.25 442 TRP A O 1
ATOM 3633 N N . HIS A 1 443 ? 28.638 9.881 6.430 1.00 71.00 443 HIS A N 1
ATOM 3634 C CA . HIS A 1 443 ? 29.295 11.004 5.751 1.00 71.00 443 HIS A CA 1
ATOM 3635 C C . HIS A 1 443 ? 28.361 12.189 5.486 1.00 71.00 443 HIS A C 1
ATOM 3637 O O . HIS A 1 443 ? 28.793 13.328 5.583 1.00 71.00 443 HIS A O 1
ATOM 3643 N N . GLN A 1 444 ? 27.077 11.946 5.216 1.00 63.38 444 GLN A N 1
ATOM 3644 C CA . GLN A 1 444 ? 26.116 13.017 4.936 1.00 63.38 444 GLN A CA 1
ATOM 3645 C C . GLN A 1 444 ? 25.638 13.780 6.185 1.00 63.38 444 GLN A C 1
ATOM 3647 O O . GLN A 1 444 ? 25.030 14.841 6.065 1.00 63.38 444 GLN A O 1
ATOM 3652 N N . VAL A 1 445 ? 25.857 13.235 7.383 1.00 67.31 445 VAL A N 1
ATOM 3653 C CA . VAL A 1 445 ? 25.449 13.871 8.648 1.00 67.31 445 VAL A CA 1
ATOM 3654 C C . VAL A 1 445 ? 26.629 14.576 9.330 1.00 67.31 445 VAL A C 1
ATOM 3656 O O . VAL A 1 445 ? 26.404 15.417 10.203 1.00 67.31 445 VAL A O 1
ATOM 3659 N N . HIS A 1 446 ? 27.872 14.238 8.973 1.00 65.81 446 HIS A N 1
ATOM 3660 C CA . HIS A 1 446 ? 29.080 14.703 9.672 1.00 65.81 446 HIS A CA 1
ATOM 3661 C C . HIS A 1 446 ? 30.163 15.328 8.777 1.00 65.81 446 HIS A C 1
ATOM 3663 O O . HIS A 1 446 ? 31.178 15.772 9.313 1.00 65.81 446 HIS A O 1
ATOM 3669 N N . GLY A 1 447 ? 29.962 15.382 7.460 1.00 55.97 447 GLY A N 1
ATOM 3670 C CA . GLY A 1 447 ? 30.670 16.293 6.553 1.00 55.97 447 GLY A CA 1
ATOM 3671 C C . GLY A 1 447 ? 29.769 17.460 6.193 1.00 55.97 447 GLY A C 1
ATOM 3672 O O . GLY A 1 447 ? 30.312 18.574 6.040 1.00 55.97 447 GLY A O 1
#

Radius of gyration: 42.33 Å; chains: 1; bounding box: 75×95×120 Å

Sequence (447 aa):
MPRYLVLRRSGVHRAACFALYRAILRQKHKLQLNEHHQHLFRKPIRAVFKRNSKLQSPPQISTALQLGYETLDGLNDGVRQQRLLNRILELASPASTSAQPEDLPSSPQTKIAPAQKTPRRHAARYPGARRTLDRPFFHLSGRRHVPKLINANRVPFLRLKKPQPPFLSRVIRDTVKTREHRILRAARLTSELPTAADEDEWDEILDEQFESDCRGPEVHPWQHEVQRALDSNHKLQVEAIQKRADISANMYTIQEQEKALAEEEKLRIRDEKHKATKARRLARRGLTESEVQERLYPQIEDKEVAKQGQEEARQPKMKQEWRLRGGKYKTSDELRRIKEASLRPKTDAEIAKIKEARARRKEEESEKKAEKLNRKQENASFWEQKLNKAKDSTNKRLGSEKQAKPPKSGVVRRNDYESIQPQPEIPPLLEELVESRKAAVWHQVHG